Protein AF-K0BAR5-F1 (afdb_monomer_lite)

Structure (mmCIF, N/CA/C/O backbone):
data_AF-K0BAR5-F1
#
_entry.id   AF-K0BAR5-F1
#
loop_
_atom_site.group_PDB
_atom_site.id
_atom_site.type_symbol
_atom_site.label_atom_id
_atom_site.label_alt_id
_atom_site.label_comp_id
_atom_site.label_asym_id
_atom_site.label_entity_id
_atom_site.label_seq_id
_atom_site.pdbx_PDB_ins_code
_atom_site.Cartn_x
_atom_site.Cartn_y
_atom_site.Cartn_z
_atom_site.occupancy
_atom_site.B_iso_or_equiv
_atom_site.auth_seq_id
_atom_site.auth_comp_id
_atom_site.auth_asym_id
_atom_site.auth_atom_id
_atom_site.pdbx_PDB_model_num
ATOM 1 N N . MET A 1 1 ? -9.950 32.049 -47.500 1.00 31.84 1 MET A N 1
ATOM 2 C CA . MET A 1 1 ? -9.232 33.288 -47.143 1.00 31.84 1 MET A CA 1
ATOM 3 C C . MET A 1 1 ? -8.494 33.020 -45.837 1.00 31.84 1 MET A C 1
ATOM 5 O O . MET A 1 1 ? -9.139 32.673 -44.867 1.00 31.84 1 MET A O 1
ATOM 9 N N . VAL A 1 2 ? -7.159 33.102 -45.890 1.00 29.86 2 VAL A N 1
ATOM 10 C CA . VAL A 1 2 ? -6.190 33.235 -44.779 1.00 29.86 2 VAL A CA 1
ATOM 11 C C . VAL A 1 2 ? -5.991 32.054 -43.801 1.00 29.86 2 VAL A C 1
ATOM 13 O O . VAL A 1 2 ? -6.695 31.874 -42.818 1.00 29.86 2 VAL A O 1
ATOM 16 N N . ARG A 1 3 ? -4.897 31.326 -44.082 1.00 28.33 3 ARG A N 1
ATOM 17 C CA . ARG A 1 3 ? -3.968 30.636 -43.161 1.00 28.33 3 ARG A CA 1
ATOM 18 C C . ARG A 1 3 ? -3.258 31.637 -42.232 1.00 28.33 3 ARG A C 1
ATOM 20 O O . ARG A 1 3 ? -2.883 32.697 -42.731 1.00 28.33 3 ARG A O 1
ATOM 27 N N . ARG A 1 4 ? -2.925 31.213 -41.000 1.00 30.72 4 ARG A N 1
ATOM 28 C CA . ARG A 1 4 ? -1.729 31.519 -40.150 1.00 30.72 4 ARG A CA 1
ATOM 29 C C . ARG A 1 4 ? -2.142 31.442 -38.667 1.00 30.72 4 ARG A C 1
ATOM 31 O O . ARG A 1 4 ? -3.276 31.756 -38.356 1.00 30.72 4 ARG A O 1
ATOM 38 N N . GLY A 1 5 ? -1.304 31.056 -37.714 1.00 30.58 5 GLY A N 1
ATOM 39 C CA . GLY A 1 5 ? 0.125 30.777 -37.743 1.00 30.58 5 GLY A CA 1
ATOM 40 C C . GLY A 1 5 ? 0.599 30.425 -36.329 1.00 30.58 5 GLY A C 1
ATOM 41 O O . GLY A 1 5 ? 0.039 30.894 -35.343 1.00 30.58 5 GLY A O 1
ATOM 42 N N . ILE A 1 6 ? 1.613 29.569 -36.278 1.00 31.75 6 ILE A N 1
ATOM 43 C CA . ILE A 1 6 ? 2.347 29.128 -35.092 1.00 31.75 6 ILE A CA 1
ATOM 44 C C . ILE A 1 6 ? 3.144 30.313 -34.529 1.00 31.75 6 ILE A C 1
ATOM 46 O O . ILE A 1 6 ? 3.835 31.008 -35.275 1.00 31.75 6 ILE A O 1
ATOM 50 N N . LEU A 1 7 ? 3.036 30.531 -33.218 1.00 30.11 7 LEU A N 1
ATOM 51 C CA . LEU A 1 7 ? 3.823 31.489 -32.446 1.00 30.11 7 LEU A CA 1
ATOM 52 C C . LEU A 1 7 ? 5.120 30.800 -32.002 1.00 30.11 7 LEU A C 1
ATOM 54 O O . LEU A 1 7 ? 5.100 29.904 -31.163 1.00 30.11 7 LEU A O 1
ATOM 58 N N . GLY A 1 8 ? 6.235 31.204 -32.611 1.00 29.59 8 GLY A N 1
ATOM 59 C CA . GLY A 1 8 ? 7.583 30.900 -32.142 1.00 29.59 8 GLY A CA 1
ATOM 60 C C . GLY A 1 8 ? 7.987 31.859 -31.023 1.00 29.59 8 GLY A C 1
ATOM 61 O O . GLY A 1 8 ? 7.712 33.057 -31.096 1.00 29.59 8 GLY A O 1
ATOM 62 N N . ILE A 1 9 ? 8.628 31.319 -29.988 1.00 33.47 9 ILE A N 1
ATOM 63 C CA . ILE A 1 9 ? 9.180 32.073 -28.862 1.00 33.47 9 ILE A CA 1
ATOM 64 C C . ILE A 1 9 ? 10.587 32.558 -29.224 1.00 33.47 9 ILE A C 1
ATOM 66 O O . ILE A 1 9 ? 11.467 31.779 -29.584 1.00 33.47 9 ILE A O 1
ATOM 70 N N . SER A 1 10 ? 10.752 33.873 -29.120 1.00 26.78 10 SER A N 1
ATOM 71 C CA . SER A 1 10 ? 11.987 34.636 -29.263 1.00 26.78 10 SER A CA 1
ATOM 72 C C . SER A 1 10 ? 13.031 34.276 -28.205 1.00 26.78 10 SER A C 1
ATOM 74 O O . SER A 1 10 ? 12.741 34.319 -27.012 1.00 26.78 10 SER A O 1
ATOM 76 N N . VAL A 1 11 ? 14.281 34.085 -28.632 1.00 31.30 11 VAL A N 1
ATOM 77 C CA . VAL A 1 11 ? 15.458 34.345 -27.794 1.00 31.30 11 VAL A CA 1
ATOM 78 C C . VAL A 1 11 ? 16.145 35.585 -28.352 1.00 31.30 11 VAL A C 1
ATOM 80 O O . VAL A 1 11 ? 16.648 35.598 -29.473 1.00 31.30 11 VAL A O 1
ATOM 83 N N . VAL A 1 12 ? 16.108 36.651 -27.560 1.00 29.84 12 VAL A N 1
ATOM 84 C CA . VAL A 1 12 ? 16.842 37.893 -27.787 1.00 29.84 12 VAL A CA 1
ATOM 85 C C . VAL A 1 12 ? 18.287 37.652 -27.361 1.00 29.84 12 VAL A C 1
ATOM 87 O O . VAL A 1 12 ? 18.557 37.503 -26.175 1.00 29.84 12 VAL A O 1
ATOM 90 N N . PHE A 1 13 ? 19.217 37.648 -28.315 1.00 29.48 13 PHE A N 1
ATOM 91 C CA . PHE A 1 13 ? 20.626 37.905 -28.033 1.00 29.48 13 PHE A CA 1
ATOM 92 C C . PHE A 1 13 ? 20.997 39.245 -28.659 1.00 29.48 13 PHE A C 1
ATOM 94 O O . PHE A 1 13 ? 21.028 39.408 -29.878 1.00 29.48 13 PHE A O 1
ATOM 101 N N . ALA A 1 14 ? 21.223 40.225 -27.790 1.00 31.64 14 ALA A N 1
ATOM 102 C CA . ALA A 1 14 ? 21.752 41.525 -28.148 1.00 31.64 14 ALA A CA 1
ATOM 103 C C . ALA A 1 14 ? 23.213 41.366 -28.591 1.00 31.64 14 ALA A C 1
ATOM 105 O O . ALA A 1 14 ? 24.091 41.097 -27.775 1.00 31.64 14 ALA A O 1
ATOM 106 N N . LEU A 1 15 ? 23.469 41.557 -29.884 1.00 30.67 15 LEU A N 1
ATOM 107 C CA . LEU A 1 15 ? 24.808 41.771 -30.422 1.00 30.67 15 LEU A CA 1
ATOM 108 C C . LEU A 1 15 ? 24.939 43.250 -30.781 1.00 30.67 15 LEU A C 1
ATOM 110 O O . LEU A 1 15 ? 24.459 43.724 -31.809 1.00 30.67 15 LEU A O 1
ATOM 114 N N . PHE A 1 16 ? 25.591 43.980 -29.879 1.00 31.09 16 PHE A N 1
ATOM 115 C CA . PHE A 1 16 ? 26.229 45.250 -30.180 1.00 31.09 16 PHE A CA 1
ATOM 116 C C . PHE A 1 16 ? 27.352 45.001 -31.190 1.00 31.09 16 PHE A C 1
ATOM 118 O O . PHE A 1 16 ? 28.421 44.565 -30.790 1.00 31.09 16 PHE A O 1
ATOM 125 N N . PHE A 1 17 ? 27.136 45.324 -32.464 1.00 28.91 17 PHE A N 1
ATOM 126 C CA . PHE A 1 17 ? 28.172 45.931 -33.302 1.00 28.91 17 PHE A CA 1
ATOM 127 C C . PHE A 1 17 ? 27.511 46.946 -34.225 1.00 28.91 17 PHE A C 1
ATOM 129 O O . PHE A 1 17 ? 26.812 46.629 -35.184 1.00 28.91 17 PHE A O 1
ATOM 136 N N . ALA A 1 18 ? 27.697 48.198 -33.831 1.00 28.02 18 ALA A N 1
ATOM 137 C CA . ALA A 1 18 ? 27.293 49.369 -34.560 1.00 28.02 18 ALA A CA 1
ATOM 138 C C . ALA A 1 18 ? 28.202 49.584 -35.782 1.00 28.02 18 ALA A C 1
ATOM 140 O O . ALA A 1 18 ? 29.393 49.280 -35.762 1.00 28.02 18 ALA A O 1
ATOM 141 N N . THR A 1 19 ? 27.594 50.195 -36.798 1.00 28.58 19 THR A N 1
ATOM 142 C CA . THR A 1 19 ? 28.207 51.025 -37.843 1.00 28.58 19 THR A CA 1
ATOM 143 C C . THR A 1 19 ? 29.165 50.347 -38.819 1.00 28.58 19 THR A C 1
ATOM 145 O O . THR A 1 19 ? 30.384 50.395 -38.690 1.00 28.58 19 THR A O 1
ATOM 148 N N . SER A 1 20 ? 28.585 49.879 -39.921 1.00 29.05 20 SER A N 1
ATOM 149 C CA . SER A 1 20 ? 29.183 49.998 -41.246 1.00 29.05 20 SER A CA 1
ATOM 150 C C . SER A 1 20 ? 29.466 51.475 -41.554 1.00 29.05 20 SER A C 1
ATOM 152 O O . SER A 1 20 ? 28.582 52.203 -42.009 1.00 29.05 20 SER A O 1
ATOM 154 N N . THR A 1 21 ? 30.692 51.937 -41.322 1.00 32.03 21 THR A N 1
ATOM 155 C CA . THR A 1 21 ? 31.208 53.084 -42.070 1.00 32.03 21 THR A CA 1
ATOM 156 C C . THR A 1 21 ? 31.660 52.558 -43.419 1.00 32.03 21 THR A C 1
ATOM 158 O O . THR A 1 21 ? 32.695 51.902 -43.533 1.00 32.03 21 THR A O 1
ATOM 161 N N . ALA A 1 22 ? 30.842 52.826 -44.431 1.00 29.86 22 ALA A N 1
ATOM 162 C CA . ALA A 1 22 ? 31.289 52.885 -45.806 1.00 29.86 22 ALA A CA 1
ATOM 163 C C . ALA A 1 22 ? 32.514 53.810 -45.862 1.00 29.86 22 ALA A C 1
ATOM 165 O O . ALA A 1 22 ? 32.378 55.030 -45.786 1.00 29.86 22 ALA A O 1
ATOM 166 N N . PHE A 1 23 ? 33.711 53.233 -45.946 1.00 32.25 23 PHE A N 1
ATOM 167 C CA . PHE A 1 23 ? 34.852 53.980 -46.443 1.00 32.25 23 PHE A CA 1
ATOM 168 C C . PHE A 1 23 ? 34.664 54.077 -47.948 1.00 32.25 23 PHE A C 1
ATOM 170 O O . PHE A 1 23 ? 34.736 53.089 -48.678 1.00 32.25 23 PHE A O 1
ATOM 177 N N . ALA A 1 24 ? 34.303 55.287 -48.361 1.00 28.86 24 ALA A N 1
ATOM 178 C CA . ALA A 1 24 ? 34.282 55.717 -49.735 1.00 28.86 24 ALA A CA 1
ATOM 179 C C . ALA A 1 24 ? 35.594 55.313 -50.413 1.00 28.86 24 ALA A C 1
ATOM 181 O O . ALA A 1 24 ? 36.686 55.652 -49.957 1.00 28.86 24 ALA A O 1
ATOM 182 N N . GLN A 1 25 ? 35.462 54.596 -51.522 1.00 30.25 25 GLN A N 1
ATOM 183 C CA . GLN A 1 25 ? 36.500 54.472 -52.525 1.00 30.25 25 GLN A CA 1
ATOM 184 C C . GLN A 1 25 ? 36.607 55.830 -53.232 1.00 30.25 25 GLN A C 1
ATOM 186 O O . GLN A 1 25 ? 36.094 56.011 -54.331 1.00 30.25 25 GLN A O 1
ATOM 191 N N . GLU A 1 26 ? 37.227 56.811 -52.577 1.00 28.78 26 GLU A N 1
ATOM 192 C CA . GLU A 1 26 ? 37.863 57.901 -53.306 1.00 28.78 26 GLU A CA 1
ATOM 193 C C . GLU A 1 26 ? 39.153 57.324 -53.875 1.00 28.78 26 GLU A C 1
ATOM 195 O O . GLU A 1 26 ? 40.139 57.094 -53.174 1.00 28.78 26 GLU A O 1
ATOM 200 N N . SER A 1 27 ? 39.125 57.042 -55.175 1.00 29.59 27 SER A N 1
ATOM 201 C CA . SER A 1 27 ? 40.337 57.013 -55.971 1.00 29.59 27 SER A CA 1
ATOM 202 C C . SER A 1 27 ? 41.002 58.377 -55.816 1.00 29.59 27 SER A C 1
ATOM 204 O O . SER A 1 27 ? 40.665 59.322 -56.529 1.00 29.59 27 SER A O 1
ATOM 206 N N . VAL A 1 28 ? 41.940 58.490 -54.877 1.00 32.84 28 VAL A N 1
ATOM 207 C CA . VAL A 1 28 ? 42.984 59.499 -54.989 1.00 32.84 28 VAL A CA 1
ATOM 208 C C . VAL A 1 28 ? 43.775 59.071 -56.212 1.00 32.84 28 VAL A C 1
ATOM 210 O O . VAL A 1 28 ? 44.651 58.207 -56.144 1.00 32.84 28 VAL A O 1
ATOM 213 N N . GLU A 1 29 ? 43.373 59.622 -57.358 1.00 31.23 29 GLU A N 1
ATOM 214 C CA . GLU A 1 29 ? 44.234 59.763 -58.516 1.00 31.23 29 GLU A CA 1
ATOM 215 C C . GLU A 1 29 ? 45.616 60.110 -57.978 1.00 31.23 29 GLU A C 1
ATOM 217 O O . GLU A 1 29 ? 45.791 61.056 -57.203 1.00 31.23 29 GLU A O 1
ATOM 222 N N . THR A 1 30 ? 46.597 59.293 -58.339 1.00 37.09 30 THR A N 1
ATOM 223 C CA . THR A 1 30 ? 47.996 59.666 -58.225 1.00 37.09 30 THR A CA 1
ATOM 224 C C . THR A 1 30 ? 48.152 60.887 -59.122 1.00 37.09 30 THR A C 1
ATOM 226 O O . THR A 1 30 ? 48.423 60.763 -60.310 1.00 37.09 30 THR A O 1
ATOM 229 N N . SER A 1 31 ? 47.869 62.064 -58.554 1.00 36.22 31 SER A N 1
ATOM 230 C CA . SER A 1 31 ? 48.088 63.363 -59.166 1.00 36.22 31 SER A CA 1
ATOM 231 C C . SER A 1 31 ? 49.474 63.319 -59.770 1.00 36.22 31 SER A C 1
ATOM 233 O O . SER A 1 31 ? 50.449 63.051 -59.059 1.00 36.22 31 SER A O 1
ATOM 235 N N . GLU A 1 32 ? 49.538 63.576 -61.073 1.00 38.78 32 GLU A N 1
ATOM 236 C CA . GLU A 1 32 ? 50.774 63.858 -61.776 1.00 38.78 32 GLU A CA 1
ATOM 237 C C . GLU A 1 32 ? 51.656 64.734 -60.887 1.00 38.78 32 GLU A C 1
ATOM 239 O O . GLU A 1 32 ? 51.231 65.758 -60.338 1.00 38.78 32 GLU A O 1
ATOM 244 N N . GLN A 1 33 ? 52.882 64.268 -60.684 1.00 41.62 33 GLN A N 1
ATOM 245 C CA . GLN A 1 33 ? 53.904 65.001 -59.971 1.00 41.62 33 GLN A CA 1
ATOM 246 C C . GLN A 1 33 ? 54.138 66.321 -60.710 1.00 41.62 33 GLN A C 1
ATOM 248 O O . GLN A 1 33 ? 54.810 66.361 -61.739 1.00 41.62 33 GLN A O 1
ATOM 253 N N . THR A 1 34 ? 53.612 67.420 -60.171 1.00 41.97 34 THR A N 1
ATOM 254 C CA . THR A 1 34 ? 54.064 68.755 -60.552 1.00 41.97 34 THR A CA 1
ATOM 255 C C . THR A 1 34 ? 55.526 68.875 -60.131 1.00 41.97 34 THR A C 1
ATOM 257 O O . THR A 1 34 ? 55.875 68.820 -58.951 1.00 41.97 34 THR A O 1
ATOM 260 N N . THR A 1 35 ? 56.422 68.976 -61.111 1.00 44.25 35 THR A N 1
ATOM 261 C CA . THR A 1 35 ? 57.830 69.309 -60.888 1.00 44.25 35 THR A CA 1
ATOM 262 C C . THR A 1 35 ? 57.916 70.637 -60.140 1.00 44.25 35 THR A C 1
ATOM 264 O O . THR A 1 35 ? 57.519 71.677 -60.667 1.00 44.25 35 THR A O 1
ATOM 267 N N . LEU A 1 36 ? 58.415 70.599 -58.903 1.00 45.25 36 LEU A N 1
ATOM 268 C CA . LEU A 1 36 ? 58.657 71.789 -58.094 1.00 45.25 36 LEU A CA 1
ATOM 269 C C . LEU A 1 36 ? 59.755 72.662 -58.720 1.00 45.25 36 LEU A C 1
ATOM 271 O O . LEU A 1 36 ? 60.794 72.167 -59.154 1.00 45.25 36 LEU A O 1
ATOM 275 N N . SER A 1 37 ? 59.508 73.974 -58.720 1.00 51.88 37 SER A N 1
ATOM 276 C CA . SER A 1 37 ? 60.465 75.033 -59.062 1.00 51.88 37 SER A CA 1
ATOM 277 C C . SER A 1 37 ? 61.791 74.884 -58.295 1.00 51.88 37 SER A C 1
ATOM 279 O O . SER A 1 37 ? 61.795 74.545 -57.107 1.00 51.88 37 SER A O 1
ATOM 281 N N . GLY A 1 38 ? 62.912 75.191 -58.963 1.00 52.69 38 GLY A N 1
ATOM 282 C CA . GLY A 1 38 ? 64.281 75.072 -58.440 1.00 52.69 38 GLY A CA 1
ATOM 283 C C . GLY A 1 38 ? 64.575 75.852 -57.148 1.00 52.69 38 GLY A C 1
ATOM 284 O O . GLY A 1 38 ? 65.531 75.522 -56.449 1.00 52.69 38 GLY A O 1
ATOM 285 N N . ASP A 1 39 ? 63.728 76.809 -56.759 1.00 53.56 39 ASP A N 1
ATOM 286 C CA . ASP A 1 39 ? 63.912 77.605 -55.533 1.00 53.56 39 ASP A CA 1
ATOM 287 C C . ASP A 1 39 ? 63.566 76.850 -54.235 1.00 53.56 39 ASP A C 1
ATOM 289 O O . ASP A 1 39 ? 64.018 77.230 -53.152 1.00 53.56 39 ASP A O 1
ATOM 293 N N . LEU A 1 40 ? 62.820 75.742 -54.306 1.00 51.09 40 LEU A N 1
ATOM 294 C CA . LEU A 1 40 ? 62.556 74.891 -53.135 1.00 51.09 40 LEU A CA 1
ATOM 295 C C . LEU A 1 40 ? 63.685 73.892 -52.846 1.00 51.09 40 LEU A C 1
ATOM 297 O O . LEU A 1 40 ? 63.745 73.345 -51.746 1.00 51.09 40 LEU A O 1
ATOM 301 N N . GLN A 1 41 ? 64.609 73.684 -53.790 1.00 55.16 41 GLN A N 1
ATOM 302 C CA . GLN A 1 41 ? 65.706 72.724 -53.638 1.00 55.16 41 GLN A CA 1
ATOM 303 C C . GLN A 1 41 ? 66.773 73.198 -52.636 1.00 55.16 41 GLN A C 1
ATOM 305 O O . GLN A 1 41 ? 67.397 72.366 -51.982 1.00 55.16 41 GLN A O 1
ATOM 310 N N . ASN A 1 42 ? 66.921 74.514 -52.451 1.00 56.91 42 ASN A N 1
ATOM 311 C CA . ASN A 1 42 ? 67.928 75.122 -51.572 1.00 56.91 42 ASN A CA 1
ATOM 312 C C . ASN A 1 42 ? 67.346 75.770 -50.300 1.00 56.91 42 ASN A C 1
ATOM 314 O O . ASN A 1 42 ? 68.092 76.359 -49.518 1.00 56.91 42 ASN A O 1
ATOM 318 N N . ASN A 1 43 ? 66.032 75.670 -50.063 1.00 58.19 43 ASN A N 1
ATOM 319 C CA . ASN A 1 43 ? 65.412 76.180 -48.841 1.00 58.19 43 ASN A CA 1
ATOM 320 C C . ASN A 1 43 ? 65.458 75.101 -47.734 1.00 58.19 43 ASN A C 1
ATOM 322 O O . ASN A 1 43 ? 64.823 74.053 -47.881 1.00 58.19 43 ASN A O 1
ATOM 326 N N . PRO A 1 44 ? 66.166 75.335 -46.611 1.00 63.12 44 PRO A N 1
ATOM 327 C CA . PRO A 1 44 ? 66.364 74.325 -45.570 1.00 63.12 44 PRO A CA 1
ATOM 328 C C . PRO A 1 44 ? 65.057 73.898 -44.889 1.00 63.12 44 PRO A C 1
ATOM 330 O O . PRO A 1 44 ? 64.929 72.744 -44.490 1.00 63.12 44 PRO A O 1
ATOM 333 N N . VAL A 1 45 ? 64.067 74.794 -44.803 1.00 65.69 45 VAL A N 1
ATOM 334 C CA . VAL A 1 45 ? 62.742 74.482 -44.245 1.00 65.69 45 VAL A CA 1
ATOM 335 C C . VAL A 1 45 ? 61.953 73.596 -45.211 1.00 65.69 45 VAL A C 1
ATOM 337 O O . VAL A 1 45 ? 61.313 72.640 -44.784 1.00 65.69 45 VAL A O 1
ATOM 340 N N . ALA A 1 46 ? 62.041 73.856 -46.519 1.00 55.94 46 ALA A N 1
ATOM 341 C CA . ALA A 1 46 ? 61.389 73.030 -47.535 1.00 55.94 46 ALA A CA 1
ATOM 342 C C . ALA A 1 46 ? 62.000 71.622 -47.627 1.00 55.94 46 ALA A C 1
ATOM 344 O O . ALA A 1 46 ? 61.263 70.645 -47.724 1.00 55.94 46 ALA A O 1
ATOM 345 N N . GLN A 1 47 ? 63.328 71.505 -47.536 1.00 62.50 47 GLN A N 1
ATOM 346 C CA . GLN A 1 47 ? 64.028 70.216 -47.513 1.00 62.50 47 GLN A CA 1
ATOM 347 C C . GLN A 1 47 ? 63.706 69.396 -46.253 1.00 62.50 47 GLN A C 1
ATOM 349 O O . GLN A 1 47 ? 63.516 68.184 -46.342 1.00 62.50 47 GLN A O 1
ATOM 354 N N . ASP A 1 48 ? 63.575 70.041 -45.086 1.00 68.88 48 ASP A N 1
ATOM 355 C CA . ASP A 1 48 ? 63.135 69.371 -43.853 1.00 68.88 48 ASP A CA 1
ATOM 356 C C . ASP A 1 48 ? 61.683 68.875 -43.958 1.00 68.88 48 ASP A C 1
ATOM 358 O O . ASP A 1 48 ? 61.385 67.743 -43.576 1.00 68.88 48 ASP A O 1
ATOM 362 N N . ILE A 1 49 ? 60.786 69.676 -44.549 1.00 66.31 49 ILE A N 1
ATOM 363 C CA . ILE A 1 49 ? 59.397 69.274 -44.819 1.00 66.31 49 ILE A CA 1
ATOM 364 C C . ILE A 1 49 ? 59.350 68.098 -45.802 1.00 66.31 49 ILE A C 1
ATOM 366 O O . ILE A 1 49 ? 58.651 67.124 -45.537 1.00 66.31 49 ILE A O 1
ATOM 370 N N . LEU A 1 50 ? 60.114 68.136 -46.898 1.00 64.38 50 LEU A N 1
ATOM 371 C CA . LEU A 1 50 ? 60.177 67.041 -47.873 1.00 64.38 50 LEU A CA 1
ATOM 372 C C . LEU A 1 50 ? 60.709 65.748 -47.243 1.00 64.38 50 LEU A C 1
ATOM 374 O O . LEU A 1 50 ? 60.104 64.691 -47.418 1.00 64.38 50 LEU A O 1
ATOM 378 N N . LYS A 1 51 ? 61.771 65.837 -46.436 1.00 72.62 51 LYS A N 1
ATOM 379 C CA . LYS A 1 51 ? 62.327 64.693 -45.703 1.00 72.62 51 LYS A CA 1
ATOM 380 C C . LYS A 1 51 ? 61.330 64.117 -44.698 1.00 72.62 51 LYS A C 1
ATOM 382 O O . LYS A 1 51 ? 61.221 62.899 -44.579 1.00 72.62 51 LYS A O 1
ATOM 387 N N . LYS A 1 52 ? 60.575 64.969 -43.998 1.00 67.44 52 LYS A N 1
ATOM 388 C CA . LYS A 1 52 ? 59.503 64.538 -43.088 1.00 67.44 52 LYS A CA 1
ATOM 389 C C . LYS A 1 52 ? 58.344 63.897 -43.838 1.00 67.44 52 LYS A C 1
ATOM 391 O O . LYS A 1 52 ? 57.881 62.857 -43.401 1.00 67.44 52 LYS A O 1
ATOM 396 N N . ILE A 1 53 ? 57.924 64.441 -44.981 1.00 69.19 53 ILE A N 1
ATOM 397 C CA . ILE A 1 53 ? 56.894 63.831 -45.837 1.00 69.19 53 ILE A CA 1
ATOM 398 C C . ILE A 1 53 ? 57.349 62.450 -46.316 1.00 69.19 53 ILE A C 1
ATOM 400 O O . ILE A 1 53 ? 56.568 61.504 -46.275 1.00 69.19 53 ILE A O 1
ATOM 404 N N . GLU A 1 54 ? 58.604 62.304 -46.735 1.00 71.88 54 GLU A N 1
ATOM 405 C CA . GLU A 1 54 ? 59.159 61.020 -47.169 1.00 71.88 54 GLU A CA 1
ATOM 406 C C . GLU A 1 54 ? 59.253 60.014 -46.010 1.00 71.88 54 GLU A C 1
ATOM 408 O O . GLU A 1 54 ? 58.863 58.853 -46.154 1.00 71.88 54 GLU A O 1
ATOM 413 N N . GLN A 1 55 ? 59.670 60.466 -44.823 1.00 73.69 55 GLN A N 1
ATOM 414 C CA . GLN A 1 55 ? 59.640 59.658 -43.603 1.00 73.69 55 GLN A CA 1
ATOM 415 C C . GLN A 1 55 ? 58.212 59.251 -43.222 1.00 73.69 55 GLN A C 1
ATOM 417 O O . GLN A 1 55 ? 57.982 58.082 -42.932 1.00 73.69 55 GLN A O 1
ATOM 422 N N . THR A 1 56 ? 57.242 60.164 -43.276 1.00 67.12 56 THR A N 1
ATOM 423 C CA . THR A 1 56 ? 55.830 59.873 -43.003 1.00 67.12 56 THR A CA 1
ATOM 424 C C . THR A 1 56 ? 55.259 58.892 -44.021 1.00 67.12 56 THR A C 1
ATOM 426 O O . THR A 1 56 ? 54.591 57.948 -43.619 1.00 67.12 56 THR A O 1
ATOM 429 N N . LYS A 1 57 ? 55.574 59.031 -45.315 1.00 66.75 57 LYS A N 1
ATOM 430 C CA . LYS A 1 57 ? 55.191 58.049 -46.344 1.00 66.75 57 LYS A CA 1
ATOM 431 C C . LYS A 1 57 ? 55.751 56.663 -46.033 1.00 66.75 57 LYS A C 1
ATOM 433 O O . LYS A 1 57 ? 55.021 55.682 -46.117 1.00 66.75 57 LYS A O 1
ATOM 438 N N . LYS A 1 58 ? 57.018 56.582 -45.612 1.00 80.56 58 LYS A N 1
ATOM 439 C CA . LYS A 1 58 ? 57.638 55.318 -45.195 1.00 80.56 58 LYS A CA 1
ATOM 440 C C . LYS A 1 58 ? 56.972 54.728 -43.946 1.00 80.56 58 LYS A C 1
ATOM 442 O O . LYS A 1 58 ? 56.797 53.519 -43.877 1.00 80.56 58 LYS A O 1
ATOM 447 N N . TRP A 1 59 ? 56.581 55.565 -42.984 1.00 70.62 59 TRP A N 1
ATOM 448 C CA . TRP A 1 59 ? 55.851 55.139 -41.785 1.00 70.62 59 TRP A CA 1
ATOM 449 C C . TRP A 1 59 ? 54.434 54.653 -42.100 1.00 70.62 59 TRP A C 1
ATOM 451 O O . TRP A 1 59 ? 54.005 53.663 -41.519 1.00 70.62 59 TRP A O 1
ATOM 461 N N . ILE A 1 60 ? 53.722 55.315 -43.015 1.00 73.12 60 ILE A N 1
ATOM 462 C CA . ILE A 1 60 ? 52.392 54.888 -43.470 1.00 73.12 60 ILE A CA 1
ATOM 463 C C . ILE A 1 60 ? 52.495 53.538 -44.181 1.00 73.12 60 ILE A C 1
ATOM 465 O O . ILE A 1 60 ? 51.757 52.627 -43.827 1.00 73.12 60 ILE A O 1
ATOM 469 N N . ALA A 1 61 ? 53.462 53.372 -45.090 1.00 78.06 61 ALA A N 1
ATOM 470 C CA . ALA A 1 61 ? 53.690 52.099 -45.772 1.00 78.06 61 ALA A CA 1
ATOM 471 C C . ALA A 1 61 ? 54.042 50.958 -44.793 1.00 78.06 61 ALA A C 1
ATOM 473 O O . ALA A 1 61 ? 53.511 49.860 -44.919 1.00 78.06 61 ALA A O 1
ATOM 474 N N . ASP A 1 62 ? 54.883 51.218 -43.782 1.00 81.69 62 ASP A N 1
ATOM 475 C CA . ASP A 1 62 ? 55.220 50.235 -42.736 1.00 81.69 62 ASP A CA 1
ATOM 476 C C . ASP A 1 62 ? 54.005 49.897 -41.845 1.00 81.69 62 ASP A C 1
ATOM 478 O O . ASP A 1 62 ? 53.797 48.743 -41.478 1.00 81.69 62 ASP A O 1
ATOM 482 N N . LEU A 1 63 ? 53.154 50.879 -41.525 1.00 73.31 63 LEU A N 1
ATOM 483 C CA . LEU A 1 63 ? 51.902 50.666 -40.785 1.00 73.31 63 LEU A CA 1
ATOM 484 C C . LEU A 1 63 ? 50.877 49.854 -41.586 1.00 73.31 63 LEU A C 1
ATOM 486 O O . LEU A 1 63 ? 50.253 48.950 -41.030 1.00 73.31 63 LEU A O 1
ATOM 490 N N . GLU A 1 64 ? 50.702 50.158 -42.873 1.00 73.25 64 GLU A N 1
ATOM 491 C CA . GLU A 1 64 ? 49.832 49.403 -43.780 1.00 73.25 64 GLU A CA 1
ATOM 492 C C . GLU A 1 64 ? 50.322 47.963 -43.936 1.00 73.25 64 GLU A C 1
ATOM 494 O O . GLU A 1 64 ? 49.523 47.035 -43.803 1.00 73.25 64 GLU A O 1
ATOM 499 N N . GLN A 1 65 ? 51.633 47.765 -44.102 1.00 82.62 65 GLN A N 1
ATOM 500 C CA . GLN A 1 65 ? 52.240 46.439 -44.173 1.00 82.62 65 GLN A CA 1
ATOM 501 C C . GLN A 1 65 ? 52.032 45.647 -42.874 1.00 82.62 65 GLN A C 1
ATOM 503 O O . GLN A 1 65 ? 51.558 44.516 -42.923 1.00 82.62 65 GLN A O 1
ATOM 508 N N . ARG A 1 66 ? 52.295 46.233 -41.697 1.00 78.31 66 ARG A N 1
ATOM 509 C CA . ARG A 1 66 ? 52.066 45.550 -40.408 1.00 78.31 66 ARG A CA 1
ATOM 510 C C . ARG A 1 66 ? 50.595 45.227 -40.160 1.00 78.31 66 ARG A C 1
ATOM 512 O O . ARG A 1 66 ? 50.287 44.190 -39.576 1.00 78.31 66 ARG A O 1
ATOM 519 N N . ASN A 1 67 ? 49.677 46.104 -40.568 1.00 76.94 67 ASN A N 1
ATOM 520 C CA . ASN A 1 67 ? 48.243 45.829 -40.477 1.00 76.94 67 ASN A CA 1
ATOM 521 C C . ASN A 1 67 ? 47.831 44.696 -41.422 1.00 76.94 67 ASN A C 1
ATOM 523 O O . ASN A 1 67 ? 47.047 43.840 -41.014 1.00 76.94 67 ASN A O 1
ATOM 527 N N . TYR A 1 68 ? 48.386 44.658 -42.636 1.00 77.94 68 TYR A N 1
ATOM 528 C CA . TYR A 1 68 ? 48.180 43.568 -43.585 1.00 77.94 68 TYR A CA 1
ATOM 529 C C . TYR A 1 68 ? 48.703 42.235 -43.032 1.00 77.94 68 TYR A C 1
ATOM 531 O O . TYR A 1 68 ? 47.943 41.275 -42.954 1.00 77.94 68 TYR A O 1
ATOM 539 N N . GLU A 1 69 ? 49.944 42.198 -42.538 1.00 86.56 69 GLU A N 1
ATOM 540 C CA . GLU A 1 69 ? 50.553 41.014 -41.914 1.00 86.56 69 GLU A CA 1
ATOM 541 C C . GLU A 1 69 ? 49.751 40.534 -40.693 1.00 86.56 69 GLU A C 1
ATOM 543 O O . GLU A 1 69 ? 49.532 39.336 -40.510 1.00 86.56 69 GLU A O 1
ATOM 548 N N . LYS A 1 70 ? 49.253 41.457 -39.858 1.00 82.75 70 LYS A N 1
ATOM 549 C CA . LYS A 1 70 ? 48.406 41.122 -38.704 1.00 82.75 70 LYS A CA 1
ATOM 550 C C . LYS A 1 70 ? 47.053 40.548 -39.128 1.00 82.75 70 LYS A C 1
ATOM 552 O O . LYS A 1 70 ? 46.576 39.611 -38.487 1.00 82.75 70 LYS A O 1
ATOM 557 N N . LEU A 1 71 ? 46.438 41.101 -40.174 1.00 79.81 71 LEU A N 1
ATOM 558 C CA . LEU A 1 71 ? 45.170 40.615 -40.717 1.00 79.81 71 LEU A CA 1
ATOM 559 C C . LEU A 1 71 ? 45.342 39.229 -41.353 1.00 79.81 71 LEU A C 1
ATOM 561 O O . LEU A 1 71 ? 44.522 38.343 -41.125 1.00 79.81 71 LEU A O 1
ATOM 565 N N . GLU A 1 72 ? 46.430 39.016 -42.092 1.00 85.31 72 GLU A N 1
ATOM 566 C CA . GLU A 1 72 ? 46.776 37.725 -42.688 1.00 85.31 72 GLU A CA 1
ATOM 567 C C . GLU A 1 72 ? 47.064 36.670 -41.606 1.00 85.31 72 GLU A C 1
ATOM 569 O O . GLU A 1 72 ? 46.531 35.561 -41.664 1.00 85.31 72 GLU A O 1
ATOM 574 N N . ALA A 1 73 ? 47.800 37.034 -40.550 1.00 82.88 73 ALA A N 1
ATOM 575 C CA . ALA A 1 73 ? 48.038 36.166 -39.397 1.00 82.88 73 ALA A CA 1
ATOM 576 C C . ALA A 1 73 ? 46.747 35.834 -38.625 1.00 82.88 73 ALA A C 1
ATOM 578 O O . ALA A 1 73 ? 46.565 34.692 -38.199 1.00 82.88 73 ALA A O 1
ATOM 579 N N . GLN A 1 74 ? 45.833 36.799 -38.453 1.00 74.81 74 GLN A N 1
ATOM 580 C CA . GLN A 1 74 ? 44.512 36.548 -37.864 1.00 74.81 74 GLN A CA 1
ATOM 581 C C . GLN A 1 74 ? 43.687 35.596 -38.725 1.00 74.81 74 GLN A C 1
ATOM 583 O O . GLN A 1 74 ? 43.130 34.639 -38.194 1.00 74.81 74 GLN A O 1
ATOM 588 N N . LYS A 1 75 ? 43.667 35.806 -40.043 1.00 83.94 75 LYS A N 1
ATOM 589 C CA . LYS A 1 75 ? 42.959 34.935 -40.981 1.00 83.94 75 LYS A CA 1
ATOM 590 C C . LYS A 1 75 ? 43.512 33.508 -40.950 1.00 83.94 75 LYS A C 1
ATOM 592 O O . LYS A 1 75 ? 42.740 32.563 -40.827 1.00 83.94 75 LYS A O 1
ATOM 597 N N . ALA A 1 76 ? 44.835 33.344 -40.958 1.00 86.81 76 ALA A N 1
ATOM 598 C CA . ALA A 1 76 ? 45.476 32.035 -40.833 1.00 86.81 76 ALA A CA 1
ATOM 599 C C . ALA A 1 76 ? 45.162 31.355 -39.485 1.00 86.81 76 ALA A C 1
ATOM 601 O O . ALA A 1 76 ? 44.935 30.146 -39.432 1.00 86.81 76 ALA A O 1
ATOM 602 N N . LEU A 1 77 ? 45.113 32.119 -38.386 1.00 79.38 77 LEU A N 1
ATOM 603 C CA . LEU A 1 77 ? 44.726 31.606 -37.069 1.00 79.38 77 LEU A CA 1
ATOM 604 C C . LEU A 1 77 ? 43.252 31.176 -37.029 1.00 79.38 77 LEU A C 1
ATOM 606 O O . LEU A 1 77 ? 42.939 30.141 -36.442 1.00 79.38 77 LEU A O 1
ATOM 610 N N . GLU A 1 78 ? 42.349 31.948 -37.631 1.00 81.62 78 GLU A N 1
ATOM 611 C CA . GLU A 1 78 ? 40.928 31.607 -37.741 1.00 81.62 78 GLU A CA 1
ATOM 612 C C . GLU A 1 78 ? 40.707 30.374 -38.617 1.00 81.62 78 GLU A C 1
ATOM 614 O O . GLU A 1 78 ? 39.977 29.473 -38.209 1.00 81.62 78 GLU A O 1
ATOM 619 N N . GLU A 1 79 ? 41.404 30.263 -39.751 1.00 86.00 79 GLU A N 1
ATOM 620 C CA . GLU A 1 79 ? 41.400 29.059 -40.589 1.00 86.00 79 GLU A CA 1
ATOM 621 C C . GLU A 1 79 ? 41.892 27.835 -39.809 1.00 86.00 79 GLU A C 1
ATOM 623 O O . GLU A 1 79 ? 41.272 26.772 -39.862 1.00 86.00 79 GLU A O 1
ATOM 628 N N . LYS A 1 80 ? 42.962 27.976 -39.016 1.00 78.00 80 LYS A N 1
ATOM 629 C CA . LYS A 1 80 ? 43.451 26.899 -38.144 1.00 78.00 80 LYS A CA 1
ATOM 630 C C . LYS A 1 80 ? 42.456 26.537 -37.044 1.00 78.00 80 LYS A C 1
ATOM 632 O O . LYS A 1 80 ? 42.263 25.355 -36.784 1.00 78.00 80 LYS A O 1
ATOM 637 N N . ARG A 1 81 ? 41.790 27.516 -36.424 1.00 73.31 81 ARG A N 1
ATOM 638 C CA . ARG A 1 81 ? 40.722 27.268 -35.438 1.00 73.31 81 ARG A CA 1
ATOM 639 C C . ARG A 1 81 ? 39.533 26.550 -36.067 1.00 73.31 81 ARG A C 1
ATOM 641 O O . ARG A 1 81 ? 39.022 25.616 -35.461 1.00 73.31 81 ARG A O 1
ATOM 648 N N . ALA A 1 82 ? 39.132 26.946 -37.273 1.00 80.75 82 ALA A N 1
ATOM 649 C CA . ALA A 1 82 ? 38.062 26.295 -38.017 1.00 80.75 82 ALA A CA 1
ATOM 650 C C . ALA A 1 82 ? 38.429 24.845 -38.370 1.00 80.75 82 ALA A C 1
ATOM 652 O O . ALA A 1 82 ? 37.625 23.947 -38.137 1.00 80.75 82 ALA A O 1
ATOM 653 N N . GLN A 1 83 ? 39.661 24.600 -38.835 1.00 82.94 83 GLN A N 1
ATOM 654 C CA . GLN A 1 83 ? 40.188 23.250 -39.079 1.00 82.94 83 GLN A CA 1
ATOM 655 C C . GLN A 1 83 ? 40.186 22.402 -37.801 1.00 82.94 83 GLN A C 1
ATOM 657 O O . GLN A 1 83 ? 39.689 21.281 -37.814 1.00 82.94 83 GLN A O 1
ATOM 662 N N . SER A 1 84 ? 40.690 22.933 -36.683 1.00 72.81 84 SER A N 1
ATOM 663 C CA . SER A 1 84 ? 40.688 22.216 -35.403 1.00 72.81 84 SER A CA 1
ATOM 664 C C . SER A 1 84 ? 39.277 21.921 -34.897 1.00 72.81 84 SER A C 1
ATOM 666 O O . SER A 1 84 ? 39.047 20.847 -34.357 1.00 72.81 84 SER A O 1
ATOM 668 N N . LEU A 1 85 ? 38.327 22.843 -35.077 1.00 74.19 85 LEU A N 1
ATOM 669 C CA . LEU A 1 85 ? 36.927 22.632 -34.709 1.00 74.19 85 LEU A CA 1
ATOM 670 C C . LEU A 1 85 ? 36.268 21.569 -35.597 1.00 74.19 85 LEU A C 1
ATOM 672 O O . LEU A 1 85 ? 35.501 20.751 -35.103 1.00 74.19 85 LEU A O 1
ATOM 676 N N . GLN A 1 86 ? 36.599 21.546 -36.889 1.00 81.75 86 GLN A N 1
ATOM 677 C CA . GLN A 1 86 ? 36.141 20.508 -37.808 1.00 81.75 86 GLN A CA 1
ATOM 678 C C . GLN A 1 86 ? 36.678 19.128 -37.410 1.00 81.75 86 GLN A C 1
ATOM 680 O O . GLN A 1 86 ? 35.899 18.182 -37.357 1.00 81.75 86 GLN A O 1
ATOM 685 N N . ILE A 1 87 ? 37.974 19.022 -37.095 1.00 81.31 87 ILE A N 1
ATOM 686 C CA . ILE A 1 87 ? 38.591 17.774 -36.619 1.00 81.31 87 ILE A CA 1
ATOM 687 C C . ILE A 1 87 ? 37.953 17.341 -35.301 1.00 81.31 87 ILE A C 1
ATOM 689 O O . ILE A 1 87 ? 37.531 16.203 -35.187 1.00 81.31 87 ILE A O 1
ATOM 693 N N . LEU A 1 88 ? 37.797 18.257 -34.341 1.00 72.88 88 LEU A N 1
ATOM 694 C CA . LEU A 1 88 ? 37.162 17.951 -33.061 1.00 72.88 88 LEU A CA 1
ATOM 695 C C . LEU A 1 88 ? 35.728 17.438 -33.241 1.00 72.88 88 LEU A C 1
ATOM 697 O O . LEU A 1 88 ? 35.347 16.464 -32.606 1.00 72.88 88 LEU A O 1
ATOM 701 N N . ASN A 1 89 ? 34.933 18.075 -34.101 1.00 77.56 89 ASN A N 1
ATOM 702 C CA . ASN A 1 89 ? 33.570 17.623 -34.379 1.00 77.56 89 ASN A CA 1
ATOM 703 C C . ASN A 1 89 ? 33.550 16.253 -35.071 1.00 77.56 89 ASN A C 1
ATOM 705 O O . ASN A 1 89 ? 32.663 15.452 -34.791 1.00 77.56 89 ASN A O 1
ATOM 709 N N . GLN A 1 90 ? 34.519 15.979 -35.949 1.00 83.25 90 GLN A N 1
ATOM 710 C CA . GLN A 1 90 ? 34.673 14.673 -36.585 1.00 83.25 90 GLN A CA 1
ATOM 711 C C . GLN A 1 90 ? 35.057 13.599 -35.562 1.00 83.25 90 GLN A C 1
ATOM 713 O O . GLN A 1 90 ? 34.405 12.563 -35.504 1.00 83.25 90 GLN A O 1
ATOM 718 N N . ASP A 1 91 ? 36.045 13.875 -34.709 1.00 77.19 91 ASP A N 1
ATOM 719 C CA . ASP A 1 91 ? 36.475 12.977 -33.637 1.00 77.19 91 ASP A CA 1
ATOM 720 C C . ASP A 1 91 ? 35.326 12.699 -32.658 1.00 77.19 91 ASP A C 1
ATOM 722 O O . ASP A 1 91 ? 35.140 11.562 -32.233 1.00 77.19 91 ASP A O 1
ATOM 726 N N . LEU A 1 92 ? 34.525 13.719 -32.320 1.00 72.56 92 LEU A N 1
ATOM 727 C CA . LEU A 1 92 ? 33.324 13.558 -31.498 1.00 72.56 92 LEU A CA 1
ATOM 728 C C . LEU A 1 92 ? 32.294 12.658 -32.181 1.00 72.56 92 LEU A C 1
ATOM 730 O O . LEU A 1 92 ? 31.778 11.759 -31.528 1.00 72.56 92 LEU A O 1
ATOM 734 N N . ALA A 1 93 ? 32.032 12.848 -33.475 1.00 79.56 93 ALA A N 1
ATOM 735 C CA . ALA A 1 93 ? 31.095 12.011 -34.221 1.00 79.56 93 ALA A CA 1
ATOM 736 C C . ALA A 1 93 ? 31.574 10.551 -34.322 1.00 79.56 93 ALA A C 1
ATOM 738 O O . ALA A 1 93 ? 30.793 9.619 -34.132 1.00 79.56 93 ALA A O 1
ATOM 739 N N . ASP A 1 94 ? 32.866 10.337 -34.580 1.00 81.88 94 ASP A N 1
ATOM 740 C CA . ASP A 1 94 ? 33.463 9.002 -34.640 1.00 81.88 94 ASP A CA 1
ATOM 741 C C . ASP A 1 94 ? 33.444 8.324 -33.263 1.00 81.88 94 ASP A C 1
ATOM 743 O O . ASP A 1 94 ? 33.165 7.127 -33.153 1.00 81.88 94 ASP A O 1
ATOM 747 N N . TRP A 1 95 ? 33.673 9.092 -32.196 1.00 78.25 95 TRP A N 1
ATOM 748 C CA . TRP A 1 95 ? 33.558 8.616 -30.823 1.00 78.25 95 TRP A CA 1
ATOM 749 C C . TRP A 1 95 ? 32.107 8.271 -30.465 1.00 78.25 95 TRP A C 1
ATOM 751 O O . TRP A 1 95 ? 31.850 7.170 -29.986 1.00 78.25 95 TRP A O 1
ATOM 761 N N . GLU A 1 96 ? 31.142 9.145 -30.753 1.00 76.44 96 GLU A N 1
ATOM 762 C CA . GLU A 1 96 ? 29.710 8.876 -30.560 1.00 76.44 96 GLU A CA 1
ATOM 763 C C . GLU A 1 96 ? 29.279 7.602 -31.287 1.00 76.44 96 GLU A C 1
ATOM 765 O O . GLU A 1 96 ? 28.599 6.767 -30.696 1.00 76.44 96 GLU A O 1
ATOM 770 N N . LYS A 1 97 ? 29.755 7.389 -32.516 1.00 83.25 97 LYS A N 1
ATOM 771 C CA . LYS A 1 97 ? 29.492 6.173 -33.291 1.00 83.25 97 LYS A CA 1
ATOM 772 C C . LYS A 1 97 ? 30.109 4.918 -32.669 1.00 83.25 97 LYS A C 1
ATOM 774 O O . LYS A 1 97 ? 29.474 3.867 -32.643 1.00 83.25 97 LYS A O 1
ATOM 779 N N . LEU A 1 98 ? 31.336 5.000 -32.149 1.00 81.38 98 LEU A N 1
ATOM 780 C CA . LEU A 1 98 ? 31.975 3.881 -31.440 1.00 81.38 98 LEU A CA 1
ATOM 781 C C . LEU A 1 98 ? 31.196 3.483 -30.180 1.00 81.38 98 LEU A C 1
ATOM 783 O O . LEU A 1 98 ? 31.111 2.298 -29.851 1.00 81.38 98 LEU A O 1
ATOM 787 N N . TRP A 1 99 ? 30.626 4.465 -29.482 1.00 79.94 99 TRP A N 1
ATOM 788 C CA . TRP A 1 99 ? 29.883 4.252 -28.240 1.00 79.94 99 TRP A CA 1
ATOM 789 C C . TRP A 1 99 ? 28.375 4.124 -28.430 1.00 79.94 99 TRP A C 1
ATOM 791 O O . TRP A 1 99 ? 27.679 3.819 -27.464 1.00 79.94 99 TRP A O 1
ATOM 801 N N . GLU A 1 100 ? 27.872 4.277 -29.653 1.00 82.06 100 GLU A N 1
ATOM 802 C CA . GLU A 1 100 ? 26.454 4.200 -29.999 1.00 82.06 100 GLU A CA 1
ATOM 803 C C . GLU A 1 100 ? 25.834 2.908 -29.465 1.00 82.06 100 GLU A C 1
ATOM 805 O O . GLU A 1 100 ? 24.798 2.939 -28.799 1.00 82.06 100 GLU A O 1
ATOM 810 N N . TYR A 1 101 ? 26.520 1.777 -29.645 1.00 80.81 101 TYR A N 1
ATOM 811 C CA . TYR A 1 101 ? 26.096 0.481 -29.113 1.00 80.81 101 TYR A CA 1
ATOM 812 C C . TYR A 1 101 ? 25.892 0.492 -27.586 1.00 80.81 101 TYR A C 1
ATOM 814 O O . TYR A 1 101 ? 24.991 -0.171 -27.073 1.00 80.81 101 TYR A O 1
ATOM 822 N N . TYR A 1 102 ? 26.700 1.246 -26.847 1.00 84.12 102 TYR A N 1
ATOM 823 C CA . TYR A 1 102 ? 26.653 1.337 -25.385 1.00 84.12 102 TYR A CA 1
ATOM 824 C C . TYR A 1 102 ? 25.824 2.520 -24.876 1.00 84.12 102 TYR A C 1
ATOM 826 O O . TYR A 1 102 ? 25.781 2.755 -23.667 1.00 84.12 102 TYR A O 1
ATOM 834 N N . SER A 1 103 ? 25.171 3.270 -25.767 1.00 84.31 103 SER A N 1
ATOM 835 C CA . SER A 1 103 ? 24.240 4.317 -25.355 1.00 84.31 103 SER A CA 1
ATOM 836 C C . SER A 1 103 ? 23.119 3.728 -24.496 1.00 84.31 103 SER A C 1
ATOM 838 O O . SER A 1 103 ? 22.733 2.567 -24.659 1.00 84.31 103 SER A O 1
ATOM 840 N N . SER A 1 104 ? 22.587 4.531 -23.569 1.00 86.81 104 SER A N 1
ATOM 841 C CA . SER A 1 104 ? 21.491 4.102 -22.692 1.00 86.81 104 SER A CA 1
ATOM 842 C C . SER A 1 104 ? 20.293 3.601 -23.492 1.00 86.81 104 SER A C 1
ATOM 844 O O . SER A 1 104 ? 19.701 2.601 -23.105 1.00 86.81 104 SER A O 1
ATOM 846 N N . TYR A 1 105 ? 19.985 4.264 -24.609 1.00 89.62 105 TYR A N 1
ATOM 847 C CA . TYR A 1 105 ? 18.911 3.885 -25.517 1.00 89.62 105 TYR A CA 1
ATOM 848 C C . TYR A 1 105 ? 19.190 2.533 -26.178 1.00 89.62 105 TYR A C 1
ATOM 850 O O . TYR A 1 105 ? 18.447 1.593 -25.939 1.00 89.62 105 TYR A O 1
ATOM 858 N N . ASN A 1 106 ? 20.301 2.376 -26.908 1.00 89.12 106 ASN A N 1
ATOM 859 C CA . ASN A 1 106 ? 20.575 1.130 -27.636 1.00 89.12 106 ASN A CA 1
ATOM 860 C C . ASN A 1 106 ? 20.808 -0.068 -26.703 1.00 89.12 106 ASN A C 1
ATOM 862 O O . ASN A 1 106 ? 20.531 -1.210 -27.063 1.00 89.12 106 ASN A O 1
ATOM 866 N N . ALA A 1 107 ? 21.347 0.157 -25.502 1.00 90.12 107 ALA A N 1
ATOM 867 C CA . ALA A 1 107 ? 21.459 -0.892 -24.493 1.00 90.12 107 ALA A CA 1
ATOM 868 C C . ALA A 1 107 ? 20.093 -1.338 -23.961 1.00 90.12 107 ALA A C 1
ATOM 870 O O . ALA A 1 107 ? 19.907 -2.531 -23.719 1.00 90.12 107 ALA A O 1
ATOM 871 N N . PHE A 1 108 ? 19.165 -0.395 -23.789 1.00 93.81 108 PHE A N 1
ATOM 872 C CA . PHE A 1 108 ? 17.807 -0.676 -23.345 1.00 93.81 108 PHE A CA 1
ATOM 873 C C . PHE A 1 108 ? 16.958 -1.306 -24.452 1.00 93.81 108 PHE A C 1
ATOM 875 O O . PHE A 1 108 ? 16.295 -2.298 -24.189 1.00 93.81 108 PHE A O 1
ATOM 882 N N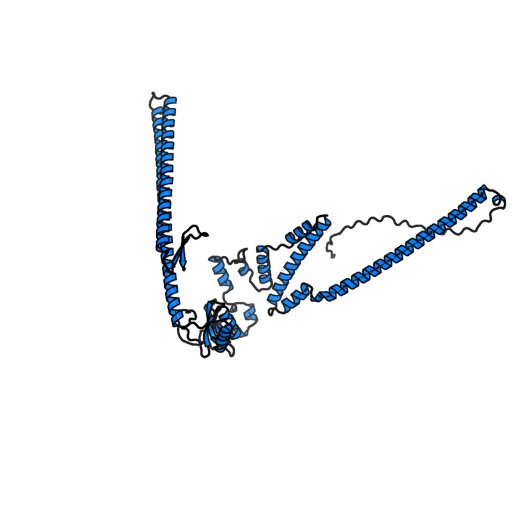 . ASP A 1 109 ? 17.081 -0.832 -25.690 1.00 93.88 109 ASP A N 1
ATOM 883 C CA . ASP A 1 109 ? 16.474 -1.405 -26.899 1.00 93.88 109 ASP A CA 1
ATOM 884 C C . ASP A 1 109 ? 16.746 -2.912 -27.003 1.00 93.88 109 ASP A C 1
ATOM 886 O O . ASP A 1 109 ? 15.835 -3.730 -26.955 1.00 93.88 109 ASP A O 1
ATOM 890 N N . ARG A 1 110 ? 18.022 -3.311 -26.923 1.00 93.50 110 ARG A N 1
ATOM 891 C CA . ARG A 1 110 ? 18.417 -4.732 -26.910 1.00 93.50 110 ARG A CA 1
ATOM 892 C C . ARG A 1 110 ? 17.893 -5.533 -25.719 1.00 93.50 110 ARG A C 1
ATOM 894 O O . ARG A 1 110 ? 17.925 -6.764 -25.751 1.00 93.50 110 ARG A O 1
ATOM 901 N N . PHE A 1 111 ? 17.568 -4.873 -24.612 1.00 94.12 111 PHE A N 1
ATOM 902 C CA . PHE A 1 111 ? 16.928 -5.522 -23.473 1.00 94.12 111 PHE A CA 1
ATOM 903 C C . PHE A 1 111 ? 15.435 -5.721 -23.752 1.00 94.12 111 PHE A C 1
ATOM 905 O O . PHE A 1 111 ? 14.949 -6.835 -23.568 1.00 94.12 111 PHE A O 1
ATOM 912 N N . VAL A 1 112 ? 14.750 -4.687 -24.244 1.00 92.88 112 VAL A N 1
ATOM 913 C CA . VAL A 1 112 ? 13.324 -4.722 -24.586 1.00 92.88 112 VAL A CA 1
ATOM 914 C C . VAL A 1 112 ? 13.046 -5.724 -25.707 1.00 92.88 112 VAL A C 1
ATOM 916 O O . VAL A 1 112 ? 12.113 -6.509 -25.586 1.00 92.88 112 VAL A O 1
ATOM 919 N N . ASP A 1 113 ? 13.924 -5.824 -26.707 1.00 93.25 113 ASP A N 1
ATOM 920 C CA . ASP A 1 113 ? 13.848 -6.812 -27.796 1.00 93.25 113 ASP A CA 1
ATOM 921 C C . ASP A 1 113 ? 13.782 -8.272 -27.315 1.00 93.25 113 ASP A C 1
ATOM 923 O O . ASP A 1 113 ? 13.333 -9.160 -28.041 1.00 93.25 113 ASP A O 1
ATOM 927 N N . LYS A 1 114 ? 14.258 -8.557 -26.096 1.00 94.06 114 LYS A N 1
ATOM 928 C CA . LYS A 1 114 ? 14.224 -9.909 -25.513 1.00 94.06 114 LYS A CA 1
ATOM 929 C C . LYS A 1 114 ? 12.898 -10.236 -24.835 1.00 94.06 114 LYS A C 1
ATOM 931 O O . LYS A 1 114 ? 12.713 -11.374 -24.406 1.00 94.06 114 LYS A O 1
ATOM 936 N N . ILE A 1 115 ? 12.007 -9.261 -24.688 1.00 89.06 115 ILE A N 1
ATOM 937 C CA . ILE A 1 115 ? 10.712 -9.429 -24.038 1.00 89.06 115 ILE A CA 1
ATOM 938 C C . ILE A 1 115 ? 9.741 -10.023 -25.065 1.00 89.06 115 ILE A C 1
ATOM 940 O O . ILE A 1 115 ? 9.533 -9.411 -26.108 1.00 89.06 115 ILE A O 1
ATOM 944 N N . PRO A 1 116 ? 9.137 -11.198 -24.813 1.00 86.44 116 PRO A N 1
ATOM 945 C CA . PRO A 1 116 ? 8.316 -11.872 -25.822 1.00 86.44 116 PRO A CA 1
ATOM 946 C C . PRO A 1 116 ? 7.016 -11.146 -26.190 1.00 86.44 116 PRO A C 1
ATOM 948 O O . PRO A 1 116 ? 6.522 -11.328 -27.299 1.00 86.44 116 PRO A O 1
ATOM 951 N N . ASP A 1 117 ? 6.447 -10.370 -25.264 1.00 83.94 117 ASP A N 1
ATOM 952 C CA . ASP A 1 117 ? 5.158 -9.697 -25.436 1.00 83.94 117 ASP A CA 1
ATOM 953 C C . ASP A 1 117 ? 5.348 -8.233 -25.887 1.00 83.94 117 ASP A C 1
ATOM 955 O O . ASP A 1 117 ? 5.868 -7.430 -25.104 1.00 83.94 117 ASP A O 1
ATOM 959 N N . PRO A 1 118 ? 4.912 -7.858 -27.108 1.00 78.81 118 PRO A N 1
ATOM 960 C CA . PRO A 1 118 ? 5.021 -6.490 -27.612 1.00 78.81 118 PRO A CA 1
ATOM 961 C C . PRO A 1 118 ? 4.292 -5.444 -26.756 1.00 78.81 118 PRO A C 1
ATOM 963 O O . PRO A 1 118 ? 4.776 -4.326 -26.634 1.00 78.81 118 PRO A O 1
ATOM 966 N N . GLN A 1 119 ? 3.169 -5.786 -26.116 1.00 74.25 119 GLN A N 1
ATOM 967 C CA . GLN A 1 119 ? 2.447 -4.830 -25.261 1.00 74.25 119 GLN A CA 1
ATOM 968 C C . GLN A 1 119 ? 3.234 -4.520 -23.986 1.00 74.25 119 GLN A C 1
ATOM 970 O O . GLN A 1 119 ? 3.212 -3.403 -23.471 1.00 74.25 119 GLN A O 1
ATOM 975 N N . VAL A 1 120 ? 3.976 -5.508 -23.484 1.00 84.62 120 VAL A N 1
ATOM 976 C CA . VAL A 1 120 ? 4.866 -5.332 -22.336 1.00 84.62 120 VAL A CA 1
ATOM 977 C C . VAL A 1 120 ? 6.109 -4.531 -22.735 1.00 84.62 120 VAL A C 1
ATOM 979 O O . VAL A 1 120 ? 6.574 -3.716 -21.939 1.00 84.62 120 VAL A O 1
ATOM 982 N N . GLN A 1 121 ? 6.626 -4.705 -23.958 1.00 87.75 121 GLN A N 1
ATOM 983 C CA . GLN A 1 121 ? 7.745 -3.904 -24.476 1.00 87.75 121 GLN A CA 1
ATOM 984 C C . GLN A 1 121 ? 7.451 -2.399 -24.412 1.00 87.75 121 GLN A C 1
ATOM 986 O O . GLN A 1 121 ? 8.300 -1.633 -23.949 1.00 87.75 121 GLN A O 1
ATOM 991 N N . ASP A 1 122 ? 6.242 -1.988 -24.798 1.00 81.44 122 ASP A N 1
ATOM 992 C CA . ASP A 1 122 ? 5.843 -0.579 -24.794 1.00 81.44 122 ASP A CA 1
ATOM 993 C C . ASP A 1 122 ? 5.788 0.017 -23.371 1.00 81.44 122 ASP A C 1
ATOM 995 O O . ASP A 1 122 ? 6.210 1.154 -23.157 1.00 81.44 122 ASP A O 1
ATOM 999 N N . VAL A 1 123 ? 5.401 -0.767 -22.352 1.00 85.88 123 VAL A N 1
ATOM 1000 C CA . VAL A 1 123 ? 5.500 -0.334 -20.941 1.00 85.88 123 VAL A CA 1
ATOM 1001 C C . VAL A 1 123 ? 6.947 -0.094 -20.524 1.00 85.88 123 VAL A C 1
ATOM 1003 O O . VAL A 1 123 ? 7.241 0.874 -19.818 1.00 85.88 123 VAL A O 1
ATOM 1006 N N . PHE A 1 124 ? 7.871 -0.968 -20.923 1.00 91.19 124 PHE A N 1
ATOM 1007 C CA . PHE A 1 124 ? 9.284 -0.779 -20.601 1.00 91.19 124 PHE A CA 1
ATOM 1008 C C . PHE A 1 124 ? 9.850 0.474 -21.271 1.00 91.19 124 PHE A C 1
ATOM 1010 O O . PHE A 1 124 ? 10.642 1.188 -20.648 1.00 91.19 124 PHE A O 1
ATOM 1017 N N . TRP A 1 125 ? 9.422 0.776 -22.498 1.00 90.50 125 TRP A N 1
ATOM 1018 C CA . TRP A 1 125 ? 9.779 2.022 -23.170 1.00 90.50 125 TRP A CA 1
ATOM 1019 C C . TRP A 1 125 ? 9.258 3.251 -22.434 1.00 90.50 125 TRP A C 1
ATOM 1021 O O . TRP A 1 125 ? 10.049 4.146 -22.136 1.00 90.50 125 TRP A O 1
ATOM 1031 N N . ASP A 1 126 ? 7.992 3.256 -22.028 1.00 86.25 126 ASP A N 1
ATOM 1032 C CA . ASP A 1 126 ? 7.410 4.337 -21.230 1.00 86.25 126 ASP A CA 1
ATOM 1033 C C . ASP A 1 126 ? 8.171 4.562 -19.908 1.00 86.25 126 ASP A C 1
ATOM 1035 O O . ASP A 1 126 ? 8.491 5.694 -19.525 1.00 86.25 126 ASP A O 1
ATOM 1039 N N . GLN A 1 127 ? 8.541 3.479 -19.215 1.00 89.44 127 GLN A N 1
ATOM 1040 C CA . GLN A 1 127 ? 9.360 3.550 -18.000 1.00 89.44 127 GLN A CA 1
ATOM 1041 C C . GLN A 1 127 ? 10.752 4.135 -18.275 1.00 89.44 127 GLN A C 1
ATOM 1043 O O . GLN A 1 127 ? 11.274 4.927 -17.478 1.00 89.44 127 GLN A O 1
ATOM 1048 N N . PHE A 1 128 ? 11.365 3.764 -19.399 1.00 92.56 128 PHE A N 1
ATOM 1049 C CA . PHE A 1 128 ? 12.653 4.306 -19.811 1.00 92.56 128 PHE A CA 1
ATOM 1050 C C . PHE A 1 128 ? 12.562 5.795 -20.137 1.00 92.56 128 PHE A C 1
ATOM 1052 O O . PHE A 1 128 ? 13.397 6.565 -19.657 1.00 92.56 128 PHE A O 1
ATOM 1059 N N . GLU A 1 129 ? 11.547 6.211 -20.891 1.00 87.06 129 GLU A N 1
ATOM 1060 C CA . GLU A 1 129 ? 11.311 7.611 -21.238 1.00 87.06 129 GLU A CA 1
ATOM 1061 C C . GLU A 1 129 ? 11.071 8.467 -19.996 1.00 87.06 129 GLU A C 1
ATOM 1063 O O . GLU A 1 129 ? 11.685 9.527 -19.849 1.00 87.06 129 GLU A O 1
ATOM 1068 N N . PHE A 1 130 ? 10.266 7.983 -19.048 1.00 88.00 130 PHE A N 1
ATOM 1069 C CA . PHE A 1 130 ? 10.056 8.661 -17.770 1.00 88.00 130 PHE A CA 1
ATOM 1070 C C . PHE A 1 130 ? 11.366 8.840 -16.992 1.00 88.00 130 PHE A C 1
ATOM 1072 O O . PHE A 1 130 ? 11.666 9.928 -16.488 1.00 88.00 130 PHE A O 1
ATOM 1079 N N . LYS A 1 131 ? 12.212 7.805 -16.949 1.00 92.81 131 LYS A N 1
ATOM 1080 C CA . LYS A 1 131 ? 13.549 7.909 -16.350 1.00 92.81 131 LYS A CA 1
ATOM 1081 C C . LYS A 1 131 ? 14.430 8.916 -17.096 1.00 92.81 131 LYS A C 1
ATOM 1083 O O . LYS A 1 131 ? 15.110 9.716 -16.450 1.00 92.81 131 LYS A O 1
ATOM 1088 N N . GLU A 1 132 ? 14.432 8.920 -18.428 1.00 90.19 132 GLU A N 1
ATOM 1089 C CA . GLU A 1 132 ? 15.200 9.893 -19.218 1.00 90.19 132 GLU A CA 1
ATOM 1090 C C . GLU A 1 132 ? 14.700 11.326 -18.993 1.00 90.19 132 GLU A C 1
ATOM 1092 O O . GLU A 1 132 ? 15.511 12.247 -18.866 1.00 90.19 132 GLU A O 1
ATOM 1097 N N . GLN A 1 133 ? 13.389 11.523 -18.836 1.00 89.44 133 GLN A N 1
ATOM 1098 C CA . GLN A 1 133 ? 12.802 12.810 -18.471 1.00 89.44 133 GLN A CA 1
ATOM 1099 C C . GLN A 1 133 ? 13.321 13.292 -17.109 1.00 89.44 133 GLN A C 1
ATOM 1101 O O . GLN A 1 133 ? 13.728 14.450 -16.986 1.00 89.44 133 GLN A O 1
ATOM 1106 N N . LYS A 1 134 ? 13.381 12.417 -16.097 1.00 91.12 134 LYS A N 1
ATOM 1107 C CA . LYS A 1 134 ? 13.937 12.742 -14.770 1.00 91.12 134 LYS A CA 1
ATOM 1108 C C . LYS A 1 134 ? 15.420 13.094 -14.835 1.00 91.12 134 LYS A C 1
ATOM 1110 O O . LYS A 1 134 ? 15.843 14.107 -14.275 1.00 91.12 134 LYS A O 1
ATOM 1115 N N . VAL A 1 135 ? 16.208 12.317 -15.579 1.00 92.00 135 VAL A N 1
ATOM 1116 C CA . VAL A 1 135 ? 17.632 12.604 -15.816 1.00 92.00 135 VAL A CA 1
ATOM 1117 C C . VAL A 1 135 ? 17.806 13.951 -16.518 1.00 92.00 135 VAL A C 1
ATOM 1119 O O . VAL A 1 135 ? 18.680 14.734 -16.139 1.00 92.00 135 VAL A O 1
ATOM 1122 N N . LYS A 1 136 ? 16.969 14.260 -17.513 1.00 91.50 136 LYS A N 1
ATOM 1123 C CA . LYS A 1 136 ? 16.993 15.544 -18.216 1.00 91.50 136 LYS A CA 1
ATOM 1124 C C . LYS A 1 136 ? 16.678 16.706 -17.273 1.00 91.50 136 LYS A C 1
ATOM 1126 O O . LYS A 1 136 ? 17.459 17.652 -17.236 1.00 91.50 136 LYS A O 1
ATOM 1131 N N . SER A 1 137 ? 15.614 16.615 -16.475 1.00 89.31 137 SER A N 1
ATOM 1132 C CA . SER A 1 137 ? 15.268 17.618 -15.456 1.00 89.31 137 SER A CA 1
ATOM 1133 C C . SER A 1 137 ? 16.417 17.856 -14.474 1.00 89.31 137 SER A C 1
ATOM 1135 O O . SER A 1 137 ? 16.770 19.003 -14.202 1.00 89.31 137 SER A O 1
ATOM 1137 N N . GLY A 1 138 ? 17.072 16.784 -14.017 1.00 93.06 138 GLY A N 1
ATOM 1138 C CA . GLY A 1 138 ? 18.287 16.869 -13.208 1.00 93.06 138 GLY A CA 1
ATOM 1139 C C . GLY A 1 138 ? 19.411 17.634 -13.910 1.00 93.06 138 GLY A C 1
ATOM 1140 O O . GLY A 1 138 ? 19.996 18.555 -13.336 1.00 93.06 138 GLY A O 1
ATOM 1141 N N . ARG A 1 139 ? 19.719 17.282 -15.167 1.00 94.62 139 ARG A N 1
ATOM 1142 C CA . ARG A 1 139 ? 20.767 17.944 -15.969 1.00 94.62 139 ARG A CA 1
ATOM 1143 C C . ARG A 1 139 ? 20.464 19.422 -16.206 1.00 94.62 139 ARG A C 1
ATOM 1145 O O . ARG A 1 139 ? 21.387 20.234 -16.161 1.00 94.62 139 ARG A O 1
ATOM 1152 N N . ASP A 1 140 ? 19.207 19.765 -16.458 1.00 95.00 140 ASP A N 1
ATOM 1153 C CA . ASP A 1 140 ? 18.776 21.141 -16.691 1.00 95.00 140 ASP A CA 1
ATOM 1154 C C . ASP A 1 140 ? 18.914 21.973 -15.405 1.00 95.00 140 ASP A C 1
ATOM 1156 O O . ASP A 1 140 ? 19.544 23.031 -15.434 1.00 95.00 140 ASP A O 1
ATOM 1160 N N . ALA A 1 141 ? 18.465 21.448 -14.257 1.00 93.94 141 ALA A N 1
ATOM 1161 C CA . ALA A 1 141 ? 18.644 22.088 -12.950 1.00 93.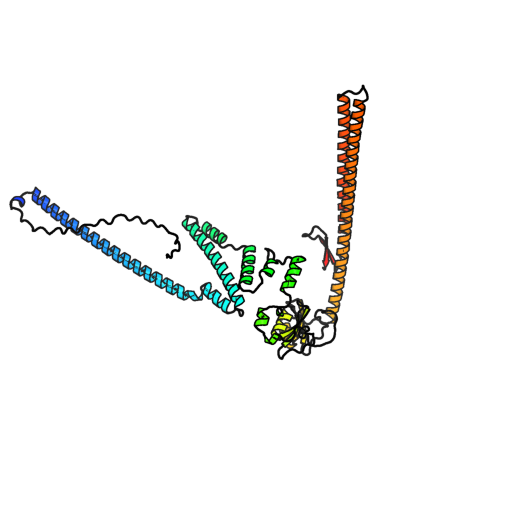94 141 ALA A CA 1
ATOM 1162 C C . ALA A 1 141 ? 20.129 22.272 -12.588 1.00 93.94 141 ALA A C 1
ATOM 1164 O O . ALA A 1 141 ? 20.539 23.335 -12.121 1.00 93.94 141 ALA A O 1
ATOM 1165 N N . PHE A 1 142 ? 20.962 21.264 -12.863 1.00 95.69 142 PHE A N 1
ATOM 1166 C CA . PHE A 1 142 ? 22.411 21.343 -12.667 1.00 95.69 142 PHE A CA 1
ATOM 1167 C C . PHE A 1 142 ? 23.035 22.484 -13.481 1.00 95.69 142 PHE A C 1
ATOM 1169 O O . PHE A 1 142 ? 23.801 23.289 -12.950 1.00 95.69 142 PHE A O 1
ATOM 1176 N N . LYS A 1 143 ? 22.709 22.559 -14.779 1.00 96.44 143 LYS A N 1
ATOM 1177 C CA . LYS A 1 143 ? 23.224 23.599 -15.683 1.00 96.44 143 LYS A CA 1
ATOM 1178 C C . LYS A 1 143 ? 22.766 24.987 -15.257 1.00 96.44 143 LYS A C 1
ATOM 1180 O O . LYS A 1 143 ? 23.568 25.915 -15.305 1.00 96.44 143 LYS A O 1
ATOM 1185 N N . GLN A 1 144 ? 21.514 25.117 -14.828 1.00 94.69 144 GLN A N 1
ATOM 1186 C CA . GLN A 1 144 ? 20.953 26.384 -14.379 1.00 94.69 144 GLN A CA 1
ATOM 1187 C C . GLN A 1 144 ? 21.700 26.931 -13.157 1.00 94.69 144 GLN A C 1
ATOM 1189 O O . GLN A 1 144 ? 22.166 28.064 -13.195 1.00 94.69 144 GLN A O 1
ATOM 1194 N N . VAL A 1 145 ? 21.933 26.110 -12.125 1.00 95.12 145 VAL A N 1
ATOM 1195 C CA . VAL A 1 145 ? 22.677 26.551 -10.929 1.00 95.12 145 VAL A CA 1
ATOM 1196 C C . VAL A 1 145 ? 24.095 27.010 -11.272 1.00 95.12 145 VAL A C 1
ATOM 1198 O O . VAL A 1 145 ? 24.573 27.990 -10.706 1.00 95.12 145 VAL A O 1
ATOM 1201 N N . LEU A 1 146 ? 24.773 26.338 -12.208 1.00 93.31 146 LEU A N 1
ATOM 1202 C CA . LEU A 1 146 ? 26.096 26.776 -12.662 1.00 93.31 146 LEU A CA 1
ATOM 1203 C C . LEU A 1 146 ? 26.043 28.089 -13.454 1.00 93.31 146 LEU A C 1
ATOM 1205 O O . LEU A 1 146 ? 26.916 28.935 -13.272 1.00 93.31 146 LEU A O 1
ATOM 1209 N N . ALA A 1 147 ? 25.039 28.266 -14.317 1.00 94.12 147 ALA A N 1
ATOM 1210 C CA . ALA A 1 147 ? 24.846 29.500 -15.078 1.00 94.12 147 ALA A CA 1
ATOM 1211 C C . ALA A 1 147 ? 24.555 30.701 -14.162 1.00 94.12 147 ALA A C 1
ATOM 1213 O O . ALA A 1 147 ? 25.044 31.800 -14.420 1.00 94.12 147 ALA A O 1
ATOM 1214 N N . ASP A 1 148 ? 23.852 30.464 -13.055 1.00 95.00 148 ASP A N 1
ATOM 1215 C CA . ASP A 1 148 ? 23.521 31.467 -12.040 1.00 95.00 148 ASP A CA 1
ATOM 1216 C C . ASP A 1 148 ? 24.690 31.755 -11.067 1.00 95.00 148 ASP A C 1
ATOM 1218 O O . ASP A 1 148 ? 24.553 32.535 -10.124 1.00 95.00 148 ASP A O 1
ATOM 1222 N N . GLY A 1 149 ? 25.865 31.148 -11.289 1.00 93.75 149 GLY A N 1
ATOM 1223 C CA . GLY A 1 149 ? 27.080 31.366 -10.493 1.00 93.75 149 GLY A CA 1
ATOM 1224 C C . GLY A 1 149 ? 27.173 30.531 -9.210 1.00 93.75 149 GLY A C 1
ATOM 1225 O O . GLY A 1 149 ? 28.025 30.803 -8.363 1.00 93.75 149 GLY A O 1
ATOM 1226 N N . GLY A 1 150 ? 26.316 29.520 -9.050 1.00 92.38 150 GLY A N 1
ATOM 1227 C CA . GLY A 1 150 ? 26.327 28.593 -7.919 1.00 92.38 150 GLY A CA 1
ATOM 1228 C C . GLY A 1 150 ? 27.517 27.627 -7.928 1.00 92.38 150 GLY A C 1
ATOM 1229 O O . GLY A 1 150 ? 28.182 27.409 -8.943 1.00 92.38 150 GLY A O 1
ATOM 1230 N N . SER A 1 151 ? 27.800 27.012 -6.774 1.00 94.62 151 SER A N 1
ATOM 1231 C CA . SER A 1 151 ? 28.897 26.046 -6.671 1.00 94.62 151 SER A CA 1
ATOM 1232 C C . SER A 1 151 ? 28.523 24.695 -7.292 1.00 94.62 151 SER A C 1
ATOM 1234 O O . SER A 1 151 ? 27.356 24.306 -7.345 1.00 94.62 151 SER A O 1
ATOM 1236 N N . ARG A 1 152 ? 29.529 23.901 -7.689 1.00 92.62 152 ARG A N 1
ATOM 1237 C CA . ARG A 1 152 ? 29.315 22.529 -8.191 1.00 92.62 152 ARG A CA 1
ATOM 1238 C C . ARG A 1 152 ? 28.531 21.654 -7.205 1.00 92.62 152 ARG A C 1
ATOM 1240 O O . ARG A 1 152 ? 27.773 20.787 -7.632 1.00 92.62 152 ARG A O 1
ATOM 1247 N N . ARG A 1 153 ? 28.728 21.858 -5.898 1.00 95.62 153 ARG A N 1
ATOM 1248 C CA . ARG A 1 153 ? 28.019 21.113 -4.850 1.00 95.62 153 ARG A CA 1
ATOM 1249 C C . ARG A 1 153 ? 26.527 21.446 -4.865 1.00 95.62 153 ARG A C 1
ATOM 1251 O O . ARG A 1 153 ? 25.709 20.537 -4.797 1.00 95.62 153 ARG A O 1
ATOM 1258 N N . ASP A 1 154 ? 26.192 22.724 -5.012 1.00 89.94 154 ASP A N 1
ATOM 1259 C CA . ASP A 1 154 ? 24.802 23.182 -5.063 1.00 89.94 154 ASP A CA 1
ATOM 1260 C C . ASP A 1 154 ? 24.125 22.717 -6.360 1.00 89.94 154 ASP A C 1
ATOM 1262 O O . ASP A 1 154 ? 22.990 22.250 -6.331 1.00 89.94 154 ASP A O 1
ATOM 1266 N N . ALA A 1 155 ? 24.854 22.728 -7.481 1.00 89.50 155 ALA A N 1
ATOM 1267 C CA . ALA A 1 155 ? 24.374 22.184 -8.749 1.00 89.50 155 ALA A CA 1
ATOM 1268 C C . ALA A 1 155 ? 24.081 20.676 -8.658 1.00 89.50 155 ALA A C 1
ATOM 1270 O O . ALA A 1 155 ? 23.049 20.218 -9.145 1.00 89.50 155 ALA A O 1
ATOM 1271 N N . LEU A 1 156 ? 24.948 19.898 -7.995 1.00 95.06 156 LEU A N 1
ATOM 1272 C CA . LEU A 1 156 ? 24.717 18.468 -7.755 1.00 95.06 156 LEU A CA 1
ATOM 1273 C C . LEU A 1 156 ? 23.478 18.239 -6.879 1.00 95.06 156 LEU A C 1
ATOM 1275 O O . LEU A 1 156 ? 22.696 17.330 -7.136 1.00 95.06 156 LEU A O 1
ATOM 1279 N N . GLN A 1 157 ? 23.277 19.068 -5.857 1.00 96.38 157 GLN A N 1
ATOM 1280 C CA . GLN A 1 157 ? 22.104 18.958 -4.999 1.00 96.38 157 GLN A CA 1
ATOM 1281 C C . GLN A 1 157 ? 20.812 19.293 -5.759 1.00 96.38 157 GLN A C 1
ATOM 1283 O O . GLN A 1 157 ? 19.821 18.580 -5.613 1.00 96.38 157 GLN A O 1
ATOM 1288 N N . ALA A 1 158 ? 20.841 20.307 -6.626 1.00 91.12 158 ALA A N 1
ATOM 1289 C CA . ALA A 1 158 ? 19.729 20.629 -7.516 1.00 91.12 158 ALA A CA 1
ATOM 1290 C C . ALA A 1 158 ? 19.449 19.509 -8.530 1.00 91.12 158 ALA A C 1
ATOM 1292 O O . ALA A 1 158 ? 18.287 19.185 -8.763 1.00 91.12 158 ALA A O 1
ATOM 1293 N N . TYR A 1 159 ? 20.494 18.867 -9.072 1.00 96.50 159 TYR A N 1
ATOM 1294 C CA . TYR A 1 159 ? 20.346 17.674 -9.910 1.00 96.50 159 TYR A CA 1
ATOM 1295 C C . TYR A 1 159 ? 19.588 16.574 -9.171 1.00 96.50 159 TYR A C 1
ATOM 1297 O O . TYR A 1 159 ? 18.603 16.061 -9.691 1.00 96.50 159 TYR A O 1
ATOM 1305 N N . LEU A 1 160 ? 20.045 16.217 -7.965 1.00 95.19 160 LEU A N 1
ATOM 1306 C CA . LEU A 1 160 ? 19.458 15.125 -7.189 1.00 95.19 160 LEU A CA 1
ATOM 1307 C C . LEU A 1 160 ? 17.996 15.412 -6.850 1.00 95.19 160 LEU A C 1
ATOM 1309 O O . LEU A 1 160 ? 17.163 14.535 -7.032 1.00 95.19 160 LEU A O 1
ATOM 1313 N N . ALA A 1 161 ? 17.680 16.641 -6.436 1.00 93.06 161 ALA A N 1
ATOM 1314 C CA . ALA A 1 161 ? 16.312 17.045 -6.126 1.00 93.06 161 ALA A CA 1
ATOM 1315 C C . ALA A 1 161 ? 15.392 17.033 -7.362 1.00 93.06 161 ALA A C 1
ATOM 1317 O O . ALA A 1 161 ? 14.243 16.618 -7.271 1.00 93.06 161 ALA A O 1
ATOM 1318 N N . ALA A 1 162 ? 15.881 17.475 -8.525 1.00 88.56 162 ALA A N 1
ATOM 1319 C CA . ALA A 1 162 ? 15.082 17.524 -9.751 1.00 88.56 162 ALA A CA 1
ATOM 1320 C C . ALA A 1 162 ? 14.946 16.157 -10.449 1.00 88.56 162 ALA A C 1
ATOM 1322 O O . ALA A 1 162 ? 13.952 15.916 -11.135 1.00 88.56 162 ALA A O 1
ATOM 1323 N N . ALA A 1 163 ? 15.930 15.269 -10.284 1.00 91.69 163 ALA A N 1
ATOM 1324 C CA . ALA A 1 163 ? 15.888 13.896 -10.785 1.00 91.69 163 ALA A CA 1
ATOM 1325 C C . ALA A 1 163 ? 15.186 12.925 -9.818 1.00 91.69 163 ALA A C 1
ATOM 1327 O O . ALA A 1 163 ? 14.925 11.779 -10.188 1.00 91.69 163 ALA A O 1
ATOM 1328 N N . GLU A 1 164 ? 14.886 13.359 -8.589 1.00 90.38 164 GLU A N 1
ATOM 1329 C CA . GLU A 1 164 ? 14.192 12.546 -7.597 1.00 90.38 164 GLU A CA 1
ATOM 1330 C C . GLU A 1 164 ? 12.829 12.082 -8.132 1.00 90.38 164 GLU A C 1
ATOM 1332 O O . GLU A 1 164 ? 12.065 12.825 -8.761 1.00 90.38 164 GLU A O 1
ATOM 1337 N N . THR A 1 165 ? 12.523 10.817 -7.864 1.00 83.62 165 THR A N 1
ATOM 1338 C CA . THR A 1 165 ? 11.210 10.230 -8.121 1.00 83.62 165 THR A CA 1
ATOM 1339 C C . THR A 1 165 ? 10.670 9.702 -6.809 1.00 83.62 165 THR A C 1
ATOM 1341 O O . THR A 1 165 ? 11.318 8.897 -6.138 1.00 83.62 165 THR A O 1
ATOM 1344 N N . LYS A 1 166 ? 9.477 10.157 -6.431 1.00 79.38 166 LYS A N 1
ATOM 1345 C CA . LYS A 1 166 ? 8.826 9.694 -5.203 1.00 79.38 166 LYS A CA 1
ATOM 1346 C C . LYS A 1 166 ? 8.147 8.352 -5.451 1.00 79.38 166 LYS A C 1
ATOM 1348 O O . LYS A 1 166 ? 7.649 8.102 -6.543 1.00 79.38 166 LYS A O 1
ATOM 1353 N N . ARG A 1 167 ? 8.028 7.521 -4.411 1.00 75.81 167 ARG A N 1
ATOM 1354 C CA . ARG A 1 167 ? 7.328 6.225 -4.501 1.00 75.81 167 ARG A CA 1
ATOM 1355 C C . ARG A 1 167 ? 5.905 6.361 -5.061 1.00 75.81 167 ARG A C 1
ATOM 1357 O O . ARG A 1 167 ? 5.545 5.617 -5.958 1.00 75.81 167 ARG A O 1
ATOM 1364 N N . ILE A 1 168 ? 5.138 7.338 -4.571 1.00 67.44 168 ILE A N 1
ATOM 1365 C CA . ILE A 1 168 ? 3.767 7.610 -5.039 1.00 67.44 168 ILE A CA 1
ATOM 1366 C C . ILE A 1 168 ? 3.715 7.991 -6.523 1.00 67.44 168 ILE A C 1
ATOM 1368 O O . ILE A 1 168 ? 2.817 7.571 -7.237 1.00 67.44 168 ILE A O 1
ATOM 1372 N N . GLU A 1 169 ? 4.703 8.752 -6.994 1.00 68.44 169 GLU A N 1
ATOM 1373 C CA . GLU A 1 169 ? 4.809 9.141 -8.400 1.00 68.44 169 GLU A CA 1
ATOM 1374 C C . GLU A 1 169 ? 5.123 7.918 -9.265 1.00 68.44 169 GLU A C 1
ATOM 1376 O O . GLU A 1 169 ? 4.497 7.721 -10.293 1.00 68.44 169 GLU A O 1
ATOM 1381 N N . LEU A 1 170 ? 6.032 7.050 -8.814 1.00 76.50 170 LEU A N 1
ATOM 1382 C CA . LEU A 1 170 ? 6.376 5.823 -9.530 1.00 76.50 170 LEU A CA 1
ATOM 1383 C C . LEU A 1 170 ? 5.191 4.848 -9.631 1.00 76.50 170 LEU A C 1
ATOM 1385 O O . LEU A 1 170 ? 4.999 4.234 -10.677 1.00 76.50 170 LEU A O 1
ATOM 1389 N N . ILE A 1 171 ? 4.391 4.726 -8.568 1.00 70.25 171 ILE A N 1
ATOM 1390 C CA . ILE A 1 171 ? 3.177 3.896 -8.552 1.00 70.25 171 ILE A CA 1
ATOM 1391 C C . ILE A 1 171 ? 2.139 4.439 -9.536 1.00 70.25 171 ILE A C 1
ATOM 1393 O O . ILE A 1 171 ? 1.634 3.682 -10.363 1.00 70.25 171 ILE A O 1
ATOM 1397 N N . GLU A 1 172 ? 1.862 5.743 -9.479 1.00 66.44 172 GLU A N 1
ATOM 1398 C CA . GLU A 1 172 ? 0.892 6.406 -10.355 1.00 66.44 172 GLU A CA 1
ATOM 1399 C C . GLU A 1 172 ? 1.292 6.284 -11.828 1.00 66.44 172 GLU A C 1
ATOM 1401 O O . GLU A 1 172 ? 0.499 5.852 -12.662 1.00 66.44 172 GLU A O 1
ATOM 1406 N N . THR A 1 173 ? 2.546 6.601 -12.156 1.00 72.25 173 THR A N 1
ATOM 1407 C CA . THR A 1 173 ? 3.025 6.540 -13.536 1.00 72.25 173 THR A CA 1
ATOM 1408 C C . THR A 1 173 ? 3.007 5.099 -14.063 1.00 72.25 173 THR A C 1
ATOM 1410 O O . THR A 1 173 ? 2.549 4.858 -15.177 1.00 72.25 173 THR A O 1
ATOM 1413 N N . ASN A 1 174 ? 3.423 4.113 -13.256 1.00 76.88 174 ASN A N 1
ATOM 1414 C CA . ASN A 1 174 ? 3.372 2.708 -13.664 1.00 76.88 174 ASN A CA 1
ATOM 1415 C C . ASN A 1 174 ? 1.932 2.221 -13.890 1.00 76.88 174 ASN A C 1
ATOM 1417 O O . ASN A 1 174 ? 1.672 1.490 -14.843 1.00 76.88 174 ASN A O 1
ATOM 1421 N N . SER A 1 175 ? 0.989 2.646 -13.048 1.00 65.81 175 SER A N 1
ATOM 1422 C CA . SER A 1 175 ? -0.436 2.372 -13.246 1.00 65.81 175 SER A CA 1
ATOM 1423 C C . SER A 1 175 ? -0.925 2.915 -14.594 1.00 65.81 175 SER A C 1
ATOM 1425 O O . SER A 1 175 ? -1.515 2.174 -15.382 1.00 65.81 175 SER A O 1
ATOM 1427 N N . GLN A 1 176 ? -0.587 4.166 -14.919 1.00 69.00 176 GLN A N 1
ATOM 1428 C CA . GLN A 1 176 ? -0.952 4.790 -16.194 1.00 69.00 176 GLN A CA 1
ATOM 1429 C C . GLN A 1 176 ? -0.353 4.065 -17.404 1.00 69.00 176 GLN A C 1
ATOM 1431 O O . GLN A 1 176 ? -1.067 3.850 -18.379 1.00 69.00 176 GLN A O 1
ATOM 1436 N N . PHE A 1 177 ? 0.908 3.630 -17.343 1.00 79.62 177 PHE A N 1
ATOM 1437 C CA . PHE A 1 177 ? 1.531 2.861 -18.429 1.00 79.62 177 PHE A CA 1
ATOM 1438 C C . PHE A 1 177 ? 0.798 1.546 -18.694 1.00 79.62 177 PHE A C 1
ATOM 1440 O O . PHE A 1 177 ? 0.476 1.232 -19.838 1.00 79.62 177 PHE A O 1
ATOM 1447 N N . ASN A 1 178 ? 0.447 0.811 -17.636 1.00 67.69 178 ASN A N 1
ATOM 1448 C CA . ASN A 1 178 ? -0.317 -0.428 -17.777 1.00 67.69 178 ASN A CA 1
ATOM 1449 C C . ASN A 1 178 ? -1.712 -0.177 -18.373 1.00 67.69 178 ASN A C 1
ATOM 1451 O O . ASN A 1 178 ? -2.194 -0.991 -19.157 1.00 67.69 178 ASN A O 1
ATOM 1455 N N . VAL A 1 179 ? -2.350 0.953 -18.049 1.00 63.19 179 VAL A N 1
ATOM 1456 C CA . VAL A 1 179 ? -3.630 1.347 -18.661 1.00 63.19 179 VAL A CA 1
ATOM 1457 C C . VAL A 1 179 ? -3.469 1.712 -20.134 1.00 63.19 179 VAL A C 1
ATOM 1459 O O . VAL A 1 179 ? -4.245 1.245 -20.964 1.00 63.19 179 VAL A O 1
ATOM 1462 N N . ASN A 1 180 ? -2.465 2.521 -20.473 1.00 61.56 180 ASN A N 1
ATOM 1463 C CA . ASN A 1 180 ? -2.238 2.999 -21.838 1.00 61.56 180 ASN A CA 1
ATOM 1464 C C . ASN A 1 180 ? -1.969 1.853 -22.819 1.00 61.56 180 ASN A C 1
ATOM 1466 O O . ASN A 1 180 ? -2.434 1.900 -23.958 1.00 61.56 180 ASN A O 1
ATOM 1470 N N . HIS A 1 181 ? -1.280 0.810 -22.352 1.00 72.62 181 HIS A N 1
ATOM 1471 C CA . HIS A 1 181 ? -0.928 -0.366 -23.151 1.00 72.62 181 HIS A CA 1
ATOM 1472 C C . HIS A 1 181 ? -1.916 -1.528 -23.009 1.00 72.62 181 HIS A C 1
ATOM 1474 O O . HIS A 1 181 ? -1.647 -2.627 -23.478 1.00 72.62 181 HIS A O 1
ATOM 1480 N N . ASN A 1 182 ? -3.094 -1.284 -22.420 1.00 59.09 182 ASN A N 1
ATOM 1481 C CA . ASN A 1 182 ? -4.178 -2.264 -22.237 1.00 59.09 182 ASN A CA 1
ATOM 1482 C C . ASN A 1 182 ? -3.802 -3.504 -21.406 1.00 59.09 182 ASN A C 1
ATOM 1484 O O . ASN A 1 182 ? -4.475 -4.531 -21.482 1.00 59.09 182 ASN A O 1
ATOM 1488 N N . LEU A 1 183 ? -2.765 -3.400 -20.578 1.00 60.28 183 LEU A N 1
ATOM 1489 C CA . LEU A 1 183 ? -2.348 -4.444 -19.640 1.00 60.28 183 LEU A CA 1
ATOM 1490 C C . LEU A 1 183 ? -3.122 -4.373 -18.318 1.00 60.28 183 LEU A C 1
ATOM 1492 O O . LEU A 1 183 ? -3.124 -5.323 -17.538 1.00 60.28 183 LEU A O 1
ATOM 1496 N N . ALA A 1 184 ? -3.804 -3.255 -18.067 1.00 60.00 184 ALA A N 1
ATOM 1497 C CA . ALA A 1 184 ? -4.739 -3.101 -16.966 1.00 60.00 184 ALA A CA 1
ATOM 1498 C C . ALA A 1 184 ? -5.906 -2.192 -17.355 1.00 60.00 184 ALA A C 1
ATOM 1500 O O . ALA A 1 184 ? -5.746 -1.228 -18.101 1.00 60.00 184 ALA A O 1
ATOM 1501 N N . TYR A 1 185 ? -7.087 -2.437 -16.793 1.00 54.28 185 TYR A N 1
ATOM 1502 C CA . TYR A 1 185 ? -8.203 -1.511 -16.957 1.00 54.28 185 TYR A CA 1
ATOM 1503 C C . TYR A 1 185 ? -8.085 -0.362 -15.956 1.00 54.28 185 TYR A C 1
ATOM 1505 O O . TYR A 1 185 ? -7.845 -0.580 -14.767 1.00 54.28 185 TYR A O 1
ATOM 1513 N N . TYR A 1 186 ? -8.331 0.871 -16.409 1.00 48.94 186 TYR A N 1
ATOM 1514 C CA . TYR A 1 186 ? -8.336 2.058 -15.541 1.00 48.94 186 TYR A CA 1
ATOM 1515 C C . TYR A 1 186 ? -9.217 1.859 -14.301 1.00 48.94 186 TYR A C 1
ATOM 1517 O O . TYR A 1 186 ? -8.840 2.175 -13.177 1.00 48.94 186 TYR A O 1
ATOM 1525 N N . SER A 1 187 ? -10.381 1.252 -14.505 1.00 50.50 187 SER A N 1
ATOM 1526 C CA . SER A 1 187 ? -11.359 0.974 -13.463 1.00 50.50 187 SER A CA 1
ATOM 1527 C C . SER A 1 187 ? -10.931 -0.083 -12.440 1.00 50.50 187 SER A C 1
ATOM 1529 O O . SER A 1 187 ? -11.528 -0.154 -11.369 1.00 50.50 187 SER A O 1
ATOM 1531 N N . GLN A 1 188 ? -9.912 -0.887 -12.749 1.00 59.59 188 GLN A N 1
ATOM 1532 C CA . GLN A 1 188 ? -9.266 -1.796 -11.803 1.00 59.59 188 GLN A CA 1
ATOM 1533 C C . GLN A 1 188 ? -8.113 -1.098 -11.076 1.00 59.59 188 GLN A C 1
ATOM 1535 O O . GLN A 1 188 ? -7.934 -1.295 -9.879 1.00 59.59 188 GLN A O 1
ATOM 1540 N N . GLN A 1 189 ? -7.359 -0.244 -11.773 1.00 57.84 189 GLN A N 1
ATOM 1541 C CA . GLN A 1 189 ? -6.224 0.477 -11.193 1.00 57.84 189 GLN A CA 1
ATOM 1542 C C . GLN A 1 189 ? -6.633 1.464 -10.091 1.00 57.84 189 GLN A C 1
ATOM 1544 O O . GLN A 1 189 ? -5.920 1.615 -9.104 1.00 57.84 189 GLN A O 1
ATOM 1549 N N . ILE A 1 190 ? -7.819 2.071 -10.193 1.00 57.44 190 ILE A N 1
ATOM 1550 C CA . ILE A 1 190 ? -8.365 2.961 -9.150 1.00 57.44 190 ILE A CA 1
ATOM 1551 C C . ILE A 1 190 ? -8.749 2.242 -7.842 1.00 57.44 190 ILE A C 1
ATOM 1553 O O . ILE A 1 190 ? -9.150 2.899 -6.883 1.00 57.44 190 ILE A O 1
ATOM 1557 N N . LEU A 1 191 ? -8.683 0.905 -7.803 1.00 61.66 191 LEU A N 1
ATOM 1558 C CA . LEU A 1 191 ? -8.975 0.102 -6.609 1.00 61.66 191 LEU A CA 1
ATOM 1559 C C . LEU A 1 191 ? -7.749 -0.056 -5.692 1.00 61.66 191 LEU A C 1
ATOM 1561 O O . LEU A 1 191 ? -7.882 -0.547 -4.568 1.00 61.66 191 LEU A O 1
ATOM 1565 N N . PHE A 1 192 ? -6.573 0.365 -6.160 1.00 65.62 192 PHE A N 1
ATOM 1566 C CA . PHE A 1 192 ? -5.342 0.405 -5.382 1.00 65.62 192 PHE A CA 1
ATOM 1567 C C . PHE A 1 192 ? -5.154 1.797 -4.780 1.00 65.62 192 PHE A C 1
ATOM 1569 O O . PHE A 1 192 ? -5.448 2.816 -5.408 1.00 65.62 192 PHE A O 1
ATOM 1576 N N . ASP A 1 193 ? -4.683 1.851 -3.539 1.00 64.31 193 ASP A N 1
ATOM 1577 C CA . ASP A 1 193 ? -4.372 3.115 -2.889 1.00 64.31 193 ASP A CA 1
ATOM 1578 C C . ASP A 1 193 ? -3.078 3.742 -3.431 1.00 64.31 193 ASP A C 1
ATOM 1580 O O . ASP A 1 193 ? -2.333 3.168 -4.228 1.00 64.31 193 ASP A O 1
ATOM 1584 N N . LYS A 1 194 ? -2.774 4.948 -2.943 1.00 60.31 194 LYS A N 1
ATOM 1585 C CA . LYS A 1 194 ? -1.546 5.686 -3.275 1.00 60.31 194 LYS A CA 1
ATOM 1586 C C . LYS A 1 194 ? -0.249 4.928 -2.948 1.00 60.31 194 LYS A C 1
ATOM 1588 O O . LYS A 1 194 ? 0.827 5.338 -3.384 1.00 60.31 194 LYS A O 1
ATOM 1593 N N . ASP A 1 195 ? -0.335 3.890 -2.119 1.00 63.31 195 ASP A N 1
ATOM 1594 C CA . ASP A 1 195 ? 0.774 3.042 -1.714 1.00 63.31 195 ASP A CA 1
ATOM 1595 C C . ASP A 1 195 ? 0.832 1.730 -2.522 1.00 63.31 195 ASP A C 1
ATOM 1597 O O . ASP A 1 195 ? 1.744 0.923 -2.294 1.00 63.31 195 ASP A O 1
ATOM 1601 N N . GLY A 1 196 ? -0.053 1.569 -3.513 1.00 59.62 196 GLY A N 1
ATOM 1602 C CA . GLY A 1 196 ? -0.165 0.405 -4.387 1.00 59.62 196 GLY A CA 1
ATOM 1603 C C . GLY A 1 196 ? -0.799 -0.798 -3.694 1.00 59.62 196 GLY A C 1
ATOM 1604 O O . GLY A 1 196 ? -0.670 -1.917 -4.185 1.00 59.62 196 GLY A O 1
ATOM 1605 N N . GLN A 1 197 ? -1.425 -0.593 -2.535 1.00 70.00 197 GLN A N 1
ATOM 1606 C CA . GLN A 1 197 ? -2.091 -1.642 -1.780 1.00 70.00 197 GLN A CA 1
ATOM 1607 C C . GLN A 1 197 ? -3.548 -1.723 -2.207 1.00 70.00 197 GLN A C 1
ATOM 1609 O O . GLN A 1 197 ? -4.224 -0.708 -2.387 1.00 70.00 197 GLN A O 1
ATOM 1614 N N . PHE A 1 198 ? -4.042 -2.946 -2.366 1.00 62.66 198 PHE A N 1
ATOM 1615 C CA . PHE A 1 198 ? -5.462 -3.153 -2.587 1.00 62.66 198 PHE A CA 1
ATOM 1616 C C . PHE A 1 198 ? -6.221 -2.730 -1.329 1.00 62.66 198 PHE A C 1
ATOM 1618 O O . PHE A 1 198 ? -5.953 -3.233 -0.236 1.00 62.66 198 PHE A O 1
ATOM 1625 N N . ILE A 1 199 ? -7.171 -1.808 -1.476 1.00 61.25 199 ILE A N 1
ATOM 1626 C CA . ILE A 1 199 ? -8.052 -1.454 -0.368 1.00 61.25 199 ILE A CA 1
ATOM 1627 C C . ILE A 1 199 ? -9.125 -2.532 -0.309 1.00 61.25 199 ILE A C 1
ATOM 1629 O O . ILE A 1 199 ? -10.061 -2.499 -1.107 1.00 61.25 199 ILE A O 1
ATOM 1633 N N . ASP A 1 200 ? -9.014 -3.475 0.625 1.00 55.75 200 ASP A N 1
ATOM 1634 C CA . ASP A 1 200 ? -10.093 -4.431 0.859 1.00 55.75 200 ASP A CA 1
ATOM 1635 C C . ASP A 1 200 ? -11.260 -3.725 1.557 1.00 55.75 200 ASP A C 1
ATOM 1637 O O . ASP A 1 200 ? -11.228 -3.394 2.745 1.00 55.75 200 ASP A O 1
ATOM 1641 N N . SER A 1 201 ? -12.287 -3.421 0.771 1.00 54.50 201 SER A N 1
ATOM 1642 C CA . SER A 1 201 ? -13.561 -2.915 1.250 1.00 54.50 201 SER A CA 1
ATOM 1643 C C . SER A 1 201 ? -14.688 -3.695 0.576 1.00 54.50 201 SER A C 1
ATOM 1645 O O . SER A 1 201 ? -14.526 -4.155 -0.559 1.00 54.50 201 SER A O 1
ATOM 1647 N N . PRO A 1 202 ? -15.876 -3.778 1.200 1.00 50.12 202 PRO A N 1
ATOM 1648 C CA . PRO A 1 202 ? -17.033 -4.426 0.585 1.00 50.12 202 PRO A CA 1
ATOM 1649 C C . PRO A 1 202 ? -17.343 -3.903 -0.830 1.00 50.12 202 PRO A C 1
ATOM 1651 O O . PRO A 1 202 ? -17.786 -4.667 -1.680 1.00 50.12 202 PRO A O 1
ATOM 1654 N N . ILE A 1 203 ? -17.056 -2.623 -1.103 1.00 50.06 203 ILE A N 1
ATOM 1655 C CA . ILE A 1 203 ? -17.332 -1.948 -2.379 1.00 50.06 203 ILE A CA 1
ATOM 1656 C C . ILE A 1 203 ? -16.260 -2.274 -3.432 1.00 50.06 203 ILE A C 1
ATOM 1658 O O . ILE A 1 203 ? -16.590 -2.630 -4.562 1.00 50.06 203 ILE A O 1
ATOM 1662 N N . THR A 1 204 ? -14.980 -2.178 -3.075 1.00 48.66 204 THR A N 1
ATOM 1663 C CA . THR A 1 204 ? -13.845 -2.432 -3.983 1.00 48.66 204 THR A CA 1
ATOM 1664 C C . THR A 1 204 ? -13.698 -3.918 -4.308 1.00 48.66 204 THR A C 1
ATOM 1666 O O . THR A 1 204 ? -13.458 -4.265 -5.462 1.00 48.66 204 THR A O 1
ATOM 1669 N N . GLY A 1 205 ? -13.942 -4.806 -3.339 1.00 53.91 205 GLY A N 1
ATOM 1670 C CA . GLY A 1 205 ? -13.966 -6.254 -3.554 1.00 53.91 205 GLY A CA 1
ATOM 1671 C C . GLY A 1 205 ? -15.135 -6.720 -4.431 1.00 53.91 205 GLY A C 1
ATOM 1672 O O . GLY A 1 205 ? -14.997 -7.670 -5.198 1.00 53.91 205 GLY A O 1
ATOM 1673 N N . GLU A 1 206 ? -16.304 -6.073 -4.357 1.00 52.31 206 GLU A N 1
ATOM 1674 C CA . GLU A 1 206 ? -17.431 -6.340 -5.269 1.00 52.31 206 GLU A CA 1
ATOM 1675 C C . GLU A 1 206 ? -17.184 -5.779 -6.682 1.00 52.31 206 GLU A C 1
ATOM 1677 O O . GLU A 1 206 ? -17.526 -6.423 -7.672 1.00 52.31 206 GLU A O 1
ATOM 1682 N N . GLN A 1 207 ? -16.542 -4.613 -6.803 1.00 50.00 207 GLN A N 1
ATOM 1683 C CA . GLN A 1 207 ? -16.174 -4.032 -8.099 1.00 50.00 207 GLN A CA 1
ATOM 1684 C C . GLN A 1 207 ? -15.083 -4.830 -8.820 1.00 50.00 207 GLN A C 1
ATOM 1686 O O . GLN A 1 207 ? -15.203 -5.048 -10.022 1.00 50.00 207 GLN A O 1
ATOM 1691 N N . LEU A 1 208 ? -14.059 -5.311 -8.106 1.00 52.38 208 LEU A N 1
ATOM 1692 C CA . LEU A 1 208 ? -13.005 -6.148 -8.682 1.00 52.38 208 LEU A CA 1
ATOM 1693 C C . LEU A 1 208 ? -13.585 -7.458 -9.245 1.00 52.38 208 LEU A C 1
ATOM 1695 O O . LEU A 1 208 ? -13.267 -7.832 -10.371 1.00 52.38 208 LEU A O 1
ATOM 1699 N N . ARG A 1 209 ? -14.506 -8.097 -8.505 1.00 54.72 209 ARG A N 1
ATOM 1700 C CA . ARG A 1 209 ? -15.218 -9.311 -8.944 1.00 54.72 209 ARG A CA 1
ATOM 1701 C C . ARG A 1 209 ? -15.943 -9.124 -10.280 1.00 54.72 209 ARG A C 1
ATOM 1703 O O . ARG A 1 209 ? -15.853 -10.009 -11.116 1.00 54.72 209 ARG A O 1
ATOM 1710 N N . LYS A 1 210 ? -16.550 -7.957 -10.529 1.00 53.62 210 LYS A N 1
ATOM 1711 C CA . LYS A 1 210 ? -17.216 -7.639 -11.809 1.00 53.62 210 LYS A CA 1
ATOM 1712 C C . LYS A 1 210 ? -16.264 -7.533 -13.002 1.00 53.62 210 LYS A C 1
ATOM 1714 O O . LYS A 1 210 ? -16.687 -7.765 -14.126 1.00 53.62 210 LYS A O 1
ATOM 1719 N N . TYR A 1 211 ? -14.999 -7.158 -12.795 1.00 44.66 211 TYR A N 1
ATOM 1720 C CA . TYR A 1 211 ? -14.036 -7.035 -13.899 1.00 44.66 211 TYR A CA 1
ATOM 1721 C C . TYR A 1 211 ? -13.348 -8.352 -14.266 1.00 44.66 211 TYR A C 1
ATOM 1723 O O . TYR A 1 211 ? -12.815 -8.465 -15.366 1.00 44.66 211 TYR A O 1
ATOM 1731 N N . TYR A 1 212 ? -13.342 -9.324 -13.354 1.00 50.72 212 TYR A N 1
ATOM 1732 C CA . TYR A 1 212 ? -12.793 -10.662 -13.582 1.00 50.72 212 TYR A CA 1
ATOM 1733 C C . TYR A 1 212 ? -13.887 -11.716 -13.823 1.00 50.72 212 TYR A C 1
ATOM 1735 O O . TYR A 1 212 ? -13.601 -12.912 -13.823 1.00 50.72 212 TYR A O 1
ATOM 1743 N N . GLU A 1 213 ? -15.130 -11.286 -14.071 1.00 47.28 213 GLU A N 1
ATOM 1744 C CA . GLU A 1 213 ? -16.167 -12.135 -14.660 1.00 47.28 213 GLU A CA 1
ATOM 1745 C C . GLU A 1 213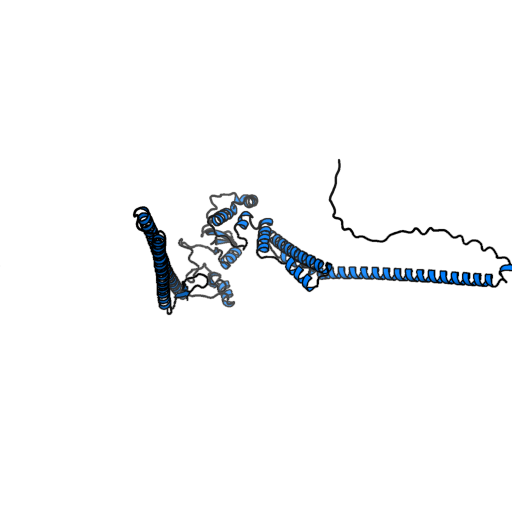 ? -15.734 -12.531 -16.090 1.00 47.28 213 GLU A C 1
ATOM 1747 O O . GLU A 1 213 ? -15.778 -11.723 -17.010 1.00 47.28 213 GLU A O 1
ATOM 1752 N N . ASP A 1 214 ? -15.233 -13.766 -16.222 1.00 50.31 214 ASP A N 1
ATOM 1753 C CA . ASP A 1 214 ? -14.868 -14.540 -17.426 1.00 50.31 214 ASP A CA 1
ATOM 1754 C C . ASP A 1 214 ? -14.423 -13.747 -18.680 1.00 50.31 214 ASP A C 1
ATOM 1756 O O . ASP A 1 214 ? -15.233 -13.139 -19.380 1.00 50.31 214 ASP A O 1
ATOM 1760 N N . TYR A 1 215 ? -13.141 -13.853 -19.065 1.00 50.28 215 TYR A N 1
ATOM 1761 C CA . TYR A 1 215 ? -12.581 -13.250 -20.292 1.00 50.28 215 TYR A CA 1
ATOM 1762 C C . TYR A 1 215 ? -13.289 -13.697 -21.583 1.00 50.28 215 TYR A C 1
ATOM 1764 O O . TYR A 1 215 ? -13.182 -13.022 -22.607 1.00 50.28 215 TYR A O 1
ATOM 1772 N N . ARG A 1 216 ? -14.047 -14.799 -21.543 1.00 48.47 216 ARG A N 1
ATOM 1773 C CA . ARG A 1 216 ? -14.909 -15.262 -22.641 1.00 48.47 216 ARG A CA 1
ATOM 1774 C C . ARG A 1 216 ? -16.128 -14.360 -22.872 1.00 48.47 216 ARG A C 1
ATOM 1776 O O . ARG A 1 216 ? -16.794 -14.476 -23.895 1.00 48.47 216 ARG A O 1
ATOM 1783 N N . SER A 1 217 ? -16.393 -13.417 -21.967 1.00 44.41 217 SER A N 1
ATOM 1784 C CA . SER A 1 217 ? -17.347 -12.318 -22.156 1.00 44.41 217 SER A CA 1
ATOM 1785 C C . SER A 1 217 ? -16.746 -11.106 -22.892 1.00 44.41 217 SER A C 1
ATOM 1787 O O . SER A 1 217 ? -17.478 -10.185 -23.258 1.00 44.41 217 SER A O 1
ATOM 1789 N N . ASN A 1 218 ? -15.427 -11.092 -23.143 1.00 46.31 218 ASN A N 1
ATOM 1790 C CA . ASN A 1 218 ? -14.737 -9.976 -23.787 1.00 46.31 218 ASN A CA 1
ATOM 1791 C C . ASN A 1 218 ? -15.095 -9.887 -25.290 1.00 46.31 218 ASN A C 1
ATOM 1793 O O . ASN A 1 218 ? -14.778 -10.805 -26.056 1.00 46.31 218 ASN A O 1
ATOM 1797 N N . PRO A 1 219 ? -15.671 -8.763 -25.760 1.00 46.72 219 PRO A N 1
ATOM 1798 C CA . PRO A 1 219 ? -16.067 -8.593 -27.158 1.00 46.72 219 PRO A CA 1
ATOM 1799 C C . PRO A 1 219 ? -14.921 -8.746 -28.169 1.00 46.72 219 PRO A C 1
ATOM 1801 O O . PRO A 1 219 ? -15.142 -9.255 -29.265 1.00 46.72 219 PRO A O 1
ATOM 1804 N N . ALA A 1 220 ? -13.697 -8.339 -27.815 1.00 49.03 220 ALA A N 1
ATOM 1805 C CA . ALA A 1 220 ? -12.536 -8.438 -28.701 1.00 49.03 220 ALA A CA 1
ATOM 1806 C C . ALA A 1 220 ? -12.072 -9.894 -28.888 1.00 49.03 220 ALA A C 1
ATOM 1808 O O . ALA A 1 220 ? -11.666 -10.281 -29.982 1.00 49.03 220 ALA A O 1
ATOM 1809 N N . TYR A 1 221 ? -12.192 -10.717 -27.841 1.00 52.44 221 TYR A N 1
ATOM 1810 C CA . TYR A 1 221 ? -11.877 -12.146 -27.886 1.00 52.44 221 TYR A CA 1
ATOM 1811 C C . TYR A 1 221 ? -12.875 -12.919 -28.759 1.00 52.44 221 TYR A C 1
ATOM 1813 O O . TYR A 1 221 ? -12.465 -13.694 -29.622 1.00 52.44 221 TYR A O 1
ATOM 1821 N N . LEU A 1 222 ? -14.172 -12.639 -28.598 1.00 46.69 222 LEU A N 1
ATOM 1822 C CA . LEU A 1 222 ? -15.251 -13.231 -29.401 1.00 46.69 222 LEU A CA 1
ATOM 1823 C C . LEU A 1 222 ? -15.166 -12.829 -30.881 1.00 46.69 222 LEU A C 1
ATOM 1825 O O . LEU A 1 222 ? -15.516 -13.604 -31.767 1.00 46.69 222 LEU A O 1
ATOM 1829 N N . GLN A 1 223 ? -14.669 -11.623 -31.161 1.00 49.59 223 GLN A N 1
ATOM 1830 C CA . GLN A 1 223 ? -14.445 -11.152 -32.526 1.00 49.59 223 GLN A CA 1
ATOM 1831 C C . GLN A 1 223 ? -13.226 -11.817 -33.189 1.00 49.59 223 GLN A C 1
ATOM 1833 O O . GLN A 1 223 ? -13.230 -12.023 -34.402 1.00 49.59 223 GLN A O 1
ATOM 1838 N N . ALA A 1 224 ? -12.200 -12.162 -32.407 1.00 49.62 224 ALA A N 1
ATOM 1839 C CA . ALA A 1 224 ? -11.001 -12.852 -32.880 1.00 49.62 224 ALA A CA 1
ATOM 1840 C C . ALA A 1 224 ? -11.184 -14.376 -33.014 1.00 49.62 224 ALA A C 1
ATOM 1842 O O . ALA A 1 224 ? -10.458 -15.002 -33.784 1.00 49.62 224 ALA A O 1
ATOM 1843 N N . ASN A 1 225 ? -12.160 -14.961 -32.309 1.00 39.97 225 ASN A N 1
ATOM 1844 C CA . ASN A 1 225 ? -12.428 -16.402 -32.291 1.00 39.97 225 ASN A CA 1
ATOM 1845 C C . ASN A 1 225 ? -13.902 -16.693 -32.644 1.00 39.97 225 ASN A C 1
ATOM 1847 O O . ASN A 1 225 ? -14.678 -17.127 -31.795 1.00 39.97 225 ASN A O 1
ATOM 1851 N N . PRO A 1 226 ? -14.320 -16.450 -33.900 1.00 48.34 226 PRO A N 1
ATOM 1852 C CA . PRO A 1 226 ? -15.721 -16.564 -34.320 1.00 48.34 226 PRO A CA 1
ATOM 1853 C C . PRO A 1 226 ? -16.267 -18.003 -34.304 1.00 48.34 226 PRO A C 1
ATOM 1855 O O . PRO A 1 226 ? -17.482 -18.188 -34.253 1.00 48.34 226 PRO A O 1
ATOM 1858 N N . ASP A 1 227 ? -15.391 -19.012 -34.309 1.00 45.50 227 ASP A N 1
ATOM 1859 C CA . ASP A 1 227 ? -15.759 -20.432 -34.201 1.00 45.50 227 ASP A CA 1
ATOM 1860 C C . ASP A 1 227 ? -15.974 -20.887 -32.745 1.00 45.50 227 ASP A C 1
ATOM 1862 O O . ASP A 1 227 ? -16.518 -21.963 -32.503 1.00 45.50 227 ASP A O 1
ATOM 1866 N N . ASP A 1 228 ? -15.617 -20.040 -31.774 1.00 47.75 228 ASP A N 1
ATOM 1867 C CA . ASP A 1 228 ? -15.885 -20.229 -30.339 1.00 47.75 228 ASP A CA 1
ATOM 1868 C C . ASP A 1 228 ? -17.347 -19.869 -29.981 1.00 47.75 228 ASP A C 1
ATOM 1870 O O . ASP A 1 228 ? -17.769 -19.910 -28.829 1.00 47.75 228 ASP A O 1
ATOM 1874 N N . ALA A 1 229 ? -18.161 -19.533 -30.992 1.00 40.03 229 ALA A N 1
ATOM 1875 C CA . ALA A 1 229 ? -19.583 -19.208 -30.880 1.00 40.03 229 ALA A CA 1
ATOM 1876 C C . ALA A 1 229 ? -20.500 -20.432 -30.670 1.00 40.03 229 ALA A C 1
ATOM 1878 O O . ALA A 1 229 ? -21.726 -20.288 -30.627 1.00 40.03 229 ALA A O 1
ATOM 1879 N N . VAL A 1 230 ? -19.944 -21.640 -30.537 1.00 39.97 230 VAL A N 1
ATOM 1880 C CA . VAL A 1 230 ? -20.728 -22.850 -30.272 1.00 39.97 230 VAL A CA 1
ATOM 1881 C C . VAL A 1 230 ? -20.813 -23.099 -28.762 1.00 39.97 230 VAL A C 1
ATOM 1883 O O . VAL A 1 230 ? -19.928 -23.689 -28.158 1.00 39.97 230 VAL A O 1
ATOM 1886 N N . SER A 1 231 ? -21.965 -22.706 -28.210 1.00 39.47 231 SER A N 1
ATOM 1887 C CA . SER A 1 231 ? -22.564 -23.170 -26.947 1.00 39.47 231 SER A CA 1
ATOM 1888 C C . SER A 1 231 ? -21.970 -22.630 -25.633 1.00 39.47 231 SER A C 1
ATOM 1890 O O . SER A 1 231 ? -21.180 -23.276 -24.946 1.00 39.47 231 SER A O 1
ATOM 1892 N N . TRP A 1 232 ? -22.517 -21.486 -25.201 1.00 37.88 232 TRP A N 1
ATOM 1893 C CA . TRP A 1 232 ? -22.493 -20.999 -23.810 1.00 37.88 232 TRP A CA 1
ATOM 1894 C C . TRP A 1 232 ? -23.083 -22.000 -22.788 1.00 37.88 232 TRP A C 1
ATOM 1896 O O . TRP A 1 232 ? -22.924 -21.817 -21.582 1.00 37.88 232 TRP A O 1
ATOM 1906 N N . GLU A 1 233 ? -23.741 -23.070 -23.237 1.00 39.53 233 GLU A N 1
ATOM 1907 C CA . GLU A 1 233 ? -24.438 -24.029 -22.373 1.00 39.53 233 GLU A CA 1
ATOM 1908 C C . GLU A 1 233 ? -23.699 -25.376 -22.226 1.00 39.53 233 GLU A C 1
ATOM 1910 O O . GLU A 1 233 ? -23.940 -26.063 -21.236 1.00 39.53 233 GLU A O 1
ATOM 1915 N N . ASP A 1 234 ? -22.737 -25.711 -23.105 1.00 40.62 234 ASP A N 1
ATOM 1916 C CA . ASP A 1 234 ? -21.985 -26.986 -23.056 1.00 40.62 234 ASP A CA 1
ATOM 1917 C C . ASP A 1 234 ? -20.507 -26.862 -22.635 1.00 40.62 234 ASP A C 1
ATOM 1919 O O . ASP A 1 234 ? -19.931 -27.838 -22.158 1.00 40.62 234 ASP A O 1
ATOM 1923 N N . LEU A 1 235 ? -19.868 -25.691 -22.765 1.00 37.56 235 LEU A N 1
ATOM 1924 C CA . LEU A 1 235 ? -18.473 -25.486 -22.316 1.00 37.56 235 LEU A CA 1
ATOM 1925 C C . LEU A 1 235 ? -18.362 -25.099 -20.833 1.00 37.56 235 LEU A C 1
ATOM 1927 O O . LEU A 1 235 ? -17.277 -25.138 -20.249 1.00 37.56 235 LEU A O 1
ATOM 1931 N N . SER A 1 236 ? -19.484 -24.765 -20.195 1.00 39.94 236 SER A N 1
ATOM 1932 C CA . SER A 1 236 ? -19.562 -24.478 -18.763 1.00 39.94 236 SER A CA 1
ATOM 1933 C C . SER A 1 236 ? -19.649 -25.774 -17.953 1.00 39.94 236 SER A C 1
ATOM 1935 O O . SER A 1 236 ? -20.676 -26.094 -17.355 1.00 39.94 236 SER A O 1
ATOM 1937 N N . LYS A 1 237 ? -18.542 -26.527 -17.968 1.00 49.44 237 LYS A N 1
ATOM 1938 C CA . LYS A 1 237 ? -18.009 -27.388 -16.893 1.00 49.44 237 LYS A CA 1
ATOM 1939 C C . LYS A 1 237 ? -16.956 -28.309 -17.497 1.00 49.44 237 LYS A C 1
ATOM 1941 O O . LYS A 1 237 ? -17.166 -29.506 -17.672 1.00 49.44 237 LYS A O 1
ATOM 1946 N N . THR A 1 238 ? -15.778 -27.763 -17.758 1.00 56.28 238 THR A N 1
ATOM 1947 C CA . THR A 1 238 ? -14.566 -28.554 -17.552 1.00 56.28 238 THR A CA 1
ATOM 1948 C C . THR A 1 238 ? -14.654 -29.146 -16.140 1.00 56.28 238 THR A C 1
ATOM 1950 O O . THR A 1 238 ? -14.855 -28.453 -15.144 1.00 56.28 238 THR A O 1
ATOM 1953 N N . THR A 1 239 ? -14.640 -30.468 -16.077 1.00 62.38 239 THR A N 1
ATOM 1954 C CA . THR A 1 239 ? -14.627 -31.258 -14.844 1.00 62.38 239 THR A CA 1
ATOM 1955 C C . THR A 1 239 ? -13.232 -31.867 -14.666 1.00 62.38 239 THR A C 1
ATOM 1957 O O . THR A 1 239 ? -12.465 -31.878 -15.638 1.00 62.38 239 THR A O 1
ATOM 1960 N N . PRO A 1 240 ? -12.892 -32.427 -13.489 1.00 62.47 240 PRO A N 1
ATOM 1961 C CA . PRO A 1 240 ? -11.612 -33.120 -13.300 1.00 62.47 240 PRO A CA 1
ATOM 1962 C C . PRO A 1 240 ? -11.343 -34.235 -14.324 1.00 62.47 240 PRO A C 1
ATOM 1964 O O . PRO A 1 240 ? -10.200 -34.629 -14.517 1.00 62.47 240 PRO A O 1
ATOM 1967 N N . ASN A 1 241 ? -12.393 -34.731 -14.988 1.00 64.25 241 ASN A N 1
ATOM 1968 C CA . ASN A 1 241 ? -12.338 -35.855 -15.920 1.00 64.25 241 ASN A CA 1
ATOM 1969 C C . ASN A 1 241 ? -12.408 -35.403 -17.387 1.00 64.25 241 ASN A C 1
ATOM 1971 O O . ASN A 1 241 ? -12.777 -36.182 -18.263 1.00 64.25 241 ASN A O 1
ATOM 1975 N N . THR A 1 242 ? -12.140 -34.127 -17.669 1.00 68.94 242 THR A N 1
ATOM 1976 C CA . THR A 1 242 ? -12.191 -33.617 -19.044 1.00 68.94 242 THR A CA 1
ATOM 1977 C C . THR A 1 242 ? -11.015 -34.169 -19.844 1.00 68.94 242 THR A C 1
ATOM 1979 O O . THR A 1 242 ? -9.866 -33.907 -19.514 1.00 68.94 242 THR A O 1
ATOM 1982 N N . GLU A 1 243 ? -11.270 -34.899 -20.927 1.00 70.12 243 GLU A N 1
ATOM 1983 C CA . GLU A 1 243 ? -10.191 -35.301 -21.832 1.00 70.12 243 GLU A CA 1
ATOM 1984 C C . GLU A 1 243 ? -9.682 -34.082 -22.614 1.00 70.12 243 GLU A C 1
ATOM 1986 O O . GLU A 1 243 ? -10.397 -33.484 -23.424 1.00 70.12 243 GLU A O 1
ATOM 1991 N N . CYS A 1 244 ? -8.434 -33.690 -22.354 1.00 66.81 244 CYS A N 1
ATOM 1992 C CA . CYS A 1 244 ? -7.768 -32.620 -23.084 1.00 66.81 244 CYS A CA 1
ATOM 1993 C C . CYS A 1 244 ? -7.164 -33.128 -24.400 1.00 66.81 244 CYS A C 1
ATOM 1995 O O . CYS A 1 244 ? -6.906 -34.315 -24.589 1.00 66.81 244 CYS A O 1
ATOM 1997 N N . ARG A 1 245 ? -6.908 -32.200 -25.328 1.00 61.66 245 ARG A N 1
ATOM 1998 C CA . ARG A 1 245 ? -6.186 -32.493 -26.576 1.00 61.66 245 ARG A CA 1
ATOM 1999 C C . ARG A 1 245 ? -4.752 -32.941 -26.266 1.00 61.66 245 ARG A C 1
ATOM 2001 O O . ARG A 1 245 ? -4.195 -32.570 -25.237 1.00 61.66 245 ARG A O 1
ATOM 2008 N N . GLU A 1 246 ? -4.137 -33.690 -27.179 1.00 58.34 246 GLU A N 1
ATOM 2009 C CA . GLU A 1 246 ? -2.751 -34.159 -27.041 1.00 58.34 246 GLU A CA 1
ATOM 2010 C C . GLU A 1 246 ? -1.790 -33.004 -26.679 1.00 58.34 246 GLU A C 1
ATOM 2012 O O . GLU A 1 246 ? -1.879 -31.897 -27.222 1.00 58.34 246 GLU A O 1
ATOM 2017 N N . GLY A 1 247 ? -0.911 -33.234 -25.697 1.00 60.00 247 GLY A N 1
ATOM 2018 C CA . GLY A 1 247 ? -0.004 -32.214 -25.149 1.00 60.00 247 GLY A CA 1
ATOM 2019 C C . GLY A 1 247 ? -0.636 -31.223 -24.157 1.00 60.00 247 GLY A C 1
ATOM 2020 O O . GLY A 1 247 ? 0.038 -30.277 -23.743 1.00 60.00 247 GLY A O 1
ATOM 2021 N N . HIS A 1 248 ? -1.900 -31.418 -23.770 1.00 71.44 248 HIS A N 1
ATOM 2022 C CA . HIS A 1 248 ? -2.598 -30.623 -22.757 1.00 71.44 248 HIS A CA 1
ATOM 2023 C C . HIS A 1 248 ? -3.108 -31.510 -21.617 1.00 71.44 248 HIS A C 1
ATOM 2025 O O . HIS A 1 248 ? -3.415 -32.682 -21.819 1.00 71.44 248 HIS A O 1
ATOM 2031 N N . VAL A 1 249 ? -3.217 -30.935 -20.421 1.00 75.31 249 VAL A N 1
ATOM 2032 C CA . VAL A 1 249 ? -3.698 -31.594 -19.199 1.00 75.31 249 VAL A CA 1
ATOM 2033 C C . VAL A 1 249 ? -4.736 -30.719 -18.504 1.00 75.31 249 VAL A C 1
ATOM 2035 O O . VAL A 1 249 ? -4.714 -29.492 -18.650 1.00 75.31 249 VAL A O 1
ATOM 2038 N N . VAL A 1 250 ? -5.663 -31.337 -17.766 1.00 79.81 250 VAL A N 1
ATOM 2039 C CA . VAL A 1 250 ? -6.641 -30.592 -16.967 1.00 79.81 250 VAL A CA 1
ATOM 2040 C C . VAL A 1 250 ? -5.939 -30.057 -15.733 1.00 79.81 250 VAL A C 1
ATOM 2042 O O . VAL A 1 250 ? -5.322 -30.805 -14.980 1.00 79.81 250 VAL A O 1
ATOM 2045 N N . VAL A 1 251 ? -6.062 -28.760 -15.499 1.00 72.06 251 VAL A N 1
ATOM 2046 C CA . VAL A 1 251 ? -5.565 -28.095 -14.302 1.00 72.06 251 VAL A CA 1
ATOM 2047 C C . VAL A 1 251 ? -6.737 -27.481 -13.568 1.00 72.06 251 VAL A C 1
ATOM 2049 O O . VAL A 1 251 ? -7.515 -26.739 -14.166 1.00 72.06 251 VAL A O 1
ATOM 2052 N N . TYR A 1 252 ? -6.856 -27.772 -12.280 1.00 75.94 252 TYR A N 1
ATOM 2053 C CA . TYR A 1 252 ? -7.710 -27.002 -11.398 1.00 75.94 252 TYR A CA 1
ATOM 2054 C C . TYR A 1 252 ? -6.980 -25.730 -10.972 1.00 75.94 252 TYR A C 1
ATOM 2056 O O . TYR A 1 252 ? -5.830 -25.772 -10.535 1.00 75.94 252 TYR A O 1
ATOM 2064 N N . ARG A 1 253 ? -7.639 -24.583 -11.096 1.00 67.75 253 ARG A N 1
ATOM 2065 C CA . ARG A 1 253 ? -7.079 -23.277 -10.752 1.00 67.75 253 ARG A CA 1
ATOM 2066 C C . ARG A 1 253 ? -7.604 -22.833 -9.396 1.00 67.75 253 ARG A C 1
ATOM 2068 O O . ARG A 1 253 ? -8.773 -22.482 -9.279 1.00 67.75 253 ARG A O 1
ATOM 2075 N N . PHE A 1 254 ? -6.727 -22.741 -8.394 1.00 55.22 254 PHE A N 1
ATOM 2076 C CA . PHE A 1 254 ? -7.121 -22.347 -7.030 1.00 55.22 254 PHE A CA 1
ATOM 2077 C C . PHE A 1 254 ? -7.835 -20.991 -6.968 1.00 55.22 254 PHE A C 1
ATOM 2079 O O . PHE A 1 254 ? -8.756 -20.807 -6.184 1.00 55.22 254 PHE A O 1
ATOM 2086 N N . HIS A 1 255 ? -7.423 -20.041 -7.808 1.00 48.81 255 HIS A N 1
ATOM 2087 C CA . HIS A 1 255 ? -7.964 -18.682 -7.814 1.00 48.81 255 HIS A CA 1
ATOM 2088 C C . HIS A 1 255 ? -9.333 -18.560 -8.495 1.00 48.81 255 HIS A C 1
ATOM 2090 O O . HIS A 1 255 ? -10.051 -17.598 -8.235 1.00 48.81 255 HIS A O 1
ATOM 2096 N N . ALA A 1 256 ? -9.664 -19.489 -9.393 1.00 47.78 256 ALA A N 1
ATOM 2097 C CA . ALA A 1 256 ? -10.885 -19.448 -10.193 1.00 47.78 256 ALA A CA 1
ATOM 2098 C C . ALA A 1 256 ? -11.904 -20.524 -9.785 1.00 47.78 256 ALA A C 1
ATOM 2100 O O . ALA A 1 256 ? -13.037 -20.461 -10.254 1.00 47.78 256 ALA A O 1
ATOM 2101 N N . ASP A 1 257 ? -11.511 -21.469 -8.918 1.00 57.44 257 ASP A N 1
ATOM 2102 C CA . ASP A 1 257 ? -12.322 -22.623 -8.499 1.00 57.44 257 ASP A CA 1
ATOM 2103 C C . ASP A 1 257 ? -12.938 -23.358 -9.704 1.00 57.44 257 ASP A C 1
ATOM 2105 O O . ASP A 1 257 ? -14.129 -23.665 -9.771 1.00 57.44 257 ASP A O 1
ATOM 2109 N N . ASP A 1 258 ? -12.112 -23.577 -10.729 1.00 60.28 258 ASP A N 1
ATOM 2110 C CA . ASP A 1 258 ? -12.523 -24.224 -11.965 1.00 60.28 258 ASP A CA 1
ATOM 2111 C C . ASP A 1 258 ? -11.407 -25.070 -12.585 1.00 60.28 258 ASP A C 1
ATOM 2113 O O . ASP A 1 258 ? -10.243 -25.021 -12.184 1.00 60.28 258 ASP A O 1
ATOM 2117 N N . TYR A 1 259 ? -11.788 -25.880 -13.569 1.00 70.19 259 TYR A N 1
ATOM 2118 C CA . TYR A 1 259 ? -10.884 -26.756 -14.306 1.00 70.19 259 TYR A CA 1
ATOM 2119 C C . TYR A 1 259 ? -10.607 -26.159 -15.683 1.00 70.19 259 TYR A C 1
ATOM 2121 O O . TYR A 1 259 ? -11.482 -25.550 -16.293 1.00 70.19 259 TYR A O 1
ATOM 2129 N N . VAL A 1 260 ? -9.414 -26.351 -16.232 1.00 71.38 260 VAL A N 1
ATOM 2130 C CA . VAL A 1 260 ? -9.094 -25.896 -17.589 1.00 71.38 260 VAL A CA 1
ATOM 2131 C C . VAL A 1 260 ? -8.058 -26.802 -18.239 1.00 71.38 260 VAL A C 1
ATOM 2133 O O . VAL A 1 260 ? -7.108 -27.231 -17.596 1.00 71.38 260 VAL A O 1
ATOM 2136 N N . CYS A 1 261 ? -8.222 -27.085 -19.529 1.00 71.94 261 CYS A N 1
ATOM 2137 C CA . CYS A 1 261 ? -7.179 -27.739 -20.312 1.00 71.94 261 CYS A CA 1
ATOM 2138 C C . CYS A 1 261 ? -6.099 -26.723 -20.689 1.00 71.94 261 CYS A C 1
ATOM 2140 O O . CYS A 1 261 ? -6.375 -25.770 -21.418 1.00 71.94 261 CYS A O 1
ATOM 2142 N N . VAL A 1 262 ? -4.867 -26.941 -20.235 1.00 68.06 262 VAL A N 1
ATOM 2143 C CA . VAL A 1 262 ? -3.699 -26.112 -20.575 1.00 68.06 262 VAL A CA 1
ATOM 2144 C C . VAL A 1 262 ? -2.528 -26.985 -21.006 1.00 68.06 262 VAL A C 1
ATOM 2146 O O . VAL A 1 262 ? -2.532 -28.191 -20.772 1.00 68.06 262 VAL A O 1
ATOM 2149 N N . SER A 1 263 ? -1.528 -26.396 -21.665 1.00 67.94 263 SER A N 1
ATOM 2150 C CA . SER A 1 263 ? -0.314 -27.132 -22.037 1.00 67.94 263 SER A CA 1
ATOM 2151 C C . SER A 1 263 ? 0.405 -27.672 -20.795 1.00 67.94 263 SER A C 1
ATOM 2153 O O . SER A 1 263 ? 0.352 -27.043 -19.735 1.00 67.94 263 SER A O 1
ATOM 2155 N N . VAL A 1 264 ? 1.115 -28.799 -20.925 1.00 68.50 264 VAL A N 1
ATOM 2156 C CA . VAL A 1 264 ? 1.875 -29.400 -19.806 1.00 68.50 264 VAL A CA 1
ATOM 2157 C C . VAL A 1 264 ? 2.854 -28.395 -19.184 1.00 68.50 264 VAL A C 1
ATOM 2159 O O . VAL A 1 264 ? 2.893 -28.247 -17.970 1.00 68.50 264 VAL A O 1
ATOM 2162 N N . PHE A 1 265 ? 3.555 -27.613 -20.007 1.00 62.91 265 PHE A N 1
ATOM 2163 C CA . PHE A 1 265 ? 4.483 -26.579 -19.536 1.00 62.91 265 PHE A CA 1
ATOM 2164 C C . PHE A 1 265 ? 3.789 -25.484 -18.708 1.00 62.91 265 PHE A C 1
ATOM 2166 O O . PHE A 1 265 ? 4.285 -25.058 -17.665 1.00 62.91 265 PHE A O 1
ATOM 2173 N N . THR A 1 266 ? 2.617 -25.024 -19.156 1.00 58.47 266 THR A N 1
ATOM 2174 C CA . THR A 1 266 ? 1.811 -24.046 -18.409 1.00 58.47 266 THR A CA 1
ATOM 2175 C C . THR A 1 266 ? 1.321 -24.635 -17.091 1.00 58.47 266 THR A C 1
ATOM 2177 O O . THR A 1 266 ? 1.352 -23.955 -16.068 1.00 58.47 266 THR A O 1
ATOM 2180 N N . ALA A 1 267 ? 0.906 -25.900 -17.110 1.00 71.81 267 ALA A N 1
ATOM 2181 C CA . ALA A 1 267 ? 0.463 -26.613 -15.927 1.00 71.81 267 ALA A CA 1
ATOM 2182 C C . ALA A 1 267 ? 1.580 -26.727 -14.878 1.00 71.81 267 ALA A C 1
ATOM 2184 O O . ALA A 1 267 ? 1.365 -26.379 -13.722 1.00 71.81 267 ALA A O 1
ATOM 2185 N N . GLU A 1 268 ? 2.788 -27.120 -15.285 1.00 63.62 268 GLU A N 1
ATOM 2186 C CA . GLU A 1 268 ? 3.967 -27.212 -14.412 1.00 63.62 268 GLU A CA 1
ATOM 2187 C C . GLU A 1 268 ? 4.360 -25.855 -13.820 1.00 63.62 268 GLU A C 1
ATOM 2189 O O . GLU A 1 268 ? 4.633 -25.753 -12.624 1.00 63.62 268 GLU A O 1
ATOM 2194 N N . MET A 1 269 ? 4.330 -24.792 -14.630 1.00 66.06 269 MET A N 1
ATOM 2195 C CA . MET A 1 269 ? 4.532 -23.420 -14.155 1.00 66.06 269 MET A CA 1
ATOM 2196 C C . MET A 1 269 ? 3.499 -23.031 -13.094 1.00 66.06 269 MET A C 1
ATOM 2198 O O . MET A 1 269 ? 3.843 -22.445 -12.068 1.00 66.06 269 MET A O 1
ATOM 2202 N N . TRP A 1 270 ? 2.228 -23.358 -13.313 1.00 65.44 270 TRP A N 1
ATOM 2203 C CA . TRP A 1 270 ? 1.170 -23.039 -12.359 1.00 65.44 270 TRP A CA 1
ATOM 2204 C C . TRP A 1 270 ? 1.280 -23.858 -11.077 1.00 65.44 270 TRP A C 1
ATOM 2206 O O . TRP A 1 270 ? 1.095 -23.294 -10.003 1.00 65.44 270 TRP A O 1
ATOM 2216 N N . VAL A 1 271 ? 1.664 -25.129 -11.160 1.00 65.50 271 VAL A N 1
ATOM 2217 C CA . VAL A 1 271 ? 1.939 -25.967 -9.985 1.00 65.50 271 VAL A CA 1
ATOM 2218 C C . VAL A 1 271 ? 3.123 -25.412 -9.191 1.00 65.50 271 VAL A C 1
ATOM 2220 O O . VAL A 1 271 ? 2.991 -25.173 -7.992 1.00 65.50 271 VAL A O 1
ATOM 2223 N N . ARG A 1 272 ? 4.248 -25.105 -9.854 1.00 57.84 272 ARG A N 1
ATOM 2224 C CA . ARG A 1 272 ? 5.462 -24.548 -9.226 1.00 57.84 272 ARG A CA 1
ATOM 2225 C C . ARG A 1 272 ? 5.182 -23.281 -8.418 1.00 57.84 272 ARG A C 1
ATOM 2227 O O . ARG A 1 272 ? 5.787 -23.062 -7.374 1.00 57.84 272 ARG A O 1
ATOM 2234 N N . HIS A 1 273 ? 4.278 -22.441 -8.908 1.00 57.81 273 HIS A N 1
ATOM 2235 C CA . HIS A 1 273 ? 3.920 -21.176 -8.272 1.00 57.81 273 HIS A CA 1
ATOM 2236 C C . HIS A 1 273 ? 2.662 -21.262 -7.394 1.00 57.81 273 HIS A C 1
ATOM 2238 O O . HIS A 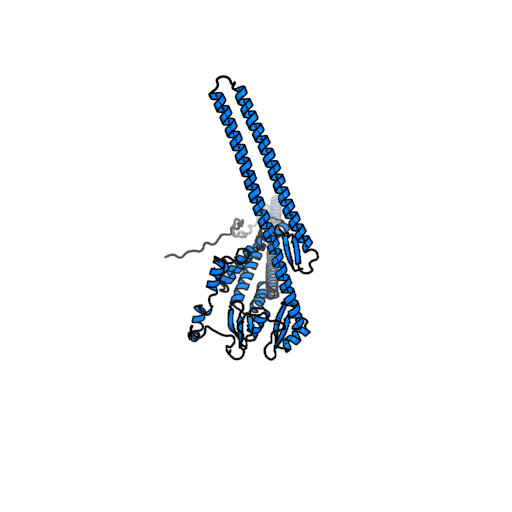1 273 ? 2.181 -20.234 -6.922 1.00 57.81 273 HIS A O 1
ATOM 2244 N N . GLY A 1 274 ? 2.116 -22.462 -7.161 1.00 58.56 274 GLY A N 1
ATOM 2245 C CA . GLY A 1 274 ? 0.929 -22.659 -6.327 1.00 58.56 274 GLY A CA 1
ATOM 2246 C C . GLY A 1 274 ? -0.333 -21.988 -6.879 1.00 58.56 274 GLY A C 1
ATOM 2247 O O . GLY A 1 274 ? -1.160 -21.516 -6.107 1.00 58.56 274 GLY A O 1
ATOM 2248 N N . MET A 1 275 ? -0.461 -21.906 -8.204 1.00 53.75 275 MET A N 1
ATOM 2249 C CA . MET A 1 275 ? -1.577 -21.284 -8.928 1.00 53.75 275 MET A CA 1
ATOM 2250 C C . MET A 1 275 ? -2.611 -22.298 -9.447 1.00 53.75 275 MET A C 1
ATOM 2252 O O . MET A 1 275 ? -3.733 -21.904 -9.782 1.00 53.75 275 MET A O 1
ATOM 2256 N N . GLY A 1 276 ? -2.261 -23.586 -9.493 1.00 70.50 276 GLY A N 1
ATOM 2257 C CA . GLY A 1 276 ? -3.177 -24.671 -9.834 1.00 70.50 276 GLY A CA 1
ATOM 2258 C C . GLY A 1 276 ? -2.589 -26.063 -9.595 1.00 70.50 276 GLY A C 1
ATOM 2259 O O . GLY A 1 276 ? -1.411 -26.191 -9.272 1.00 70.50 276 GLY A O 1
ATOM 2260 N N . GLU A 1 277 ? -3.411 -27.096 -9.766 1.00 78.44 277 GLU A N 1
ATOM 2261 C CA . GLU A 1 277 ? -3.049 -28.512 -9.624 1.00 78.44 277 GLU A CA 1
ATOM 2262 C C . GLU A 1 277 ? -3.483 -29.323 -10.851 1.00 78.44 277 GLU A C 1
ATOM 2264 O O . GLU A 1 277 ? -4.569 -29.114 -11.391 1.00 78.44 277 GLU A O 1
ATOM 2269 N N . ILE A 1 278 ? -2.640 -30.246 -11.320 1.00 79.75 278 ILE A N 1
ATOM 2270 C CA . ILE A 1 278 ? -2.972 -31.112 -12.461 1.00 79.75 278 ILE A CA 1
ATOM 2271 C C . ILE A 1 278 ? -3.924 -32.207 -11.978 1.00 79.75 278 ILE A C 1
ATOM 2273 O O . ILE A 1 278 ? -3.594 -32.969 -11.073 1.00 79.75 278 ILE A O 1
ATOM 2277 N N . THR A 1 279 ? -5.097 -32.305 -12.599 1.00 67.62 279 THR A N 1
ATOM 2278 C CA . THR A 1 279 ? -6.137 -33.282 -12.250 1.00 67.62 279 THR A CA 1
ATOM 2279 C C . THR A 1 279 ? -6.287 -34.298 -13.378 1.00 67.62 279 THR A C 1
ATOM 2281 O O . THR A 1 279 ? -6.264 -33.949 -14.554 1.00 67.62 279 THR A O 1
ATOM 2284 N N . GLY A 1 280 ? -6.343 -35.581 -13.018 1.00 51.62 280 GLY A N 1
ATOM 2285 C CA . GLY A 1 280 ? -6.215 -36.688 -13.970 1.00 51.62 280 GLY A CA 1
ATOM 2286 C C . GLY A 1 280 ? -6.807 -37.983 -13.432 1.00 51.62 280 GLY A C 1
ATOM 2287 O O . GLY A 1 280 ? -6.125 -38.987 -13.372 1.00 51.62 280 GLY A O 1
ATOM 2288 N N . ASP A 1 281 ? -8.072 -37.936 -13.025 1.00 35.50 281 ASP A N 1
ATOM 2289 C CA . ASP A 1 281 ? -8.897 -39.084 -12.625 1.00 35.50 281 ASP A CA 1
ATOM 2290 C C . ASP A 1 281 ? -8.558 -39.751 -11.272 1.00 35.50 281 ASP A C 1
ATOM 2292 O O . ASP A 1 281 ? -7.703 -40.621 -11.129 1.00 35.50 281 ASP A O 1
ATOM 2296 N N . THR A 1 282 ? -9.310 -39.373 -10.239 1.00 33.12 282 THR A N 1
ATOM 2297 C CA . THR A 1 282 ? -10.059 -40.350 -9.438 1.00 33.12 282 THR A CA 1
ATOM 2298 C C . THR A 1 282 ? -11.075 -39.646 -8.551 1.00 33.12 282 THR A C 1
ATOM 2300 O O . THR A 1 282 ? -10.866 -38.578 -7.983 1.00 33.12 282 THR A O 1
ATOM 2303 N N . GLN A 1 283 ? -12.230 -40.291 -8.475 1.00 34.25 283 GLN A N 1
ATOM 2304 C CA . GLN A 1 283 ? -13.338 -40.005 -7.589 1.00 34.25 283 GLN A CA 1
ATOM 2305 C C . GLN A 1 283 ? -12.869 -39.696 -6.161 1.00 34.25 283 GLN A C 1
ATOM 2307 O O . GLN A 1 283 ? -12.478 -40.604 -5.441 1.00 34.25 283 GLN A O 1
ATOM 2312 N N . ASN A 1 284 ? -12.975 -38.436 -5.741 1.00 30.97 284 ASN A N 1
ATOM 2313 C CA . ASN A 1 284 ? -13.433 -38.053 -4.407 1.00 30.97 284 ASN A CA 1
ATOM 2314 C C . ASN A 1 284 ? -13.728 -36.551 -4.378 1.00 30.97 284 ASN A C 1
ATOM 2316 O O . ASN A 1 284 ? -12.855 -35.705 -4.225 1.00 30.97 284 ASN A O 1
ATOM 2320 N N . LYS A 1 285 ? -15.017 -36.221 -4.496 1.00 38.88 285 LYS A N 1
ATOM 2321 C CA . LYS A 1 285 ? -15.542 -34.962 -3.972 1.00 38.88 285 LYS A CA 1
ATOM 2322 C C . LYS A 1 285 ? -15.409 -34.991 -2.450 1.00 38.88 285 LYS A C 1
ATOM 2324 O O . LYS A 1 285 ? -16.230 -35.631 -1.802 1.00 38.88 285 LYS A O 1
ATOM 2329 N N . SER A 1 286 ? -14.444 -34.265 -1.907 1.00 29.83 286 SER A N 1
ATOM 2330 C CA . SER A 1 286 ? -14.558 -33.558 -0.626 1.00 29.83 286 SER A CA 1
ATOM 2331 C C . SER A 1 286 ? -13.270 -32.781 -0.410 1.00 29.83 286 SER A C 1
ATOM 2333 O O . SER A 1 286 ? -12.259 -33.437 -0.225 1.00 29.83 286 SER A O 1
ATOM 2335 N N . SER A 1 287 ? -13.344 -31.440 -0.387 1.00 32.84 287 SER A N 1
ATOM 2336 C CA . SER A 1 287 ? -12.276 -30.500 0.015 1.00 32.84 287 SER A CA 1
ATOM 2337 C C . SER A 1 287 ? -10.945 -30.651 -0.733 1.00 32.84 287 SER A C 1
ATOM 2339 O O . SER A 1 287 ? -10.387 -31.731 -0.809 1.00 32.84 287 SER A O 1
ATOM 2341 N N . GLN A 1 288 ? -10.384 -29.566 -1.267 1.00 37.88 288 GLN A N 1
ATOM 2342 C CA . GLN A 1 288 ? -8.987 -29.599 -1.701 1.00 37.88 288 GLN A CA 1
ATOM 2343 C C . GLN A 1 288 ? -8.103 -29.844 -0.481 1.00 37.88 288 GLN A C 1
ATOM 2345 O O . GLN A 1 288 ? -7.756 -28.916 0.250 1.00 37.88 288 GLN A O 1
ATOM 2350 N N . GLU A 1 289 ? -7.821 -31.110 -0.203 1.00 43.59 289 GLU A N 1
ATOM 2351 C CA . GLU A 1 289 ? -6.822 -31.474 0.773 1.00 43.59 289 GLU A CA 1
ATOM 2352 C C . GLU A 1 289 ? -5.472 -31.093 0.157 1.00 43.59 289 GLU A C 1
ATOM 2354 O O . GLU A 1 289 ? -5.201 -31.467 -0.988 1.00 43.59 289 GLU A O 1
ATOM 2359 N N . PRO A 1 290 ? -4.652 -30.287 0.854 1.00 52.25 290 PRO A N 1
ATOM 2360 C CA . PRO A 1 290 ? -3.324 -29.939 0.368 1.00 52.25 290 PRO A CA 1
ATOM 2361 C C . PRO A 1 290 ? -2.572 -31.221 0.009 1.00 52.25 290 PRO A C 1
ATOM 2363 O O . PRO A 1 290 ? -2.732 -32.229 0.693 1.00 52.25 290 PRO A O 1
ATOM 2366 N N . ILE A 1 291 ? -1.755 -31.199 -1.049 1.00 60.28 291 ILE A N 1
ATOM 2367 C CA . ILE A 1 291 ? -0.873 -32.333 -1.348 1.00 60.28 291 ILE A CA 1
ATOM 2368 C C . ILE A 1 291 ? -0.056 -32.602 -0.080 1.00 60.28 291 ILE A C 1
ATOM 2370 O O . ILE A 1 291 ? 0.503 -31.688 0.528 1.00 60.28 291 ILE A O 1
ATOM 2374 N N . THR A 1 292 ? -0.049 -33.852 0.355 1.00 65.75 292 THR A N 1
ATOM 2375 C CA . THR A 1 292 ? 0.668 -34.322 1.534 1.00 65.75 292 THR A CA 1
ATOM 2376 C C . THR A 1 292 ? 1.519 -35.523 1.137 1.00 65.75 292 THR A C 1
ATOM 2378 O O . THR A 1 292 ? 1.289 -36.124 0.089 1.00 65.75 292 THR A O 1
ATOM 2381 N N . PRO A 1 293 ? 2.455 -35.965 1.981 1.00 66.31 293 PRO A N 1
ATOM 2382 C CA . PRO A 1 293 ? 3.126 -37.255 1.826 1.00 66.31 293 PRO A CA 1
ATOM 2383 C C . PRO A 1 293 ? 2.196 -38.474 1.740 1.00 66.31 293 PRO A C 1
ATOM 2385 O O . PRO A 1 293 ? 2.649 -39.548 1.357 1.00 66.31 293 PRO A O 1
ATOM 2388 N N . LEU A 1 294 ? 0.907 -38.330 2.072 1.00 59.47 294 LEU A N 1
ATOM 2389 C CA . LEU A 1 294 ? -0.115 -39.368 1.902 1.00 59.47 294 LEU A CA 1
ATOM 2390 C C . LEU A 1 294 ? -0.782 -39.340 0.517 1.00 59.47 294 LEU A C 1
ATOM 2392 O O . LEU A 1 294 ? -1.574 -40.228 0.199 1.00 59.47 294 LEU A O 1
ATOM 2396 N N . THR A 1 295 ? -0.511 -38.318 -0.298 1.00 68.38 295 THR A N 1
ATOM 2397 C CA . THR A 1 295 ? -1.125 -38.152 -1.615 1.00 68.38 295 THR A CA 1
ATOM 2398 C C . THR A 1 295 ? -0.571 -39.186 -2.593 1.00 68.38 295 THR A C 1
ATOM 2400 O O . THR A 1 295 ? 0.622 -39.223 -2.883 1.00 68.38 295 THR A O 1
ATOM 2403 N N . ASN A 1 296 ? -1.458 -40.009 -3.155 1.00 68.69 296 ASN A N 1
ATOM 2404 C CA . ASN A 1 296 ? -1.111 -40.900 -4.258 1.00 68.69 296 ASN A CA 1
ATOM 2405 C C . ASN A 1 296 ? -1.061 -40.093 -5.560 1.00 68.69 296 ASN A C 1
ATOM 2407 O O . ASN A 1 296 ? -2.102 -39.735 -6.110 1.00 68.69 296 ASN A O 1
ATOM 2411 N N . CYS A 1 297 ? 0.145 -39.792 -6.037 1.00 69.12 297 CYS A N 1
ATOM 2412 C CA . CYS A 1 297 ? 0.339 -39.161 -7.339 1.00 69.12 297 CYS A CA 1
ATOM 2413 C C . CYS A 1 297 ? 0.056 -40.145 -8.492 1.00 69.12 297 CYS A C 1
ATOM 2415 O O . CYS A 1 297 ? 0.059 -41.364 -8.304 1.00 69.12 297 CYS A O 1
ATOM 2417 N N . HIS A 1 298 ? -0.157 -39.607 -9.697 1.00 68.31 298 HIS A N 1
ATOM 2418 C CA . HIS A 1 298 ? -0.341 -40.387 -10.930 1.00 68.31 298 HIS A CA 1
ATOM 2419 C C . HIS A 1 298 ? 0.851 -41.287 -11.260 1.00 68.31 298 HIS A C 1
ATOM 2421 O O . HIS A 1 298 ? 1.959 -41.091 -10.763 1.00 68.31 298 HIS A O 1
ATOM 2427 N N . GLU A 1 299 ? 0.632 -42.270 -12.135 1.00 66.12 299 GLU A N 1
ATOM 2428 C CA . GLU A 1 299 ? 1.674 -43.206 -12.567 1.00 66.12 299 GLU A CA 1
ATOM 2429 C C . GLU A 1 299 ? 2.907 -42.453 -13.108 1.00 66.12 299 GLU A C 1
ATOM 2431 O O . GLU A 1 299 ? 2.809 -41.636 -14.022 1.00 66.12 299 GLU A O 1
ATOM 2436 N N . GLY A 1 300 ? 4.073 -42.704 -12.502 1.00 70.31 300 GLY A N 1
ATOM 2437 C CA . GLY A 1 300 ? 5.332 -42.017 -12.821 1.00 70.31 300 GLY A CA 1
ATOM 2438 C C . GLY A 1 300 ? 5.612 -40.737 -12.019 1.00 70.31 300 GLY A C 1
ATOM 2439 O O . GLY A 1 300 ? 6.701 -40.176 -12.156 1.00 70.31 300 GLY A O 1
ATOM 2440 N N . PHE A 1 301 ? 4.690 -40.296 -11.159 1.00 77.94 301 PHE A N 1
ATOM 2441 C CA . PHE A 1 301 ? 4.850 -39.138 -10.277 1.00 77.94 301 PHE A CA 1
ATOM 2442 C C . PHE A 1 301 ? 5.041 -39.564 -8.815 1.00 77.94 301 PHE A C 1
ATOM 2444 O O . PHE A 1 301 ? 4.530 -40.591 -8.373 1.00 77.94 301 PHE A O 1
ATOM 2451 N N . VAL A 1 302 ? 5.764 -38.751 -8.045 1.00 82.94 302 VAL A N 1
ATOM 2452 C CA . VAL A 1 302 ? 6.011 -38.942 -6.608 1.00 82.94 302 VAL A CA 1
ATOM 2453 C C . VAL A 1 302 ? 5.839 -37.629 -5.848 1.00 82.94 302 VAL A C 1
ATOM 2455 O O . VAL A 1 302 ? 6.044 -36.551 -6.410 1.00 82.94 302 VAL A O 1
ATOM 2458 N N . VAL A 1 303 ? 5.466 -37.720 -4.568 1.00 81.69 303 VAL A N 1
ATOM 2459 C CA . VAL A 1 303 ? 5.390 -36.555 -3.678 1.00 81.69 303 VAL A CA 1
ATOM 2460 C C . VAL A 1 303 ? 6.791 -36.185 -3.210 1.00 81.69 303 VAL A C 1
ATOM 2462 O O . VAL A 1 303 ? 7.523 -37.031 -2.698 1.00 81.69 303 VAL A O 1
ATOM 2465 N N . ILE A 1 304 ? 7.131 -34.908 -3.330 1.00 83.75 304 ILE A N 1
ATOM 2466 C CA . ILE A 1 304 ? 8.325 -34.313 -2.726 1.00 83.75 304 ILE A CA 1
ATOM 2467 C C . ILE A 1 304 ? 7.942 -33.105 -1.879 1.00 83.75 304 ILE A C 1
ATOM 2469 O O . ILE A 1 304 ? 6.927 -32.461 -2.147 1.00 83.75 304 ILE A O 1
ATOM 2473 N N . PHE A 1 305 ? 8.767 -32.778 -0.888 1.00 81.69 305 PHE A N 1
ATOM 2474 C CA . PHE A 1 305 ? 8.735 -31.495 -0.198 1.00 81.69 305 PHE A CA 1
ATOM 2475 C C . PHE A 1 305 ? 9.715 -30.541 -0.877 1.00 81.69 305 PHE A C 1
ATOM 2477 O O . PHE A 1 305 ? 10.912 -30.813 -0.931 1.00 81.69 305 PHE A O 1
ATOM 2484 N N . ASN A 1 306 ? 9.218 -29.443 -1.435 1.00 77.44 306 ASN A N 1
ATOM 2485 C CA . ASN A 1 306 ? 10.049 -28.437 -2.081 1.00 77.44 306 ASN A CA 1
ATOM 2486 C C . ASN A 1 306 ? 10.572 -27.447 -1.027 1.00 77.44 306 ASN A C 1
ATOM 2488 O O . ASN A 1 306 ? 9.783 -26.777 -0.361 1.00 77.44 306 ASN A O 1
ATOM 2492 N N . LEU A 1 307 ? 11.898 -27.335 -0.904 1.00 74.56 307 LEU A N 1
ATOM 2493 C CA . LEU A 1 307 ? 12.554 -26.519 0.125 1.00 74.56 307 LEU A CA 1
ATOM 2494 C C . LEU A 1 307 ? 12.456 -25.006 -0.136 1.00 74.56 307 LEU A C 1
ATOM 2496 O O . LEU A 1 307 ? 12.555 -24.221 0.798 1.00 74.56 307 LEU A O 1
ATOM 2500 N N . GLU A 1 308 ? 12.265 -24.582 -1.389 1.00 70.44 308 GLU A N 1
ATOM 2501 C CA . GLU A 1 308 ? 12.131 -23.163 -1.763 1.00 70.44 308 GLU A CA 1
ATOM 2502 C C . GLU A 1 308 ? 10.728 -22.624 -1.454 1.00 70.44 308 GLU A C 1
ATOM 2504 O O . GLU A 1 308 ? 10.562 -21.469 -1.067 1.00 70.44 308 GLU A O 1
ATOM 2509 N N . THR A 1 309 ? 9.711 -23.462 -1.645 1.00 64.69 309 THR A N 1
ATOM 2510 C CA . THR A 1 309 ? 8.298 -23.076 -1.502 1.00 64.69 309 THR A CA 1
ATOM 2511 C C . THR A 1 309 ? 7.657 -23.562 -0.207 1.00 64.69 309 THR A C 1
ATOM 2513 O O . THR A 1 309 ? 6.520 -23.179 0.067 1.00 64.69 309 THR A O 1
ATOM 2516 N N . GLU A 1 310 ? 8.358 -24.403 0.559 1.00 71.44 310 GLU A N 1
ATOM 2517 C CA . GLU A 1 310 ? 7.880 -25.050 1.789 1.00 71.44 310 GLU A CA 1
ATOM 2518 C C . GLU A 1 310 ? 6.559 -25.822 1.590 1.00 71.44 310 GLU A C 1
ATOM 2520 O O . GLU A 1 310 ? 5.697 -25.877 2.470 1.00 71.44 310 GLU A O 1
ATOM 2525 N N . LYS A 1 311 ? 6.367 -26.416 0.404 1.00 72.25 311 LYS A N 1
ATOM 2526 C CA . LYS A 1 311 ? 5.132 -27.114 0.013 1.00 72.25 311 LYS A CA 1
ATOM 2527 C C . LYS A 1 311 ? 5.410 -28.486 -0.578 1.00 72.25 311 LYS A C 1
ATOM 2529 O O . LYS A 1 311 ? 6.435 -28.717 -1.218 1.00 72.25 311 LYS A O 1
ATOM 2534 N N . TYR A 1 312 ? 4.443 -29.384 -0.414 1.00 74.69 312 TYR A N 1
ATOM 2535 C CA . TYR A 1 312 ? 4.450 -30.663 -1.111 1.00 74.69 312 TYR A CA 1
ATOM 2536 C C . TYR A 1 312 ? 3.928 -30.521 -2.534 1.00 74.69 312 TYR A C 1
ATOM 2538 O O . TYR A 1 312 ? 3.030 -29.725 -2.815 1.00 74.69 312 TYR A O 1
ATOM 2546 N N . SER A 1 313 ? 4.480 -31.310 -3.446 1.00 78.06 313 SER A N 1
ATOM 2547 C CA . SER A 1 313 ? 4.027 -31.358 -4.835 1.00 78.06 313 SER A CA 1
ATOM 2548 C C . SER A 1 313 ? 4.230 -32.746 -5.424 1.00 78.06 313 SER A C 1
ATOM 2550 O O . SER A 1 313 ? 5.220 -33.413 -5.125 1.00 78.06 313 SER A O 1
ATOM 2552 N N . CYS A 1 314 ? 3.303 -33.160 -6.287 1.00 77.81 314 CYS A N 1
ATOM 2553 C CA . CYS A 1 314 ? 3.500 -34.309 -7.161 1.00 77.81 314 CYS A CA 1
ATOM 2554 C C . CYS A 1 314 ? 4.348 -33.878 -8.359 1.00 77.81 314 CYS A C 1
ATOM 2556 O O . CYS A 1 314 ? 3.929 -33.020 -9.135 1.00 77.81 314 CYS A O 1
ATOM 2558 N N . VAL A 1 315 ? 5.520 -34.484 -8.527 1.00 79.81 315 VAL A N 1
ATOM 2559 C CA . VAL A 1 315 ? 6.398 -34.254 -9.684 1.00 79.81 315 VAL A CA 1
ATOM 2560 C C . VAL A 1 315 ? 6.793 -35.583 -10.312 1.00 79.81 315 VAL A C 1
ATOM 2562 O O . VAL A 1 315 ? 6.706 -36.626 -9.663 1.00 79.81 315 VAL A O 1
ATOM 2565 N N . LEU A 1 316 ? 7.223 -35.561 -11.573 1.00 81.94 316 LEU A N 1
ATOM 2566 C CA . LEU A 1 316 ? 7.755 -36.750 -12.237 1.00 81.94 316 LEU A CA 1
ATOM 2567 C C . LEU A 1 316 ? 8.926 -37.329 -11.437 1.00 81.94 316 LEU A C 1
ATOM 2569 O O . LEU A 1 316 ? 9.742 -36.584 -10.895 1.00 81.94 316 LEU A O 1
ATOM 2573 N N . PHE A 1 317 ? 9.032 -38.655 -11.391 1.00 82.19 317 PHE A N 1
ATOM 2574 C CA . PHE A 1 317 ? 10.076 -39.342 -10.630 1.00 82.19 317 PHE A CA 1
ATOM 2575 C C . PHE A 1 317 ? 11.489 -38.856 -10.987 1.00 82.19 317 PHE A C 1
ATOM 2577 O O . PHE A 1 317 ? 12.287 -38.586 -10.091 1.00 82.19 317 PHE A O 1
ATOM 2584 N N . ASP A 1 318 ? 11.783 -38.670 -12.275 1.00 83.38 318 ASP A N 1
ATOM 2585 C CA . ASP A 1 318 ? 13.092 -38.183 -12.724 1.00 83.38 318 ASP A CA 1
ATOM 2586 C C . ASP A 1 318 ? 13.367 -36.748 -12.241 1.00 83.38 318 ASP A C 1
ATOM 2588 O O . ASP A 1 318 ? 14.470 -36.441 -11.789 1.00 83.38 318 ASP A O 1
ATOM 2592 N N . THR A 1 319 ? 12.343 -35.888 -12.240 1.00 82.25 319 THR A N 1
ATOM 2593 C CA . THR A 1 319 ? 12.412 -34.523 -11.698 1.00 82.25 319 THR A CA 1
ATOM 2594 C C . THR A 1 319 ? 12.618 -34.528 -10.186 1.00 82.25 319 THR A C 1
ATOM 2596 O O . THR A 1 319 ? 13.421 -33.750 -9.680 1.00 82.25 319 THR A O 1
ATOM 2599 N N . ALA A 1 320 ? 11.951 -35.428 -9.456 1.00 86.31 320 ALA A N 1
ATOM 2600 C CA . ALA A 1 320 ? 12.167 -35.591 -8.020 1.00 86.31 320 ALA A CA 1
ATOM 2601 C C . ALA A 1 320 ? 13.625 -35.964 -7.721 1.00 86.31 320 ALA A C 1
ATOM 2603 O O . ALA A 1 320 ? 14.249 -35.351 -6.858 1.00 86.31 320 ALA A O 1
ATOM 2604 N N . GLN A 1 321 ? 14.191 -36.923 -8.460 1.00 87.62 321 GLN A N 1
ATOM 2605 C CA . GLN A 1 321 ? 15.591 -37.325 -8.293 1.00 87.62 321 GLN A CA 1
ATOM 2606 C C . GLN A 1 321 ? 16.561 -36.181 -8.608 1.00 87.62 321 GLN A C 1
ATOM 2608 O O . GLN A 1 321 ? 17.531 -35.981 -7.876 1.00 87.62 321 GLN A O 1
ATOM 2613 N N . GLU A 1 322 ? 16.293 -35.406 -9.660 1.00 86.31 322 GLU A N 1
ATOM 2614 C CA . GLU A 1 322 ? 17.097 -34.233 -10.004 1.00 86.31 322 GLU A CA 1
ATOM 2615 C C . GLU A 1 322 ? 17.041 -33.166 -8.903 1.00 86.31 322 GLU A C 1
ATOM 2617 O O . GLU A 1 322 ? 18.085 -32.698 -8.446 1.00 86.31 322 GLU A O 1
ATOM 2622 N N . TRP A 1 323 ? 15.843 -32.806 -8.441 1.00 84.94 323 TRP A N 1
ATOM 2623 C CA . TRP A 1 323 ? 15.659 -31.758 -7.437 1.00 84.94 323 TRP A CA 1
ATOM 2624 C C . TRP A 1 323 ? 16.250 -32.155 -6.088 1.00 84.94 323 TRP A C 1
ATOM 2626 O O . TRP A 1 323 ? 16.905 -31.338 -5.447 1.00 84.94 323 TRP A O 1
ATOM 2636 N N . ILE A 1 324 ? 16.107 -33.416 -5.684 1.00 87.25 324 ILE A N 1
ATOM 2637 C CA . ILE A 1 324 ? 16.737 -33.932 -4.464 1.00 87.25 324 ILE A CA 1
ATOM 2638 C C . ILE A 1 324 ? 18.262 -33.947 -4.616 1.00 87.25 324 ILE A C 1
ATOM 2640 O O . ILE A 1 324 ? 18.978 -33.492 -3.725 1.00 87.25 324 ILE A O 1
ATOM 2644 N N . GLY A 1 325 ? 18.781 -34.395 -5.764 1.00 83.50 325 GLY A N 1
ATOM 2645 C CA . GLY A 1 325 ? 20.219 -34.388 -6.050 1.00 83.50 325 GLY A CA 1
ATOM 2646 C C . GLY A 1 325 ? 20.840 -32.986 -6.063 1.00 83.50 325 GLY A C 1
ATOM 2647 O O . GLY A 1 325 ? 22.022 -32.835 -5.755 1.00 83.50 325 GLY A O 1
ATOM 2648 N N . GLN A 1 326 ? 20.045 -31.962 -6.383 1.00 86.50 326 GLN A N 1
ATOM 2649 C CA . GLN A 1 326 ? 20.431 -30.549 -6.344 1.00 86.50 326 GLN A CA 1
ATOM 2650 C C . GLN A 1 326 ? 20.185 -29.880 -4.979 1.00 86.50 326 GLN A C 1
ATOM 2652 O O . GLN A 1 326 ? 20.558 -28.721 -4.804 1.00 86.50 326 GLN A O 1
ATOM 2657 N N . GLY A 1 327 ? 19.585 -30.582 -4.010 1.00 84.31 327 GLY A N 1
ATOM 2658 C CA . GLY A 1 327 ? 19.230 -30.017 -2.704 1.00 84.31 327 GLY A CA 1
ATOM 2659 C C . GLY A 1 327 ? 18.076 -29.010 -2.759 1.00 84.31 327 GLY A C 1
ATOM 2660 O O . GLY A 1 327 ? 18.020 -28.101 -1.939 1.00 84.31 327 GLY A O 1
ATOM 2661 N N . LEU A 1 328 ? 17.185 -29.141 -3.744 1.00 80.81 328 LEU A N 1
ATOM 2662 C CA . LEU A 1 328 ? 15.989 -28.310 -3.932 1.00 80.81 328 LEU A CA 1
ATOM 2663 C C . LEU A 1 328 ? 14.728 -28.944 -3.318 1.00 80.81 328 LEU A C 1
ATOM 2665 O O . LEU A 1 328 ? 13.709 -28.268 -3.158 1.00 80.81 328 LEU A O 1
ATOM 2669 N N . ALA A 1 329 ? 14.776 -30.238 -2.993 1.00 88.56 329 ALA A N 1
ATOM 2670 C CA . ALA A 1 329 ? 13.648 -30.982 -2.448 1.00 88.56 329 ALA A CA 1
ATOM 2671 C C . ALA A 1 329 ? 14.079 -32.137 -1.529 1.00 88.56 329 ALA A C 1
ATOM 2673 O O . ALA A 1 329 ? 15.214 -32.606 -1.606 1.00 88.56 329 ALA A O 1
ATOM 2674 N N . GLU A 1 330 ? 13.146 -32.625 -0.709 1.00 88.06 330 GLU A N 1
ATOM 2675 C CA . GLU A 1 330 ? 13.318 -33.761 0.205 1.00 88.06 330 GLU A CA 1
ATOM 2676 C C . GLU A 1 330 ? 12.142 -34.751 0.122 1.00 88.06 330 GLU A C 1
ATOM 2678 O O . GLU A 1 330 ? 11.026 -34.395 -0.268 1.00 88.06 330 GLU A O 1
ATOM 2683 N N . PHE A 1 331 ? 12.383 -36.010 0.508 1.00 83.19 331 PHE A N 1
ATOM 2684 C CA . PHE A 1 331 ? 11.315 -36.983 0.756 1.00 83.19 331 PHE A CA 1
ATOM 2685 C C . PHE A 1 331 ? 10.929 -36.947 2.231 1.00 83.19 331 PHE A C 1
ATOM 2687 O O . PHE A 1 331 ? 11.748 -37.269 3.089 1.00 83.19 331 PHE A O 1
ATOM 2694 N N . HIS A 1 332 ? 9.670 -36.626 2.519 1.00 78.62 332 HIS A N 1
ATOM 2695 C CA . HIS A 1 332 ? 9.102 -36.803 3.854 1.00 78.62 332 HIS A CA 1
ATOM 26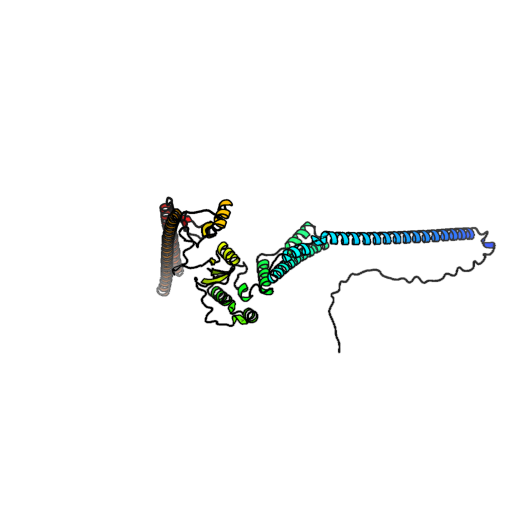96 C C . HIS A 1 332 ? 8.245 -38.063 3.878 1.00 78.62 332 HIS A C 1
ATOM 2698 O O . HIS A 1 332 ? 7.537 -38.358 2.912 1.00 78.62 332 HIS A O 1
ATOM 2704 N N . SER A 1 333 ? 8.312 -38.817 4.974 1.00 70.06 333 SER A N 1
ATOM 2705 C CA . SER A 1 333 ? 7.462 -39.990 5.134 1.00 70.06 333 SER A CA 1
ATOM 2706 C C . SER A 1 333 ? 6.027 -39.575 5.477 1.00 70.06 333 SER A C 1
ATOM 2708 O O . SER A 1 333 ? 5.779 -38.545 6.109 1.00 70.06 333 SER A O 1
ATOM 2710 N N . ALA A 1 334 ? 5.072 -40.404 5.056 1.00 61.22 334 ALA A N 1
ATOM 2711 C CA . ALA A 1 334 ? 3.673 -40.308 5.460 1.00 61.22 334 ALA A CA 1
ATOM 2712 C C . ALA A 1 334 ? 3.507 -40.252 6.988 1.00 61.22 334 ALA A C 1
ATOM 2714 O O . ALA A 1 334 ? 2.707 -39.465 7.492 1.00 61.22 334 ALA A O 1
ATOM 2715 N N . ASP A 1 335 ? 4.290 -41.054 7.711 1.00 50.09 335 ASP A N 1
ATOM 2716 C CA . ASP A 1 335 ? 4.213 -41.170 9.166 1.00 50.09 335 ASP A CA 1
ATOM 2717 C C . ASP A 1 335 ? 4.688 -39.884 9.862 1.00 50.09 335 ASP A C 1
ATOM 2719 O O . ASP A 1 335 ? 3.983 -39.364 10.729 1.00 50.09 335 ASP A O 1
ATOM 2723 N N . ASP A 1 336 ? 5.823 -39.317 9.436 1.00 62.31 336 ASP A N 1
ATOM 2724 C CA . ASP A 1 336 ? 6.366 -38.077 10.011 1.00 62.31 336 ASP A CA 1
ATOM 2725 C C . ASP A 1 336 ? 5.411 -36.895 9.785 1.00 62.31 336 ASP A C 1
ATOM 2727 O O . ASP A 1 336 ? 5.134 -36.116 10.697 1.00 62.31 336 ASP A O 1
ATOM 2731 N N . TYR A 1 337 ? 4.830 -36.795 8.587 1.00 58.31 337 TYR A N 1
ATOM 2732 C CA . TYR A 1 337 ? 3.888 -35.728 8.259 1.00 58.31 337 TYR A CA 1
ATOM 2733 C C . TYR A 1 337 ? 2.604 -35.773 9.089 1.00 58.31 337 TYR A C 1
ATOM 2735 O O . TYR A 1 337 ? 2.108 -34.724 9.513 1.00 58.31 337 TYR A O 1
ATOM 2743 N N . VAL A 1 338 ? 2.047 -36.966 9.316 1.00 50.47 338 VAL A N 1
ATOM 2744 C CA . VAL A 1 338 ? 0.831 -37.133 10.125 1.00 50.47 338 VAL A CA 1
ATOM 2745 C C . VAL A 1 338 ? 1.088 -36.697 11.563 1.00 50.47 338 VAL A C 1
ATOM 2747 O O . VAL A 1 338 ? 0.275 -35.961 12.121 1.00 50.47 338 VAL A O 1
ATOM 2750 N N . VAL A 1 339 ? 2.226 -37.090 12.141 1.00 55.97 339 VAL A N 1
ATOM 2751 C CA . VAL A 1 339 ? 2.608 -36.703 13.506 1.00 55.97 339 VAL A CA 1
ATOM 2752 C C . VAL A 1 339 ? 2.757 -35.184 13.618 1.00 55.97 339 VAL A C 1
ATOM 2754 O O . VAL A 1 339 ? 2.076 -34.570 14.437 1.00 55.97 339 VAL A O 1
ATOM 2757 N N . THR A 1 340 ? 3.536 -34.553 12.734 1.00 59.03 340 THR A N 1
ATOM 2758 C CA . THR A 1 340 ? 3.744 -33.094 12.747 1.00 59.03 340 THR A CA 1
ATOM 2759 C C . THR A 1 340 ? 2.452 -32.309 12.493 1.00 59.03 340 THR A C 1
ATOM 2761 O O . THR A 1 340 ? 2.221 -31.265 13.099 1.00 59.03 340 THR A O 1
ATOM 2764 N N . SER A 1 341 ? 1.569 -32.801 11.621 1.00 48.09 341 SER A N 1
ATOM 2765 C CA . SER A 1 341 ? 0.295 -32.130 11.321 1.00 48.09 341 SER A CA 1
ATOM 2766 C C . SER A 1 341 ? -0.692 -32.194 12.490 1.00 48.09 341 SER A C 1
ATOM 2768 O O . SER A 1 341 ? -1.429 -31.233 12.724 1.00 48.09 341 SER A O 1
ATOM 2770 N N . ILE A 1 342 ? -0.707 -33.306 13.236 1.00 52.78 342 ILE A N 1
ATOM 2771 C CA . ILE A 1 342 ? -1.496 -33.442 14.469 1.00 52.78 342 ILE A CA 1
ATOM 2772 C C . ILE A 1 342 ? -0.962 -32.483 15.534 1.00 52.78 342 ILE A C 1
ATOM 2774 O O . ILE A 1 342 ? -1.743 -31.712 16.090 1.00 52.78 342 ILE A O 1
ATOM 2778 N N . GLU A 1 343 ? 0.354 -32.468 15.757 1.00 62.09 343 GLU A N 1
ATOM 2779 C CA . GLU A 1 343 ? 0.998 -31.571 16.722 1.00 62.09 343 GLU A CA 1
ATOM 2780 C C . GLU A 1 343 ? 0.705 -30.099 16.395 1.00 62.09 343 GLU A C 1
ATOM 2782 O O . GLU A 1 343 ? 0.184 -29.377 17.242 1.00 62.09 343 GLU A O 1
ATOM 2787 N N . ASN A 1 344 ? 0.907 -29.665 15.147 1.00 60.53 344 ASN A N 1
ATOM 2788 C CA . ASN A 1 344 ? 0.641 -28.286 14.719 1.00 60.53 344 ASN A CA 1
ATOM 2789 C C . ASN A 1 344 ? -0.824 -27.870 14.907 1.00 60.53 344 ASN A C 1
ATOM 2791 O O . ASN A 1 344 ? -1.108 -26.740 15.314 1.00 60.53 344 ASN A O 1
ATOM 2795 N N . LYS A 1 345 ? -1.771 -28.774 14.632 1.00 58.28 345 LYS A N 1
ATOM 2796 C CA . LYS A 1 345 ? -3.197 -28.510 14.849 1.00 58.28 345 LYS A CA 1
ATOM 2797 C C . LYS A 1 345 ? -3.514 -28.359 16.335 1.00 58.28 345 LYS A C 1
ATOM 2799 O O . LYS A 1 345 ? -4.268 -27.458 16.699 1.00 58.28 345 LYS A O 1
ATOM 2804 N N . GLU A 1 346 ? -2.939 -29.202 17.188 1.00 65.19 346 GLU A N 1
ATOM 2805 C CA . GLU A 1 346 ? -3.088 -29.074 18.638 1.00 65.19 346 GLU A CA 1
ATOM 2806 C C . GLU A 1 346 ? -2.491 -27.762 19.164 1.00 65.19 346 GLU A C 1
ATOM 2808 O O . GLU A 1 346 ? -3.127 -27.108 19.991 1.00 65.19 346 GLU A O 1
ATOM 2813 N N . VAL A 1 347 ? -1.327 -27.334 18.659 1.00 72.88 347 VAL A N 1
ATOM 2814 C CA . VAL A 1 347 ? -0.722 -26.038 19.017 1.00 72.88 347 VAL A CA 1
ATOM 2815 C C . VAL A 1 347 ? -1.618 -24.877 18.589 1.00 72.88 347 VAL A C 1
ATOM 2817 O O . VAL A 1 347 ? -1.910 -24.001 19.401 1.00 72.88 347 VAL A O 1
ATOM 2820 N N . SER A 1 348 ? -2.113 -24.885 17.348 1.00 64.00 348 SER A N 1
ATOM 2821 C CA . SER A 1 348 ? -2.990 -23.829 16.824 1.00 64.00 348 SER A CA 1
ATOM 2822 C C . SER A 1 348 ? -4.260 -23.659 17.661 1.00 64.00 348 SER A C 1
ATOM 2824 O O . SER A 1 348 ? -4.621 -22.537 18.009 1.00 64.00 348 SER A O 1
ATOM 2826 N N . VAL A 1 349 ? -4.920 -24.763 18.027 1.00 69.88 349 VAL A N 1
ATOM 2827 C CA . VAL A 1 349 ? -6.130 -24.732 18.865 1.00 69.88 349 VAL A CA 1
ATOM 2828 C C . VAL A 1 349 ? -5.828 -24.158 20.250 1.00 69.88 349 VAL A C 1
ATOM 2830 O O . VAL A 1 349 ? -6.590 -23.327 20.743 1.00 69.88 349 VAL A O 1
ATOM 2833 N N . ARG A 1 350 ? -4.697 -24.535 20.863 1.00 78.69 350 ARG A N 1
ATOM 2834 C CA . ARG A 1 350 ? -4.281 -23.972 22.159 1.00 78.69 350 ARG A CA 1
ATOM 2835 C C . ARG A 1 350 ? -4.009 -22.471 22.059 1.00 78.69 350 ARG A C 1
ATOM 2837 O O . ARG A 1 350 ? -4.481 -21.717 22.902 1.00 78.69 350 ARG A O 1
ATOM 2844 N N . VAL A 1 351 ? -3.308 -22.013 21.019 1.00 78.38 351 VAL A N 1
ATOM 2845 C CA . VAL A 1 351 ? -3.054 -20.577 20.790 1.00 78.38 351 VAL A CA 1
ATOM 2846 C C . VAL A 1 351 ? -4.365 -19.794 20.658 1.00 78.38 351 VAL A C 1
ATOM 2848 O O . VAL A 1 351 ? -4.502 -18.712 21.234 1.00 78.38 351 VAL A O 1
ATOM 2851 N N . GLU A 1 352 ? -5.344 -20.325 19.925 1.00 71.75 352 GLU A N 1
ATOM 2852 C CA . GLU A 1 352 ? -6.665 -19.703 19.785 1.00 71.75 352 GLU A CA 1
ATOM 2853 C C . GLU A 1 352 ? -7.422 -19.629 21.115 1.00 71.75 352 GLU A C 1
ATOM 2855 O O . GLU A 1 352 ? -7.992 -18.583 21.436 1.00 71.75 352 GLU A O 1
ATOM 2860 N N . GLU A 1 353 ? -7.392 -20.702 21.908 1.00 82.69 353 GLU A N 1
ATOM 2861 C CA . GLU A 1 353 ? -8.036 -20.762 23.221 1.00 82.69 353 GLU A CA 1
ATOM 2862 C C . GLU A 1 353 ? -7.443 -19.728 24.189 1.00 82.69 353 GLU A C 1
ATOM 2864 O O . GLU A 1 353 ? -8.183 -18.976 24.829 1.00 82.69 353 GLU A O 1
ATOM 2869 N N . VAL A 1 354 ? -6.114 -19.604 24.242 1.00 88.25 354 VAL A N 1
ATOM 2870 C CA . VAL A 1 354 ? -5.454 -18.604 25.096 1.00 88.25 354 VAL A CA 1
ATOM 2871 C C . VAL A 1 354 ? -5.753 -17.185 24.615 1.00 88.25 354 VAL A C 1
ATOM 2873 O O . VAL A 1 354 ? -6.065 -16.308 25.421 1.00 88.25 354 VAL A O 1
ATOM 2876 N N . ASN A 1 355 ? -5.742 -16.937 23.303 1.00 84.44 355 ASN A N 1
ATOM 2877 C CA . ASN A 1 355 ? -6.113 -15.628 22.759 1.00 84.44 355 ASN A CA 1
ATOM 2878 C C . ASN A 1 355 ? -7.581 -15.262 23.034 1.00 84.44 355 ASN A C 1
ATOM 2880 O O . ASN A 1 355 ? -7.897 -14.079 23.211 1.00 84.44 355 ASN A O 1
ATOM 2884 N N . LEU A 1 356 ? -8.483 -16.245 23.092 1.00 82.00 356 LEU A N 1
ATOM 2885 C CA . LEU A 1 356 ? -9.863 -16.027 23.516 1.00 82.00 356 LEU A CA 1
ATOM 2886 C C . LEU A 1 356 ? -9.926 -15.601 24.989 1.00 82.00 356 LEU A C 1
ATOM 2888 O O . LEU A 1 356 ? -10.554 -14.583 25.281 1.00 82.00 356 LEU A O 1
ATOM 2892 N N . GLN A 1 357 ? -9.206 -16.291 25.880 1.00 90.62 357 GLN A N 1
ATOM 2893 C CA . GLN A 1 357 ? -9.127 -15.932 27.304 1.00 90.62 357 GLN A CA 1
ATOM 2894 C C . GLN A 1 357 ? -8.589 -14.506 27.507 1.00 90.62 357 GLN A C 1
ATOM 2896 O O . GLN A 1 357 ? -9.194 -13.709 28.224 1.00 90.62 357 GLN A O 1
ATOM 2901 N N . ILE A 1 358 ? -7.508 -14.128 26.811 1.00 88.00 358 ILE A N 1
ATOM 2902 C CA . ILE A 1 358 ? -6.951 -12.761 26.857 1.00 88.00 358 ILE A CA 1
ATOM 2903 C C . ILE A 1 358 ? -8.010 -11.723 26.455 1.00 88.00 358 ILE A C 1
ATOM 2905 O O . ILE A 1 358 ? -8.124 -10.654 27.065 1.00 88.00 358 ILE A O 1
ATOM 2909 N N . ARG A 1 359 ? -8.792 -12.021 25.410 1.00 81.75 359 ARG A N 1
ATOM 2910 C CA . ARG A 1 359 ? -9.838 -11.125 24.905 1.00 81.75 359 ARG A CA 1
ATOM 2911 C C . ARG A 1 359 ? -10.976 -10.958 25.908 1.00 81.75 359 ARG A C 1
ATOM 2913 O O . ARG A 1 359 ? -11.453 -9.837 26.077 1.00 81.75 359 ARG A O 1
ATOM 2920 N N . GLU A 1 360 ? -11.397 -12.041 26.552 1.00 88.31 360 GLU A N 1
ATOM 2921 C CA . GLU A 1 360 ? -12.437 -12.022 27.584 1.00 88.31 360 GLU A CA 1
ATOM 2922 C C . GLU A 1 360 ? -11.994 -11.194 28.794 1.00 88.31 360 GLU A C 1
ATOM 2924 O O . GLU A 1 360 ? -12.680 -10.238 29.148 1.00 88.31 360 GLU A O 1
ATOM 2929 N N . MET A 1 361 ? -10.788 -11.430 29.316 1.00 89.81 361 MET A N 1
ATOM 2930 C CA . MET A 1 361 ? -10.233 -10.652 30.433 1.00 89.81 361 MET A CA 1
ATOM 2931 C C . MET A 1 361 ? -10.129 -9.154 30.115 1.00 89.81 361 MET A C 1
ATOM 2933 O O . MET A 1 361 ? -10.430 -8.298 30.948 1.00 89.81 361 MET A O 1
ATOM 2937 N N . LYS A 1 362 ? -9.711 -8.805 28.891 1.00 87.25 362 LYS A N 1
ATOM 2938 C CA . LYS A 1 362 ? -9.638 -7.403 28.453 1.00 87.25 362 LYS A CA 1
ATOM 2939 C C . LYS A 1 362 ? -11.020 -6.762 28.350 1.00 87.25 362 LYS A C 1
ATOM 2941 O O . LYS A 1 362 ? -11.172 -5.582 28.664 1.00 87.25 362 LYS A O 1
ATOM 2946 N N . LYS A 1 363 ? -12.010 -7.517 27.873 1.00 85.62 363 LYS A N 1
ATOM 2947 C CA . LYS A 1 363 ? -13.390 -7.049 27.767 1.00 85.62 363 LYS A CA 1
ATOM 2948 C C . LYS A 1 363 ? -13.967 -6.761 29.154 1.00 85.62 363 LYS A C 1
ATOM 2950 O O . LYS A 1 363 ? -14.487 -5.668 29.349 1.00 85.62 363 LYS A O 1
ATOM 2955 N N . GLU A 1 364 ? -13.808 -7.686 30.097 1.00 91.19 364 GLU A N 1
ATOM 2956 C CA . GLU A 1 364 ? -14.247 -7.516 31.489 1.00 91.19 364 GLU A CA 1
ATOM 2957 C C . GLU A 1 364 ? -13.616 -6.270 32.128 1.00 91.19 364 GLU A C 1
ATOM 2959 O O . GLU A 1 364 ? -14.323 -5.424 32.671 1.00 91.19 364 GLU A O 1
ATOM 2964 N N . PHE A 1 365 ? -12.302 -6.081 31.964 1.00 89.62 365 PHE A N 1
ATOM 2965 C CA . PHE A 1 365 ? -11.605 -4.893 32.465 1.00 89.62 365 PHE A CA 1
ATOM 2966 C C . PHE A 1 365 ? -12.165 -3.574 31.907 1.00 89.62 365 PHE A C 1
ATOM 2968 O O . PHE A 1 365 ? -12.356 -2.611 32.654 1.00 89.62 365 PHE A O 1
ATOM 2975 N N . GLU A 1 366 ? -12.422 -3.491 30.598 1.00 86.12 366 GLU A N 1
ATOM 2976 C CA . GLU A 1 366 ? -12.973 -2.267 30.001 1.00 86.12 366 GLU A CA 1
ATOM 2977 C C . GLU A 1 366 ? -14.437 -2.028 30.412 1.00 86.12 366 GLU A C 1
ATOM 2979 O O . GLU A 1 366 ? -14.827 -0.873 30.603 1.00 86.12 366 GLU A O 1
ATOM 2984 N N . GLU A 1 367 ? -15.234 -3.083 30.610 1.00 89.06 367 GLU A N 1
ATOM 2985 C CA . GLU A 1 367 ? -16.597 -2.980 31.151 1.00 89.06 367 GLU A CA 1
ATOM 2986 C C . GLU A 1 367 ? -16.583 -2.425 32.587 1.00 89.06 367 GLU A C 1
ATOM 2988 O O . GLU A 1 367 ? -17.232 -1.409 32.861 1.00 89.06 367 GLU A O 1
ATOM 2993 N N . GLU A 1 368 ? -15.755 -2.979 33.477 1.00 92.75 368 GLU A N 1
ATOM 2994 C CA . GLU A 1 368 ? -15.618 -2.496 34.860 1.00 92.75 368 GLU A CA 1
ATOM 2995 C C . GLU A 1 368 ? -15.113 -1.048 34.931 1.00 92.75 368 GLU A C 1
ATOM 2997 O O . GLU A 1 368 ? -15.563 -0.241 35.751 1.00 92.75 368 GLU A O 1
ATOM 3002 N N . LYS A 1 369 ? -14.204 -0.670 34.031 1.00 83.81 369 LYS A N 1
ATOM 3003 C CA . LYS A 1 369 ? -13.674 0.693 33.924 1.00 83.81 369 LYS A CA 1
ATOM 3004 C C . LYS A 1 369 ? -14.755 1.699 33.522 1.00 83.81 369 LYS A C 1
ATOM 3006 O O . LYS A 1 369 ? -14.771 2.825 34.037 1.00 83.81 369 LYS A O 1
ATOM 3011 N N . ILE A 1 370 ? -15.655 1.319 32.612 1.00 87.19 370 ILE A N 1
ATOM 3012 C CA . ILE A 1 370 ? -16.811 2.134 32.213 1.00 87.19 370 ILE A CA 1
ATOM 3013 C C . ILE A 1 370 ? -17.780 2.286 33.389 1.00 87.19 370 ILE A C 1
ATOM 3015 O O . ILE A 1 370 ? -18.200 3.408 33.690 1.00 87.19 370 ILE A O 1
ATOM 3019 N N . ASP A 1 371 ? -18.084 1.200 34.095 1.00 92.88 371 ASP A N 1
ATOM 3020 C CA . ASP A 1 371 ? -18.980 1.221 35.253 1.00 92.88 371 ASP A CA 1
ATOM 3021 C C . ASP A 1 371 ? -18.437 2.095 36.385 1.00 92.88 371 ASP A C 1
ATOM 3023 O O . ASP A 1 371 ? -19.156 2.933 36.945 1.00 92.88 371 ASP A O 1
ATOM 3027 N N . LEU A 1 372 ? -17.136 1.991 36.665 1.00 90.06 372 LEU A N 1
ATOM 3028 C CA . LEU A 1 372 ? -16.461 2.825 37.651 1.00 90.06 372 LEU A CA 1
ATOM 3029 C C . LEU A 1 372 ? -16.511 4.308 37.261 1.00 90.06 372 LEU A C 1
ATOM 3031 O O . LEU A 1 372 ? -16.781 5.172 38.102 1.00 90.06 372 LEU A O 1
ATOM 3035 N N . LYS A 1 373 ? -16.302 4.626 35.978 1.00 83.75 373 LYS A N 1
ATOM 3036 C CA . LYS A 1 373 ? -16.428 5.998 35.469 1.00 83.75 373 LYS A CA 1
ATOM 3037 C C . LYS A 1 373 ? -17.833 6.548 35.720 1.00 83.75 373 LYS A C 1
ATOM 3039 O O . LYS A 1 373 ? -17.958 7.614 36.324 1.00 83.75 373 LYS A O 1
ATOM 3044 N N . ASN A 1 374 ? -18.861 5.801 35.321 1.00 87.25 374 ASN A N 1
ATOM 3045 C CA . ASN A 1 374 ? -20.262 6.190 35.472 1.00 87.25 374 ASN A CA 1
ATOM 3046 C C . ASN A 1 374 ? -20.641 6.397 36.947 1.00 87.25 374 ASN A C 1
ATOM 3048 O O . ASN A 1 374 ? -21.319 7.368 37.291 1.00 87.25 374 ASN A O 1
ATOM 3052 N N . LEU A 1 375 ? -20.157 5.526 37.839 1.00 95.44 375 LEU A N 1
ATOM 3053 C CA . LEU A 1 375 ? -20.357 5.643 39.283 1.00 95.44 375 LEU A CA 1
ATOM 3054 C C . LEU A 1 375 ? -19.813 6.967 39.835 1.00 95.44 375 LEU A C 1
ATOM 3056 O O . LEU A 1 375 ? -20.465 7.614 40.658 1.00 95.44 375 LEU A O 1
ATOM 3060 N N . TYR A 1 376 ? -18.606 7.357 39.424 1.00 88.88 376 TYR A N 1
ATOM 3061 C CA . TYR A 1 376 ? -17.961 8.572 39.916 1.00 88.88 376 TYR A CA 1
ATOM 3062 C C . TYR A 1 376 ? -18.545 9.848 39.322 1.00 88.88 376 TYR A C 1
ATOM 3064 O O . TYR A 1 376 ? -18.675 10.837 40.043 1.00 88.88 376 TYR A O 1
ATOM 3072 N N . ASP A 1 377 ? -18.928 9.816 38.050 1.00 83.69 377 ASP A N 1
ATOM 3073 C CA . ASP A 1 377 ? -19.577 10.950 37.396 1.00 83.69 377 ASP A CA 1
ATOM 3074 C C . ASP A 1 377 ? -20.939 11.229 38.067 1.00 83.69 377 ASP A C 1
ATOM 3076 O O . ASP A 1 377 ? -21.219 12.365 38.448 1.00 83.69 377 ASP A O 1
ATOM 3080 N N . LYS A 1 378 ? -21.706 10.178 38.403 1.00 92.44 378 LYS A N 1
ATOM 3081 C CA . LYS A 1 378 ? -22.939 10.300 3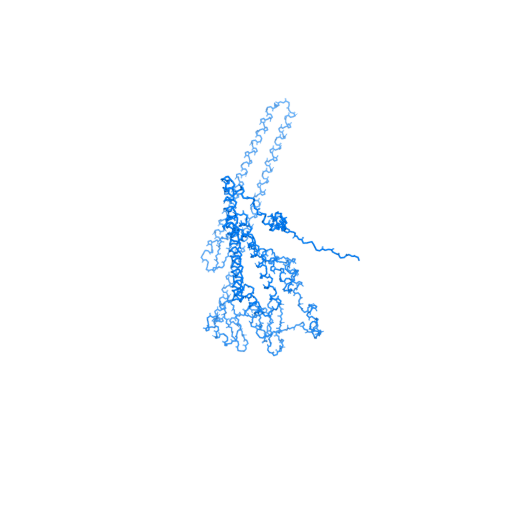9.198 1.00 92.44 378 LYS A CA 1
ATOM 3082 C C . LYS A 1 378 ? -22.708 10.927 40.581 1.00 92.44 378 LYS A C 1
ATOM 3084 O O . LYS A 1 378 ? -23.461 11.810 40.983 1.00 92.44 378 LYS A O 1
ATOM 3089 N N . LYS A 1 379 ? -21.670 10.504 41.314 1.00 94.19 379 LYS A N 1
ATOM 3090 C CA . LYS A 1 379 ? -21.335 11.084 42.634 1.00 94.19 379 LYS A CA 1
ATOM 3091 C C . LYS A 1 379 ? -20.992 12.570 42.541 1.00 94.19 379 LYS A C 1
ATOM 3093 O O . LYS A 1 379 ? -21.348 13.337 43.432 1.00 94.19 379 LYS A O 1
ATOM 3098 N N . TYR A 1 380 ? -20.299 12.970 41.477 1.00 87.25 380 TYR A N 1
ATOM 3099 C CA . TYR A 1 380 ? -19.967 14.369 41.232 1.00 87.25 380 TYR A CA 1
ATOM 3100 C C . TYR A 1 380 ? -21.229 15.205 40.985 1.00 87.25 380 TYR A C 1
ATOM 3102 O O . TYR A 1 380 ? -21.401 16.265 41.592 1.00 87.25 380 TYR A O 1
ATOM 3110 N N . ASP A 1 381 ? -22.138 14.701 40.148 1.00 88.62 381 ASP A N 1
ATOM 3111 C CA . ASP A 1 381 ? -23.410 15.361 39.852 1.00 88.62 381 ASP A CA 1
ATOM 3112 C C . ASP A 1 381 ? -24.293 15.501 41.101 1.00 88.62 381 ASP A C 1
ATOM 3114 O O . ASP A 1 381 ? -24.880 16.562 41.331 1.00 88.62 381 ASP A O 1
ATOM 3118 N N . GLU A 1 382 ? -24.348 14.469 41.948 1.00 94.50 382 GLU A N 1
ATOM 3119 C CA . GLU A 1 382 ? -25.075 14.489 43.223 1.00 94.50 382 GLU A CA 1
ATOM 3120 C C . GLU A 1 382 ? -24.499 15.524 44.205 1.00 94.50 382 GLU A C 1
ATOM 3122 O O . GLU A 1 382 ? -25.258 16.314 44.776 1.00 94.50 382 GLU A O 1
ATOM 3127 N N . ALA A 1 383 ? -23.170 15.580 44.363 1.00 92.12 383 ALA A N 1
ATOM 3128 C CA . ALA A 1 383 ? -22.503 16.565 45.218 1.00 92.12 383 ALA A CA 1
ATOM 3129 C C . ALA A 1 383 ? -22.752 18.005 44.730 1.00 92.12 383 ALA A C 1
ATOM 3131 O O . ALA A 1 383 ? -23.068 18.901 45.520 1.00 92.12 383 ALA A O 1
ATOM 3132 N N . LEU A 1 384 ? -22.691 18.229 43.413 1.00 88.31 384 LEU A N 1
ATOM 3133 C CA . LEU A 1 384 ? -22.969 19.532 42.809 1.00 88.31 384 LEU A CA 1
ATOM 3134 C C . LEU A 1 384 ? -24.438 19.942 42.976 1.00 88.31 384 LEU A C 1
ATOM 3136 O O . LEU A 1 384 ? -24.731 21.102 43.280 1.00 88.31 384 LEU A O 1
ATOM 3140 N N . ALA A 1 385 ? -25.373 19.010 42.775 1.00 91.50 385 ALA A N 1
ATOM 3141 C CA . ALA A 1 385 ? -26.799 19.260 42.959 1.00 91.50 385 ALA A CA 1
ATOM 3142 C C . ALA A 1 385 ? -27.122 19.628 44.414 1.00 91.50 385 ALA A C 1
ATOM 3144 O O . ALA A 1 385 ? -27.884 20.569 44.655 1.00 91.50 385 ALA A O 1
ATOM 3145 N N . LYS A 1 386 ? -26.497 18.938 45.376 1.00 94.06 386 LYS A N 1
ATOM 3146 C CA . LYS A 1 386 ? -26.629 19.227 46.805 1.00 94.06 386 LYS A CA 1
ATOM 3147 C C . LYS A 1 386 ? -26.106 20.620 47.156 1.00 94.06 386 LYS A C 1
ATOM 3149 O O . LYS A 1 386 ? -26.860 21.409 47.715 1.00 94.06 386 LYS A O 1
ATOM 3154 N N . SER A 1 387 ? -24.890 20.963 46.727 1.00 92.62 387 SER A N 1
ATOM 3155 C CA . SER A 1 387 ? -24.303 22.296 46.935 1.00 92.62 387 SER A CA 1
ATOM 3156 C C . SER A 1 387 ? -25.205 23.420 46.402 1.00 92.62 387 SER A C 1
ATOM 3158 O O . SER A 1 387 ? -25.543 24.359 47.123 1.00 92.62 387 SER A O 1
ATOM 3160 N N . LYS A 1 388 ? -25.720 23.277 45.171 1.00 88.94 388 LYS A N 1
ATOM 3161 C CA . LYS A 1 388 ? -26.671 24.238 44.582 1.00 88.94 388 LYS A CA 1
ATOM 3162 C C . LYS A 1 388 ? -27.979 24.345 45.370 1.00 88.94 388 LYS A C 1
ATOM 3164 O O . LYS A 1 388 ? -28.539 25.437 45.484 1.00 88.94 388 LYS A O 1
ATOM 3169 N N . SER A 1 389 ? -28.493 23.225 45.876 1.00 93.50 389 SER A N 1
ATOM 3170 C CA . SER A 1 389 ? -29.694 23.203 46.715 1.00 93.50 389 SER A CA 1
ATOM 3171 C C . SER A 1 389 ? -29.458 23.927 48.043 1.00 93.50 389 SER A C 1
ATOM 3173 O O . SER A 1 389 ? -30.297 24.724 48.463 1.00 93.50 389 SER A O 1
ATOM 3175 N N . ASP A 1 390 ? -28.307 23.705 48.672 1.00 92.69 390 ASP A N 1
ATOM 3176 C CA . ASP A 1 390 ? -27.933 24.339 49.935 1.00 92.69 390 ASP A CA 1
ATOM 3177 C C . ASP A 1 390 ? -27.737 25.855 49.760 1.00 92.69 390 ASP A C 1
ATOM 3179 O O . ASP A 1 390 ? -28.316 26.634 50.521 1.00 92.69 390 ASP A O 1
ATOM 3183 N N . GLU A 1 391 ? -27.046 26.299 48.700 1.00 90.06 391 GLU A N 1
ATOM 3184 C CA . GLU A 1 391 ? -26.931 27.728 48.357 1.00 90.06 391 GLU A CA 1
ATOM 3185 C C . GLU A 1 391 ? -28.312 28.380 48.159 1.00 90.06 391 GLU A C 1
ATOM 3187 O O . GLU A 1 391 ? -28.583 29.478 48.665 1.00 90.06 391 GLU A O 1
ATOM 3192 N N . LYS A 1 392 ? -29.221 27.691 47.454 1.00 91.06 392 LYS A N 1
ATOM 3193 C CA . LYS A 1 392 ? -30.591 28.168 47.223 1.00 91.06 392 LYS A CA 1
ATOM 3194 C C . LYS A 1 392 ? -31.365 28.304 48.534 1.00 91.06 392 LYS A C 1
ATOM 3196 O O . LYS A 1 392 ? -32.033 29.317 48.736 1.00 91.06 392 LYS A O 1
ATOM 3201 N N . ASN A 1 393 ? -31.273 27.316 49.421 1.00 90.62 393 ASN A N 1
ATOM 3202 C CA . ASN A 1 393 ? -31.971 27.322 50.706 1.00 90.62 393 ASN A CA 1
ATOM 3203 C C . ASN A 1 393 ? -31.502 28.476 51.601 1.00 90.62 393 ASN A C 1
ATOM 3205 O O . ASN A 1 393 ? -32.339 29.181 52.162 1.00 90.62 393 ASN A O 1
ATOM 3209 N N . VAL A 1 394 ? -30.191 28.732 51.677 1.00 89.69 394 VAL A N 1
ATOM 3210 C CA . VAL A 1 394 ? -29.649 29.871 52.441 1.00 89.69 394 VAL A CA 1
ATOM 3211 C C . VAL A 1 394 ? -30.113 31.210 51.853 1.00 89.69 394 VAL A C 1
ATOM 3213 O O . VAL A 1 394 ? -30.486 32.117 52.597 1.00 89.69 394 VAL A O 1
ATOM 3216 N N . THR A 1 395 ? -30.168 31.323 50.522 1.00 87.25 395 THR A N 1
ATOM 3217 C CA . THR A 1 395 ? -30.683 32.522 49.833 1.00 87.25 395 THR A CA 1
ATOM 3218 C C . THR A 1 395 ? -32.163 32.770 50.150 1.00 87.25 395 THR A C 1
ATOM 3220 O O . THR A 1 395 ? -32.564 33.907 50.410 1.00 87.25 395 THR A O 1
ATOM 3223 N N . ILE A 1 396 ? -32.983 31.712 50.161 1.00 87.12 396 ILE A N 1
ATOM 3224 C CA . ILE A 1 396 ? -34.401 31.799 50.540 1.00 87.12 396 ILE A CA 1
ATOM 3225 C C . ILE A 1 396 ? -34.534 32.259 51.997 1.00 87.12 396 ILE A C 1
ATOM 3227 O O . ILE A 1 396 ? -35.303 33.185 52.260 1.00 87.12 396 ILE A O 1
ATOM 3231 N N . ASP A 1 397 ? -33.763 31.679 52.921 1.00 85.69 397 ASP A N 1
ATOM 3232 C CA . ASP A 1 397 ? -33.825 32.012 54.351 1.00 85.69 397 ASP A CA 1
ATOM 3233 C C . ASP A 1 397 ? -33.474 33.492 54.604 1.00 85.69 397 ASP A C 1
ATOM 3235 O O . ASP A 1 397 ? -34.173 34.169 55.359 1.00 85.69 397 ASP A O 1
ATOM 3239 N N . TYR A 1 398 ? -32.475 34.032 53.891 1.00 86.25 398 TYR A N 1
ATOM 3240 C CA . TYR A 1 398 ? -32.143 35.465 53.899 1.00 86.25 398 TYR A CA 1
ATOM 3241 C C . TYR A 1 398 ? -33.298 36.344 53.395 1.00 86.25 398 TYR A C 1
ATOM 3243 O O . TYR A 1 398 ? -33.602 37.377 53.987 1.00 86.25 398 TYR A O 1
ATOM 3251 N N . SER A 1 399 ? -33.973 35.933 52.316 1.00 82.00 399 SER A N 1
ATOM 3252 C CA . SER A 1 399 ? -35.077 36.710 51.735 1.00 82.00 399 SER A CA 1
ATOM 3253 C C . SER A 1 399 ? -36.349 36.729 52.595 1.00 82.00 399 SER A C 1
ATOM 3255 O O . SER A 1 399 ? -37.156 37.649 52.469 1.00 82.00 399 SER A O 1
ATOM 3257 N N . GLN A 1 400 ? -36.541 35.722 53.455 1.00 82.44 400 GLN A N 1
ATOM 3258 C CA . GLN A 1 400 ? -37.779 35.517 54.216 1.00 82.44 400 GLN A CA 1
ATOM 3259 C C . GLN A 1 400 ? -37.665 35.860 55.710 1.00 82.44 400 GLN A C 1
ATOM 3261 O O . GLN A 1 400 ? -38.689 36.106 56.348 1.00 82.44 400 GLN A O 1
ATOM 3266 N N . ARG A 1 401 ? -36.458 35.891 56.293 1.00 66.50 401 ARG A N 1
ATOM 3267 C CA . ARG A 1 401 ? -36.238 36.167 57.725 1.00 66.50 401 ARG A CA 1
ATOM 3268 C C . ARG A 1 401 ? -35.449 37.465 57.916 1.00 66.50 401 ARG A C 1
ATOM 3270 O O . ARG A 1 401 ? -34.303 37.571 57.498 1.00 66.50 401 ARG A O 1
ATOM 3277 N N . SER A 1 402 ? -36.032 38.443 58.613 1.00 57.84 402 SER A N 1
ATOM 3278 C CA . SER A 1 402 ? -35.497 39.809 58.779 1.00 57.84 402 SER A CA 1
ATOM 3279 C C . SER A 1 402 ? -34.312 39.943 59.759 1.00 57.84 402 SER A C 1
ATOM 3281 O O . SER A 1 402 ? -34.225 40.943 60.469 1.00 57.84 402 SER A O 1
ATOM 3283 N N . GLY A 1 403 ? -33.437 38.938 59.860 1.00 71.50 403 GLY A N 1
ATOM 3284 C CA . GLY A 1 403 ? -32.402 38.869 60.903 1.00 71.50 403 GLY A CA 1
ATOM 3285 C C . GLY A 1 403 ? -30.981 38.543 60.441 1.00 71.50 403 GLY A C 1
ATOM 3286 O O . GLY A 1 403 ? -30.080 38.642 61.263 1.00 71.50 403 GLY A O 1
ATOM 3287 N N . MET A 1 404 ? -30.766 38.161 59.177 1.00 81.00 404 MET A N 1
ATOM 3288 C CA . MET A 1 404 ? -29.437 37.807 58.657 1.00 81.00 404 MET A CA 1
ATOM 3289 C C . MET A 1 404 ? -28.814 38.993 57.911 1.00 81.00 404 MET A C 1
ATOM 3291 O O . MET A 1 404 ? -29.460 39.590 57.047 1.00 81.00 404 MET A O 1
ATOM 3295 N N . SER A 1 405 ? -27.562 39.334 58.225 1.00 85.50 405 SER A N 1
ATOM 3296 C CA . SER A 1 405 ? -26.822 40.375 57.498 1.00 85.50 405 SER A CA 1
ATOM 3297 C C . SER A 1 405 ? -26.341 39.880 56.127 1.00 85.50 405 SER A C 1
ATOM 3299 O O . SER A 1 405 ? -26.301 38.681 55.841 1.00 85.50 405 SER A O 1
ATOM 3301 N N . LYS A 1 406 ? -25.971 40.810 55.240 1.00 85.38 406 LYS A N 1
ATOM 3302 C CA . LYS A 1 406 ? -25.439 40.461 53.914 1.00 85.38 406 LYS A CA 1
ATOM 3303 C C . LYS A 1 406 ? -24.080 39.762 54.031 1.00 85.38 406 LYS A C 1
ATOM 3305 O O . LYS A 1 406 ? -23.774 38.863 53.249 1.00 85.38 406 LYS A O 1
ATOM 3310 N N . GLU A 1 407 ? -23.290 40.170 55.016 1.00 87.19 407 GLU A N 1
ATOM 3311 C CA . GLU A 1 407 ? -22.004 39.584 55.373 1.00 87.19 407 GLU A CA 1
ATOM 3312 C C . GLU A 1 407 ? -22.184 38.127 55.822 1.00 87.19 407 GLU A C 1
ATOM 3314 O O . GLU A 1 407 ? -21.525 37.242 55.282 1.00 87.19 407 GLU A O 1
ATOM 3319 N N . GLU A 1 408 ? -23.146 37.853 56.709 1.00 86.50 408 GLU A N 1
ATOM 3320 C CA . GLU A 1 408 ? -23.464 36.490 57.167 1.00 86.50 408 GLU A CA 1
ATOM 3321 C C . GLU A 1 408 ? -23.930 35.570 56.028 1.00 86.50 408 GLU A C 1
ATOM 3323 O O . GLU A 1 408 ? -23.522 34.409 55.969 1.00 86.50 408 GLU A O 1
ATOM 3328 N N . LEU A 1 409 ? -24.748 36.075 55.095 1.00 87.19 409 LEU A N 1
ATOM 3329 C CA . LEU A 1 409 ? -25.150 35.330 53.895 1.00 87.19 409 LEU A CA 1
ATOM 3330 C C . LEU A 1 409 ? -23.932 34.946 53.043 1.00 87.19 409 LEU A C 1
ATOM 3332 O O . LEU A 1 409 ? -23.808 33.799 52.609 1.00 87.19 409 LEU A O 1
ATOM 3336 N N . SER A 1 410 ? -23.033 35.904 52.807 1.00 87.75 410 SER A N 1
ATOM 3337 C CA . SER A 1 410 ? -21.825 35.675 52.014 1.00 87.75 410 SER A CA 1
ATOM 3338 C C . SER A 1 410 ? -20.911 34.638 52.665 1.00 87.75 410 SER A C 1
ATOM 3340 O O . SER A 1 410 ? -20.373 33.789 51.956 1.00 87.75 410 SER A O 1
ATOM 3342 N N . THR A 1 411 ? -20.755 34.678 53.992 1.00 92.06 411 THR A N 1
ATOM 3343 C CA . THR A 1 411 ? -19.977 33.683 54.741 1.00 92.06 411 THR A CA 1
ATOM 3344 C C . THR A 1 411 ? -20.574 32.288 54.583 1.00 92.06 411 THR A C 1
ATOM 3346 O O . THR A 1 411 ? -19.857 31.373 54.193 1.00 92.06 411 THR A O 1
ATOM 3349 N N . LYS A 1 412 ? -21.891 32.125 54.768 1.00 91.62 412 LYS A N 1
ATOM 3350 C CA . LYS A 1 412 ? -22.554 30.815 54.631 1.00 91.62 412 LYS A CA 1
ATOM 3351 C C . LYS A 1 412 ? -22.463 30.230 53.222 1.00 91.62 412 LYS A C 1
ATOM 3353 O O . LYS A 1 412 ? -22.247 29.033 53.070 1.00 91.62 412 LYS A O 1
ATOM 3358 N N . ILE A 1 413 ? -22.619 31.055 52.183 1.00 89.06 413 ILE A N 1
ATOM 3359 C CA . ILE A 1 413 ? -22.425 30.604 50.793 1.00 89.06 413 ILE A CA 1
ATOM 3360 C C . ILE A 1 413 ? -20.963 30.200 50.562 1.00 89.06 413 ILE A C 1
ATOM 3362 O O . ILE A 1 413 ? -20.705 29.194 49.905 1.00 89.06 413 ILE A O 1
ATOM 3366 N N . GLY A 1 414 ? -20.011 30.960 51.115 1.00 87.00 414 GLY A N 1
ATOM 3367 C CA . GLY A 1 414 ? -18.588 30.620 51.083 1.00 87.00 414 GLY A CA 1
ATOM 3368 C C . GLY A 1 414 ? -18.304 29.250 51.700 1.00 87.00 414 GLY A C 1
ATOM 3369 O O . GLY A 1 414 ? -17.693 28.412 51.044 1.00 87.00 414 GLY A O 1
ATOM 3370 N N . GLU A 1 415 ? -18.832 28.990 52.898 1.00 94.12 415 GLU A N 1
ATOM 3371 C CA . GLU A 1 415 ? -18.700 27.704 53.598 1.00 94.12 415 GLU A CA 1
ATOM 3372 C C . GLU A 1 415 ? -19.303 26.537 52.796 1.00 94.12 415 GLU A C 1
ATOM 3374 O O . GLU A 1 415 ? -18.700 25.470 52.706 1.00 94.12 415 GLU A O 1
ATOM 3379 N N . ILE A 1 416 ? -20.470 26.722 52.161 1.00 90.94 416 ILE A N 1
ATOM 3380 C CA . ILE A 1 416 ? -21.093 25.691 51.306 1.00 90.94 416 ILE A CA 1
ATOM 3381 C C . ILE A 1 416 ? -20.197 25.349 50.110 1.00 90.94 416 ILE A C 1
ATOM 3383 O O . ILE A 1 416 ? -20.015 24.174 49.780 1.00 90.94 416 ILE A O 1
ATOM 3387 N N . ARG A 1 417 ? -19.612 26.363 49.467 1.00 88.56 417 ARG A N 1
ATOM 3388 C CA . ARG A 1 417 ? -18.719 26.171 48.316 1.00 88.56 417 ARG A CA 1
ATOM 3389 C C . ARG A 1 417 ? -17.402 25.519 48.706 1.00 88.56 417 ARG A C 1
ATOM 3391 O O . ARG A 1 417 ? -16.938 24.640 47.988 1.00 88.56 417 ARG A O 1
ATOM 3398 N N . GLU A 1 418 ? -16.825 25.917 49.835 1.00 91.75 418 GLU A N 1
ATOM 3399 C CA . GLU A 1 418 ? -15.606 25.308 50.369 1.00 91.75 418 GLU A CA 1
ATOM 3400 C C . GLU A 1 418 ? -15.833 23.830 50.720 1.00 91.75 418 GLU A C 1
ATOM 3402 O O . GLU A 1 418 ? -15.043 22.969 50.329 1.00 91.75 418 GLU A O 1
ATOM 3407 N N . ASN A 1 419 ? -16.968 23.514 51.353 1.00 93.88 419 ASN A N 1
ATOM 3408 C CA . ASN A 1 419 ? -17.366 22.134 51.628 1.00 93.88 419 ASN A CA 1
ATOM 3409 C C . ASN A 1 419 ? -17.533 21.312 50.339 1.00 93.88 419 ASN A C 1
ATOM 3411 O O . ASN A 1 419 ? -17.058 20.179 50.276 1.00 93.88 419 ASN A O 1
ATOM 3415 N N . TYR A 1 420 ? -18.157 21.880 49.301 1.00 90.19 420 TYR A N 1
ATOM 3416 C CA . TYR A 1 420 ? -18.293 21.219 48.001 1.00 90.19 420 TYR A CA 1
ATOM 3417 C C . TYR A 1 420 ? -16.940 20.952 47.330 1.00 90.19 420 TYR A C 1
ATOM 3419 O O . TYR A 1 420 ? -16.723 19.849 46.832 1.00 90.19 420 TYR A O 1
ATOM 3427 N N . GLU A 1 421 ? -16.018 21.919 47.319 1.00 84.38 421 GLU A N 1
ATOM 3428 C CA . GLU A 1 421 ? -14.689 21.706 46.728 1.00 84.38 421 GLU A CA 1
ATOM 3429 C C . GLU A 1 421 ? -13.894 20.631 47.486 1.00 84.38 421 GLU A C 1
ATOM 3431 O O . GLU A 1 421 ? -13.265 19.781 46.855 1.00 84.38 421 GLU A O 1
ATOM 3436 N N . SER A 1 422 ? -14.000 20.591 48.818 1.00 91.62 422 SER A N 1
ATOM 3437 C CA . SER A 1 422 ? -13.410 19.527 49.642 1.00 91.62 422 SER A CA 1
ATOM 3438 C C . SER A 1 422 ? -14.003 18.143 49.324 1.00 91.62 422 SER A C 1
ATOM 3440 O O . SER A 1 422 ? -13.272 17.171 49.106 1.00 91.62 422 SER A O 1
ATOM 3442 N N . GLU A 1 423 ? -15.333 18.043 49.213 1.00 93.88 423 GLU A N 1
ATOM 3443 C CA . GLU A 1 423 ? -16.027 16.799 48.853 1.00 93.88 423 GLU A CA 1
ATOM 3444 C C . GLU A 1 423 ? -15.650 16.327 47.440 1.00 93.88 423 GLU A C 1
ATOM 3446 O O . GLU A 1 423 ? -15.349 15.151 47.221 1.00 93.88 423 GLU A O 1
ATOM 3451 N N . LYS A 1 424 ? -15.580 17.253 46.485 1.00 86.12 424 LYS A N 1
ATOM 3452 C CA . LYS A 1 424 ? -15.143 17.002 45.110 1.00 86.12 424 LYS A CA 1
ATOM 3453 C C . LYS A 1 424 ? -13.710 16.480 45.036 1.00 86.12 424 LYS A C 1
ATOM 3455 O O . LYS A 1 424 ? -13.451 15.522 44.302 1.00 86.12 424 LYS A O 1
ATOM 3460 N N . GLU A 1 425 ? -12.781 17.071 45.783 1.00 82.38 425 GLU A N 1
ATOM 3461 C CA . GLU A 1 425 ? -11.392 16.606 45.828 1.00 82.38 425 GLU A CA 1
ATOM 3462 C C . GLU A 1 425 ? -11.302 15.181 46.394 1.00 82.38 425 GLU A C 1
ATOM 3464 O O . GLU A 1 425 ? -10.586 14.333 45.853 1.00 82.38 425 GLU A O 1
ATOM 3469 N N . MET A 1 426 ? -12.080 14.883 47.438 1.00 94.44 426 MET A N 1
ATOM 3470 C CA . MET A 1 426 ? -12.185 13.537 48.004 1.00 94.44 426 MET A CA 1
ATOM 3471 C C . MET A 1 426 ? -12.737 12.528 46.982 1.00 94.44 426 MET A C 1
ATOM 3473 O O . MET A 1 426 ? -12.178 11.438 46.838 1.00 94.44 426 MET A O 1
ATOM 3477 N N . ILE A 1 427 ? -13.797 12.884 46.245 1.00 87.81 427 ILE A N 1
ATOM 3478 C CA . ILE A 1 427 ? -14.374 12.045 45.181 1.00 87.81 427 ILE A CA 1
ATOM 3479 C C . ILE A 1 427 ? -13.327 11.764 44.095 1.00 87.81 427 ILE A C 1
ATOM 3481 O O . ILE A 1 427 ? -13.169 10.613 43.689 1.00 87.81 427 ILE A O 1
ATOM 3485 N N . LEU A 1 428 ? -12.577 12.781 43.658 1.00 78.31 428 LEU A N 1
ATOM 3486 C CA . LEU A 1 428 ? -11.550 12.636 42.624 1.00 78.31 428 LEU A CA 1
ATOM 3487 C C . LEU A 1 428 ? -10.385 11.750 43.083 1.00 78.31 428 LEU A C 1
ATOM 3489 O O . LEU A 1 428 ? -9.957 10.865 42.343 1.00 78.31 428 LEU A O 1
ATOM 3493 N N . LYS A 1 429 ? -9.896 11.945 44.313 1.00 84.19 429 LYS A N 1
ATOM 3494 C CA . LYS A 1 429 ? -8.850 11.096 44.907 1.00 84.19 429 LYS A CA 1
ATOM 3495 C C . LYS A 1 429 ? -9.284 9.635 44.954 1.00 84.19 429 LYS A C 1
ATOM 3497 O O . LYS A 1 429 ? -8.511 8.753 44.584 1.00 84.19 429 LYS A O 1
ATOM 3502 N N . LYS A 1 430 ? -10.533 9.380 45.354 1.00 91.88 430 LYS A N 1
ATOM 3503 C CA . LYS A 1 430 ? -11.085 8.024 45.393 1.00 91.88 430 LYS A CA 1
ATOM 3504 C C . LYS A 1 430 ? -11.242 7.428 43.990 1.00 91.88 430 LYS A C 1
ATOM 3506 O O . LYS A 1 430 ? -10.856 6.284 43.787 1.00 91.88 430 LYS A O 1
ATOM 3511 N N . LYS A 1 431 ? -11.700 8.224 43.012 1.00 87.12 431 LYS A N 1
ATOM 3512 C CA . LYS A 1 431 ? -11.779 7.840 41.591 1.00 87.12 431 LYS A CA 1
ATOM 3513 C C . LYS A 1 431 ? -10.429 7.343 41.082 1.00 87.12 431 LYS A C 1
ATOM 3515 O O . LYS A 1 431 ? -10.345 6.231 40.576 1.00 87.12 431 LYS A O 1
ATOM 3520 N N . ILE A 1 432 ? -9.378 8.145 41.250 1.00 82.06 432 ILE A N 1
ATOM 3521 C CA . ILE A 1 432 ? -8.020 7.803 40.800 1.00 82.06 432 ILE A CA 1
ATOM 3522 C C . ILE A 1 432 ? -7.537 6.508 41.461 1.00 82.06 432 ILE A C 1
ATOM 3524 O O . ILE A 1 432 ? -7.045 5.621 40.771 1.00 82.06 432 ILE A O 1
ATOM 3528 N N . ASN A 1 433 ? -7.713 6.380 42.778 1.00 91.38 433 ASN A N 1
ATOM 3529 C CA . ASN A 1 433 ? -7.291 5.193 43.515 1.00 91.38 433 ASN A CA 1
ATOM 3530 C C . ASN A 1 433 ? -8.012 3.921 43.042 1.00 91.38 433 ASN A C 1
ATOM 3532 O O . ASN A 1 433 ? -7.374 2.886 42.876 1.00 91.38 433 ASN A O 1
ATOM 3536 N N . ASP A 1 434 ? -9.318 3.997 42.790 1.00 92.38 434 ASP A N 1
ATOM 3537 C CA . ASP A 1 434 ? -10.087 2.843 42.325 1.00 92.38 434 ASP A CA 1
ATOM 3538 C C . ASP A 1 434 ? -9.700 2.447 40.887 1.00 92.38 434 ASP A C 1
ATOM 3540 O O . ASP A 1 434 ? -9.537 1.260 40.622 1.00 92.38 434 ASP A O 1
ATOM 3544 N N . PHE A 1 435 ? -9.441 3.408 39.984 1.00 80.69 435 PHE A N 1
ATOM 3545 C CA . PHE A 1 435 ? -8.902 3.105 38.646 1.00 80.69 435 PHE A CA 1
ATOM 3546 C C . PHE A 1 435 ? -7.517 2.453 38.710 1.00 80.69 435 PHE A C 1
ATOM 3548 O O . PHE A 1 435 ? -7.259 1.494 37.988 1.00 80.69 435 PHE A O 1
ATOM 3555 N N . MET A 1 436 ? -6.631 2.947 39.582 1.00 83.56 436 MET A N 1
ATOM 3556 C CA . MET A 1 436 ? -5.303 2.354 39.771 1.00 83.56 436 MET A CA 1
ATOM 3557 C C . MET A 1 436 ? -5.384 0.928 40.322 1.00 83.56 436 MET A C 1
ATOM 3559 O O . MET A 1 436 ? -4.587 0.077 39.935 1.00 83.56 436 MET A O 1
ATOM 3563 N N . ASN A 1 437 ? -6.330 0.657 41.225 1.00 94.25 437 ASN A N 1
ATOM 3564 C CA . ASN A 1 437 ? -6.552 -0.690 41.743 1.00 94.25 437 ASN A CA 1
ATOM 3565 C C . ASN A 1 437 ? -7.072 -1.625 40.650 1.00 94.25 437 ASN A C 1
ATOM 3567 O O . ASN A 1 437 ? -6.520 -2.710 40.498 1.00 94.25 437 ASN A O 1
ATOM 3571 N N . LEU A 1 438 ? -8.039 -1.175 39.849 1.00 91.75 438 LEU A N 1
ATOM 3572 C CA . LEU A 1 438 ? -8.579 -1.939 38.725 1.00 91.75 438 LEU A CA 1
ATOM 3573 C C . LEU A 1 438 ? -7.488 -2.289 37.696 1.00 91.75 438 LEU A C 1
ATOM 3575 O O . LEU A 1 438 ? -7.338 -3.437 37.287 1.00 91.75 438 LEU A O 1
ATOM 3579 N N . GLU A 1 439 ? -6.654 -1.316 37.322 1.00 87.75 439 GLU A N 1
ATOM 3580 C CA . GLU A 1 439 ? -5.520 -1.546 36.420 1.00 87.75 439 GLU A CA 1
ATOM 3581 C C . GLU A 1 439 ? -4.479 -2.498 37.028 1.00 87.75 439 GLU A C 1
ATOM 3583 O O . GLU A 1 439 ? -3.888 -3.328 36.332 1.00 87.75 439 GLU A O 1
ATOM 3588 N N . LYS A 1 440 ? -4.244 -2.408 38.340 1.00 93.00 440 LYS A N 1
ATOM 3589 C CA . LYS A 1 440 ? -3.340 -3.314 39.052 1.00 93.00 440 LYS A CA 1
ATOM 3590 C C . LYS A 1 440 ? -3.877 -4.745 39.083 1.00 93.00 440 LYS A C 1
ATOM 3592 O O . LYS A 1 440 ? -3.077 -5.669 38.948 1.00 93.00 440 LYS A O 1
ATOM 3597 N N . GLU A 1 441 ? -5.180 -4.926 39.268 1.00 93.31 441 GLU A N 1
ATOM 3598 C CA . GLU A 1 441 ? -5.840 -6.233 39.240 1.00 93.31 441 GLU A CA 1
ATOM 3599 C C . GLU A 1 441 ? -5.752 -6.854 37.848 1.00 93.31 441 GLU A C 1
ATOM 3601 O O . GLU A 1 441 ? -5.203 -7.945 37.724 1.00 93.31 441 GLU A O 1
ATOM 3606 N N . PHE A 1 442 ? -6.119 -6.114 36.799 1.00 91.88 442 PHE A N 1
ATOM 3607 C CA . PHE A 1 442 ? -5.971 -6.577 35.417 1.00 91.88 442 PHE A CA 1
ATOM 3608 C C . PHE A 1 442 ? -4.526 -6.977 35.089 1.00 91.88 442 PHE A C 1
ATOM 3610 O O . PHE A 1 442 ? -4.265 -8.081 34.614 1.00 91.88 442 PHE A O 1
ATOM 3617 N N . ASN A 1 443 ? -3.552 -6.121 35.412 1.00 90.12 443 ASN A N 1
ATOM 3618 C CA . ASN A 1 443 ? -2.139 -6.422 35.178 1.00 90.12 443 ASN A CA 1
ATOM 3619 C C . ASN A 1 443 ? -1.644 -7.633 35.978 1.00 90.12 443 ASN A C 1
ATOM 3621 O O . ASN A 1 443 ? -0.747 -8.343 35.523 1.00 90.12 443 ASN A O 1
ATOM 3625 N N . LYS A 1 444 ? -2.182 -7.860 37.179 1.00 93.81 444 LYS A N 1
ATOM 3626 C CA . LYS A 1 444 ? -1.867 -9.042 37.979 1.00 93.81 444 LYS A CA 1
ATOM 3627 C C . LYS A 1 444 ? -2.414 -10.298 37.302 1.00 93.81 444 LYS A C 1
ATOM 3629 O O . LYS A 1 444 ? -1.644 -11.234 37.116 1.00 93.81 444 LYS A O 1
ATOM 3634 N N . SER A 1 445 ? -3.672 -10.287 36.872 1.00 92.56 445 SER A N 1
ATOM 3635 C CA . SER A 1 445 ? -4.288 -11.421 36.179 1.00 92.56 445 SER A CA 1
ATOM 3636 C C . SER A 1 445 ? -3.584 -11.734 34.854 1.00 92.56 445 SER A C 1
ATOM 3638 O O . SER A 1 445 ? -3.333 -12.896 34.553 1.00 92.56 445 SER A O 1
ATOM 3640 N N . MET A 1 446 ? -3.155 -10.714 34.102 1.00 91.50 446 MET A N 1
ATOM 3641 C CA . MET A 1 446 ? -2.357 -10.924 32.888 1.00 91.50 446 MET A CA 1
ATOM 3642 C C . MET A 1 446 ? -0.985 -11.538 33.180 1.00 91.50 446 MET A C 1
ATOM 3644 O O . MET A 1 446 ? -0.529 -12.396 32.434 1.00 91.50 446 MET A O 1
ATOM 3648 N N . LYS A 1 447 ? -0.323 -11.140 34.273 1.00 91.25 447 LYS A N 1
ATOM 3649 C CA . LYS A 1 447 ? 0.943 -11.763 34.691 1.00 91.25 447 LYS A CA 1
ATOM 3650 C C . LYS A 1 447 ? 0.757 -13.207 35.134 1.00 91.25 447 LYS A C 1
ATOM 3652 O O . LYS A 1 447 ? 1.603 -14.032 34.825 1.00 91.25 447 LYS A O 1
ATOM 3657 N N . GLU A 1 448 ? -0.323 -13.509 35.847 1.00 93.56 448 GLU A N 1
ATOM 3658 C CA . GLU A 1 448 ? -0.668 -14.883 36.222 1.00 93.56 448 GLU A CA 1
ATOM 3659 C C . GLU A 1 448 ? -0.904 -15.747 34.978 1.00 93.56 448 GLU A C 1
ATOM 3661 O O . GLU A 1 448 ? -0.410 -16.870 34.924 1.00 93.56 448 GLU A O 1
ATOM 3666 N N . LEU A 1 449 ? -1.558 -15.197 33.948 1.00 91.88 449 LEU A N 1
ATOM 3667 C CA . LEU A 1 449 ? -1.724 -15.871 32.662 1.00 91.88 449 LEU A CA 1
ATOM 3668 C C . LEU A 1 449 ? -0.384 -16.093 31.946 1.00 91.88 449 LEU A C 1
ATOM 3670 O O . LEU A 1 449 ? -0.138 -17.184 31.452 1.00 91.88 449 LEU A O 1
ATOM 3674 N N . VAL A 1 450 ? 0.507 -15.098 31.922 1.00 91.38 450 VAL A N 1
ATOM 3675 C CA . VAL A 1 450 ? 1.854 -15.259 31.341 1.00 91.38 450 VAL A CA 1
ATOM 3676 C C . VAL A 1 450 ? 2.642 -16.353 32.061 1.00 91.38 450 VAL A C 1
ATOM 3678 O O . VAL A 1 450 ? 3.217 -17.210 31.403 1.00 91.38 450 VAL A O 1
ATOM 3681 N N . LEU A 1 451 ? 2.633 -16.358 33.398 1.00 91.94 451 LEU A N 1
ATOM 3682 C CA . LEU A 1 451 ? 3.319 -17.375 34.204 1.00 91.94 451 LEU A CA 1
ATOM 3683 C C . LEU A 1 451 ? 2.750 -18.781 33.976 1.00 91.94 451 LEU A C 1
ATOM 3685 O O . LEU A 1 451 ? 3.495 -19.754 34.020 1.00 91.94 451 LEU A O 1
ATOM 3689 N N . LEU A 1 452 ? 1.444 -18.898 33.720 1.00 92.31 452 LEU A N 1
ATOM 3690 C CA . LEU A 1 452 ? 0.808 -20.181 33.425 1.00 92.31 452 LEU A CA 1
ATOM 3691 C C . LEU A 1 452 ? 1.365 -20.830 32.147 1.00 92.31 452 LEU A C 1
ATOM 3693 O O . LEU A 1 452 ? 1.436 -22.053 32.081 1.00 92.31 452 LEU A O 1
ATOM 3697 N N . TYR A 1 453 ? 1.779 -20.017 31.170 1.00 90.25 453 TYR A N 1
ATOM 3698 C CA . TYR A 1 453 ? 2.308 -20.464 29.876 1.00 90.25 453 TYR A CA 1
ATOM 3699 C C . TYR A 1 453 ? 3.820 -20.220 29.718 1.00 90.25 453 TYR A C 1
ATOM 3701 O O . TYR A 1 453 ? 4.349 -20.329 28.616 1.00 90.25 453 TYR A O 1
ATOM 3709 N N . GLU A 1 454 ? 4.547 -19.896 30.794 1.00 87.75 454 GLU A N 1
ATOM 3710 C CA . GLU A 1 454 ? 5.994 -19.635 30.721 1.00 87.75 454 GLU A CA 1
ATOM 3711 C C . GLU A 1 454 ? 6.765 -20.899 30.309 1.00 87.75 454 GLU A C 1
ATOM 3713 O O . GLU A 1 454 ? 7.583 -20.856 29.387 1.00 87.75 454 GLU A O 1
ATOM 3718 N N . ASP A 1 455 ? 6.421 -22.032 30.926 1.00 87.19 455 ASP A N 1
ATOM 3719 C CA . ASP A 1 455 ? 7.011 -23.350 30.666 1.00 87.19 455 ASP A CA 1
ATOM 3720 C C . ASP A 1 455 ? 6.195 -24.192 29.664 1.00 87.19 455 ASP A C 1
ATOM 3722 O O . ASP A 1 455 ? 6.476 -25.381 29.483 1.00 87.19 455 ASP A O 1
ATOM 3726 N N . ASP A 1 456 ? 5.168 -23.618 29.021 1.00 86.44 456 ASP A N 1
ATOM 3727 C CA . ASP A 1 456 ? 4.412 -24.343 28.000 1.00 86.44 456 ASP A CA 1
ATOM 3728 C C . ASP A 1 456 ? 5.307 -24.552 26.758 1.00 86.44 456 ASP A C 1
ATOM 3730 O O . ASP A 1 456 ? 5.871 -23.586 26.230 1.00 86.44 456 ASP A O 1
ATOM 3734 N N . PRO A 1 457 ? 5.489 -25.805 26.293 1.00 80.81 457 PRO A N 1
ATOM 3735 C CA . PRO A 1 457 ? 6.404 -26.110 25.196 1.00 80.81 457 PRO A CA 1
ATOM 3736 C C . PRO A 1 457 ? 5.875 -25.678 23.821 1.00 80.81 457 PRO A C 1
ATOM 3738 O O . PRO A 1 457 ? 6.628 -25.727 22.853 1.00 80.81 457 PRO A O 1
ATOM 3741 N N . TYR A 1 458 ? 4.611 -25.262 23.724 1.00 81.25 458 TYR A N 1
ATOM 3742 C CA . TYR A 1 458 ? 3.927 -24.982 22.464 1.00 81.25 458 TYR A CA 1
ATOM 3743 C C . TYR A 1 458 ? 3.435 -23.538 22.347 1.00 81.25 458 TYR A C 1
ATOM 3745 O O . TYR A 1 458 ? 3.396 -22.999 21.242 1.00 81.25 458 TYR A O 1
ATOM 3753 N N . VAL A 1 459 ? 3.048 -22.914 23.461 1.00 86.00 459 VAL A N 1
ATOM 3754 C CA . VAL A 1 459 ? 2.431 -21.582 23.491 1.00 86.00 459 VAL A CA 1
ATOM 3755 C C . VAL A 1 459 ? 3.282 -20.613 24.302 1.00 86.00 459 VAL A C 1
ATOM 3757 O O . VAL A 1 459 ? 3.737 -20.925 25.395 1.00 86.00 459 VAL A O 1
ATOM 3760 N N . GLU A 1 460 ? 3.451 -19.397 23.794 1.00 90.00 460 GLU A N 1
ATOM 3761 C CA . GLU A 1 460 ? 4.049 -18.282 24.525 1.00 90.00 460 GLU A CA 1
ATOM 3762 C C . GLU A 1 460 ? 3.061 -17.116 24.591 1.00 90.00 460 GLU A C 1
ATOM 3764 O O . GLU A 1 460 ? 2.562 -16.654 23.564 1.00 90.00 460 GLU A O 1
ATOM 3769 N N . VAL A 1 461 ? 2.802 -16.604 25.798 1.00 90.19 461 VAL A N 1
ATOM 3770 C CA . VAL A 1 461 ? 2.032 -15.369 25.994 1.00 90.19 461 VAL A CA 1
ATOM 3771 C C . VAL A 1 461 ? 2.995 -14.208 26.181 1.00 90.19 461 VAL A C 1
ATOM 3773 O O . VAL A 1 461 ? 3.736 -14.148 27.162 1.00 90.19 461 VAL A O 1
ATOM 3776 N N . ARG A 1 462 ? 2.959 -13.245 25.261 1.00 85.12 462 ARG A N 1
ATOM 3777 C CA . ARG A 1 462 ? 3.885 -12.108 25.243 1.00 85.12 462 ARG A CA 1
ATOM 3778 C C . ARG A 1 462 ? 3.166 -10.777 25.091 1.00 85.12 462 ARG A C 1
ATOM 3780 O O . ARG A 1 462 ? 2.018 -10.702 24.658 1.00 85.12 462 ARG A O 1
ATOM 3787 N N . LEU A 1 463 ? 3.867 -9.702 25.442 1.00 80.69 463 LEU A N 1
ATOM 3788 C CA . LEU A 1 463 ? 3.397 -8.338 25.223 1.00 80.69 463 LEU A CA 1
ATOM 3789 C C . LEU A 1 463 ? 3.672 -7.933 23.768 1.00 80.69 463 LEU A C 1
ATOM 3791 O O . LEU A 1 463 ? 4.831 -7.837 23.360 1.00 80.69 463 LEU A O 1
ATOM 3795 N N . ASN A 1 464 ? 2.623 -7.666 22.994 1.00 72.00 464 ASN A N 1
ATOM 3796 C CA . ASN A 1 464 ? 2.766 -7.128 21.647 1.00 72.00 464 ASN A CA 1
ATOM 3797 C C . ASN A 1 464 ? 3.177 -5.644 21.747 1.00 72.00 464 ASN A C 1
ATOM 3799 O O . ASN A 1 464 ? 2.538 -4.850 22.432 1.00 72.00 464 ASN A O 1
ATOM 3803 N N . MET A 1 465 ? 4.279 -5.252 21.101 1.00 49.28 465 MET A N 1
ATOM 3804 C CA . MET A 1 465 ? 4.770 -3.863 21.143 1.00 49.28 465 MET A CA 1
ATOM 3805 C C . MET A 1 465 ? 4.130 -2.954 20.076 1.00 49.28 465 MET A C 1
ATOM 3807 O O . MET A 1 465 ? 4.234 -1.734 20.181 1.00 49.28 465 MET A O 1
ATOM 3811 N N . GLY A 1 466 ? 3.462 -3.523 19.064 1.00 46.97 466 GLY A N 1
ATOM 3812 C CA . GLY A 1 466 ? 2.734 -2.794 18.013 1.00 46.97 466 GLY A CA 1
ATOM 3813 C C . GLY A 1 466 ? 1.250 -2.562 18.331 1.00 46.97 466 GLY A C 1
ATOM 3814 O O . GLY A 1 466 ? 0.650 -1.600 17.851 1.00 46.97 466 GLY A O 1
ATOM 3815 N N . HIS A 1 467 ? 0.669 -3.398 19.191 1.00 49.59 467 HIS A N 1
ATOM 3816 C CA . HIS A 1 467 ? -0.680 -3.254 19.730 1.00 49.59 467 HIS A CA 1
ATOM 3817 C C . HIS A 1 467 ? -0.583 -3.240 21.248 1.00 49.59 467 HIS A C 1
ATOM 3819 O O . HIS A 1 467 ? -0.020 -4.158 21.812 1.00 49.59 467 HIS A O 1
ATOM 3825 N N . THR A 1 468 ? -1.121 -2.232 21.929 1.00 54.59 468 THR A N 1
ATOM 3826 C CA . THR A 1 468 ? -1.082 -2.111 23.397 1.00 54.59 468 THR A CA 1
ATOM 3827 C C . THR A 1 468 ? -1.847 -3.255 24.102 1.00 54.59 468 THR A C 1
ATOM 3829 O O . THR A 1 468 ? -2.973 -3.075 24.573 1.00 54.59 468 THR A O 1
ATOM 3832 N N . GLY A 1 469 ? -1.275 -4.464 24.148 1.00 71.25 469 GLY A N 1
ATOM 3833 C CA . GLY A 1 469 ? -1.921 -5.668 24.671 1.00 71.25 469 GLY A CA 1
ATOM 3834 C C . GLY A 1 469 ? -1.055 -6.931 24.614 1.00 71.25 469 GLY A C 1
ATOM 3835 O O . GLY A 1 469 ? 0.015 -6.949 24.014 1.00 71.25 469 GLY A O 1
ATOM 3836 N N . TYR A 1 470 ? -1.533 -7.984 25.276 1.00 83.31 470 TYR A N 1
ATOM 3837 C CA . TYR A 1 470 ? -0.924 -9.315 25.251 1.00 83.31 470 TYR A CA 1
ATOM 3838 C C . TYR A 1 470 ? -1.477 -10.143 24.087 1.00 83.31 470 TYR A C 1
ATOM 3840 O O . TYR A 1 470 ? -2.620 -9.942 23.675 1.00 83.31 470 TYR A O 1
ATOM 3848 N N . GLU A 1 471 ? -0.677 -11.083 23.597 1.00 87.19 471 GLU A N 1
ATOM 3849 C CA . GLU A 1 471 ? -1.053 -12.082 22.596 1.00 87.19 471 GLU A CA 1
ATOM 3850 C C . GLU A 1 471 ? -0.426 -13.434 22.948 1.00 87.19 471 GLU A C 1
ATOM 3852 O O . GLU A 1 471 ? 0.670 -13.481 23.512 1.00 87.19 471 GLU A O 1
ATOM 3857 N N . ALA A 1 472 ? -1.113 -14.520 22.606 1.00 87.50 472 ALA A N 1
ATOM 3858 C CA . ALA A 1 472 ? -0.541 -15.858 22.588 1.00 87.50 472 ALA A CA 1
ATOM 3859 C C . ALA A 1 472 ? -0.059 -16.194 21.173 1.00 87.50 472 ALA A C 1
ATOM 3861 O O . ALA A 1 472 ? -0.771 -15.934 20.198 1.00 87.50 472 ALA A O 1
ATOM 3862 N N . VAL A 1 473 ? 1.129 -16.784 21.067 1.00 84.50 473 VAL A N 1
ATOM 3863 C CA . VAL A 1 473 ? 1.741 -17.235 19.810 1.00 84.50 473 VAL A CA 1
ATOM 3864 C C . VAL A 1 473 ? 2.277 -18.655 19.959 1.00 84.50 473 VAL A C 1
ATOM 3866 O O . VAL A 1 473 ? 2.557 -19.095 21.074 1.00 84.50 473 VAL A O 1
ATOM 3869 N N . SER A 1 474 ? 2.415 -19.373 18.844 1.00 82.94 474 SER A N 1
ATOM 3870 C CA . SER A 1 474 ? 3.164 -20.632 18.832 1.00 82.94 474 SER A CA 1
ATOM 3871 C C . SER A 1 474 ? 4.646 -20.352 19.084 1.00 82.94 474 SER A C 1
ATOM 3873 O O . SER A 1 474 ? 5.170 -19.359 18.566 1.00 82.94 474 SER A O 1
ATOM 3875 N N . ARG A 1 475 ? 5.298 -21.210 19.869 1.00 78.25 475 ARG A N 1
ATOM 3876 C CA . ARG A 1 475 ? 6.749 -21.154 20.094 1.00 78.25 475 ARG A CA 1
ATOM 3877 C C . ARG A 1 475 ? 7.564 -21.558 18.872 1.00 78.25 475 ARG A C 1
ATOM 3879 O O . ARG A 1 475 ? 7.075 -22.398 18.085 1.00 78.25 475 ARG A O 1
#

Radius of gyration: 48.61 Å; chains: 1; bounding box: 106×121×123 Å

Secondary structure (DSSP, 8-state):
-------PPP---------------------------GGGSS-HHHHHHHHHHHHHHHHHHHHHHHHHHHHHHHHHHHHHHHHHHHHHHHHHHHHHHHHGGGSHHHHHHHHHTT-S-HHHHHHHHHHHHHHHHHHHHHHHHHHHHHHTT--HHHHHHHHHHHH---HHHHHHHHHHHHHHTTSS-HHHHTTB-TTS-B---HHHHHHHHHHSS-GGG-HHHHHH-GGGGS-TTTSS---TT--PPTTEEEEEETTTTEEEEEEHHHHHHHHHTTSEEEE------S--PPP-TT--PPTTEEEEEETTTTEEEEEEHHHHHHHHHTTSEEPPPHHHHHHHHHHHHHHHHHHHHHHHHHHHHHHHHHHHHHHHHHHHHHHHHHHHHHHHHHHHHHHHHHHH-TT--HHHHHHHHHHHHHHHHHHHHHHHHHHHHHHHHHHHHHHHHHHHHHHHTSS-SSEEEEEETTTTEEEEEE-

Sequence (475 aa):
MVRRGILGISVVFALFFATSTAFAQESVETSEQTTLSGDLQNNPVAQDILKKIEQTKKWIADLEQRNYEKLEAQKALEEKRAQSLQILNQDLADWEKLWEYYSSYNAFDRFVDKIPDPQVQDVFWDQFEFKEQKVKSGRDAFKQVLADGGSRRDALQAYLAAAETKRIELIETNSQFNVNHNLAYYSQQILFDKDGQFIDSPITGEQLRKYYEDYRSNPAYLQANPDDAVSWEDLSKTTPNTECREGHVVVYRFHADDYVCVSVFTAEMWVRHGMGEITGDTQNKSSQEPITPLTNCHEGFVVIFNLETEKYSCVLFDTAQEWIGQGLAEFHSADDYVVTSIENKEVSVRVEEVNLQIREMKKEFEEEKIDLKNLYDKKYDEALAKSKSDEKNVTIDYSQRSGMSKEELSTKIGEIRENYESEKEMILKKKINDFMNLEKEFNKSMKELVLLYEDDPYVEVRLNMGHTGYEAVSR

pLDDT: mean 71.69, std 19.15, range [26.78, 96.5]

Foldseek 3Di:
DDDDDDDDDDDDDDDDDDDDPPPDPPPPDPPPDDPDDPVLVPDPVSVVVVVVVVVVVVVVVVVVVVVVVVVVVVVVVVVVVVVVVVVVVVVVVVVCVVCVCVDPVNVQVVVLVPDPDPLVSQLSVLVSVVLVVLQVQLVVQLVVCVVVVHDNVVSNVSSCVSSDDDQLNVLVSSLVSCCVSVVDPPQLSVQADSNRHRDDDPVSVVSNVVVVPDPVPPPVVCVVCVVVPPDPPPVPAPDLADDEDPQWFWKQFPVVRHIDTDGPVVQVVCQVVVGIHTRHDDDDPDDPDFDDLVDDDPDQWHWKQFPVVRGIDTDGPVVRVVCVVVVRIHRDHPVVRVVVVVVVVVLVVVQVVLQVVQVVLVVVLVVVLVVLVVVLVVVLVVLVVVLVVQLVVLVVCPVPDPPADPVNNVVSNVVSVVVSVVSNVVSVVVSVVVNVVSVVVSVVVLVVSQVVCVPPQFWHWDQDPVDRGIGIDTD

Organism: NCBI:txid1229909